Protein AF-A0A935ZIQ7-F1 (afdb_monomer_lite)

Secondary structure (DSSP, 8-state):
--HHHHHHHHHHHHHHHHHHHHHHHHHHHHS-HHHHHHHHTS-THHHHHHHHHHHHHHHHHHHHTT-HHHHHHHHHHHHHHHHHHHHTTS-HHHHHHHHHHHHHHHHHHHHHHHHHHHHHHHHH-TTS-TTHHHHHHHHHHHHHHHHHHHHHHHTT-HHHHHHHHHHHHHHHHHHHHHHHHHHHHH-TT-HHHHHHHHHHHHHHHHHHHH-TTTTTTPPPPGGGHHHHHHHHHHHHHHHHHHH-----HHHHHHHHHHHHHHHHHHHHHHHHHHHHHHHHHHHHHHHHHSSPPPPGGGS-HHHHHHHHHHHHHHHHHHHHHHT-TTTHHHHHHHHHHHHH-S---SHHHHHHHHHHHHHHHHGGGTTS---PPPSS-HHHHHHHHHHHHT-EEEEEE-SSTTSPEEEEEEEEETTEEEEEEEEEETTEEEEEEEEES---S--SEEEEES--S---SSGGGGTEEEEE-HHHHHTT-HHHHHHHTT-TT-EEEEETTEEEEE--S--TT--HHHHHHHHHHHHHTT--

Foldseek 3Di:
DPLLLLLLLLLLVLLVLLVLLLVLLLVLLLDDPVVLVVLVVQDPVLVVLLVCLLVVLVVLCVVCSVPSVVNVVVNVVSCCVSLVVVPVRGDPNNSSVSSSVSSLVSSLVSLLSSLLSLLVVLVPPPVDDPVSPVLSVLSVQLSVLLVQLVVCVVVVNVVSVLVSQLSNLVSLLVSLVVLLVVLCVVPVPQLLSVLLVLLSVLLVVLCVQQPRSCLLPDFRPPVCLLVSLVSLLVSLVSNCVSVVQDFDPVLLVVLLVVLVVVLVVVLCCLQPPCVVSCSRCQVVVCQARSHRDDRPVPDDPVSSVSSSNSSSSLSSSLSRLCRHPLRNQLSSLSSQLNSLHNSSSGSSSSSSNSSSSSSSSVCSCVQDDAQDDEPDDPVVLLVLLCVVQVWDWDWDDDPDPFAWTKIWTWDDRLNWTKIWIWTHGPPFIWIKMKTFDDPPDDFQKKWAFDDDDAAQPDPLSVQTDIDHDVVVVPLLPCQLSVLCVLQSGWIWGHHLGIIMIISPRHCHSVGNVSVSSNVNSRCVSNND

Radius of gyration: 28.04 Å; chains: 1; bounding box: 73×48×78 Å

Sequence (528 aa):
MDARSTAATLTAFALVGGLLQVLASAVLGMERLDQLTLASQEGPWVYLAAATGVTVGLAALWVLRRRVLVAAAVFLTWQVSILWPLSRRMTSVGLALHGEFLLHHFVAMLCVLACAVIAVGLARDRSRPWWRWPIAATIAVAVSAASWGHLAQLREAPREVMLAHGITVIAVLLATFALALLELVSEPRSRIRWAAVVLWLPLGVRALASGPFALGQAAVPPGLRAVFLGLLVAAAAALTVLLRPRPPRGIAIVMTGLSALSVATLYLVYRGSFGKLEDGLGPLAQSMLGFTPPYPEYVSTPVLLVVMVGAFLALQTAGGTLGSDDARDRGIGFALVLVAGVGWSSPQLVMMSAAGLLLFLVDLDGVRAPARPPTRPIAAVFDTIAATLALEHTTVAGDGRRAPLLHAVRGQLRGLPLELKAHVRGERIHVGARLGGATHGRADVVLCPGEGNVRPNHPLARTHRVQGSVRALEQHGEGLLDACLPFPTLQLSLAPTGATLEFGDDLHGFDDGSVVALLRALARSYGD

pLDDT: mean 82.3, std 10.66, range [36.78, 96.62]

Structure (mmCIF, N/CA/C/O backbone):
data_AF-A0A935ZIQ7-F1
#
_entry.id   AF-A0A935ZIQ7-F1
#
loop_
_atom_site.group_PDB
_atom_site.id
_atom_site.type_symbol
_atom_site.label_atom_id
_atom_site.label_alt_id
_atom_site.label_comp_id
_atom_site.label_asym_id
_atom_site.label_entity_id
_atom_site.label_seq_id
_atom_site.pdbx_PDB_ins_code
_atom_site.Cartn_x
_atom_site.Cartn_y
_atom_site.Cartn_z
_atom_site.occupancy
_atom_site.B_iso_or_equiv
_atom_site.auth_seq_id
_atom_site.auth_comp_id
_atom_site.auth_asym_id
_atom_site.auth_atom_id
_atom_site.pdbx_PDB_model_num
ATOM 1 N N . MET A 1 1 ? -0.104 -13.534 18.455 1.00 47.38 1 MET A N 1
ATOM 2 C CA . MET A 1 1 ? 0.888 -12.798 17.636 1.00 47.38 1 MET A CA 1
ATOM 3 C C . MET A 1 1 ? 0.107 -11.883 16.726 1.00 47.38 1 MET A C 1
ATOM 5 O O . MET A 1 1 ? -0.804 -12.387 16.083 1.00 47.38 1 MET A O 1
ATOM 9 N N . ASP A 1 2 ? 0.434 -10.596 16.684 1.00 69.88 2 ASP A N 1
ATOM 10 C CA . ASP A 1 2 ? -0.258 -9.673 15.791 1.00 69.88 2 ASP A CA 1
ATOM 11 C C . ASP A 1 2 ? 0.363 -9.746 14.386 1.00 69.88 2 ASP A C 1
ATOM 13 O O . ASP A 1 2 ? 1.487 -9.290 14.163 1.00 69.88 2 ASP A O 1
ATOM 17 N N . ALA A 1 3 ? -0.330 -10.416 13.461 1.00 74.75 3 ALA A N 1
ATOM 18 C CA . ALA A 1 3 ? 0.109 -10.580 12.074 1.00 74.75 3 ALA A CA 1
ATOM 19 C C . ALA A 1 3 ? 0.279 -9.222 11.373 1.00 74.75 3 ALA A C 1
ATOM 21 O O . ALA A 1 3 ? 1.158 -9.069 10.526 1.00 74.75 3 ALA A O 1
ATOM 22 N N . ARG A 1 4 ? -0.498 -8.220 11.796 1.00 76.88 4 ARG A N 1
ATOM 23 C CA . ARG A 1 4 ? -0.496 -6.873 11.235 1.00 76.88 4 ARG A CA 1
ATOM 24 C C . ARG A 1 4 ? 0.835 -6.161 11.437 1.00 76.88 4 ARG A C 1
ATOM 26 O O . ARG A 1 4 ? 1.468 -5.784 10.459 1.00 76.88 4 ARG A O 1
ATOM 33 N N . SER A 1 5 ? 1.294 -6.020 12.683 1.00 79.88 5 SER A N 1
ATOM 34 C CA . SER A 1 5 ? 2.564 -5.332 12.987 1.00 79.88 5 SER A CA 1
ATOM 35 C C . SER A 1 5 ? 3.760 -5.957 12.261 1.00 79.88 5 SER A C 1
ATOM 37 O O . SER A 1 5 ? 4.661 -5.256 11.796 1.00 79.88 5 SER A O 1
ATOM 39 N N . THR A 1 6 ? 3.741 -7.283 12.097 1.00 82.81 6 THR A N 1
ATOM 40 C CA . THR A 1 6 ? 4.751 -7.996 11.310 1.00 82.81 6 THR A CA 1
ATOM 41 C C . THR A 1 6 ? 4.654 -7.636 9.826 1.00 82.81 6 THR A C 1
ATOM 43 O O . THR A 1 6 ? 5.668 -7.280 9.231 1.00 82.81 6 THR A O 1
ATOM 46 N N . ALA A 1 7 ? 3.458 -7.687 9.231 1.00 87.19 7 ALA A N 1
ATOM 47 C CA . ALA A 1 7 ? 3.256 -7.340 7.827 1.00 87.19 7 ALA A CA 1
ATOM 48 C C . ALA A 1 7 ? 3.612 -5.873 7.530 1.00 87.19 7 ALA A C 1
ATOM 50 O O . ALA A 1 7 ? 4.312 -5.612 6.555 1.00 87.19 7 ALA A O 1
ATOM 51 N N . ALA A 1 8 ? 3.219 -4.932 8.394 1.00 86.44 8 ALA A N 1
ATOM 52 C CA . ALA A 1 8 ? 3.561 -3.514 8.272 1.00 86.44 8 ALA A CA 1
ATOM 53 C C . ALA A 1 8 ? 5.080 -3.292 8.294 1.00 86.44 8 ALA A C 1
ATOM 55 O O . ALA A 1 8 ? 5.617 -2.601 7.432 1.00 86.44 8 ALA A O 1
ATOM 56 N N . THR A 1 9 ? 5.786 -3.952 9.219 1.00 86.62 9 THR A N 1
ATOM 57 C CA . THR A 1 9 ? 7.252 -3.884 9.311 1.00 86.62 9 THR A CA 1
ATOM 58 C C . THR A 1 9 ? 7.913 -4.403 8.032 1.00 86.62 9 THR A C 1
ATOM 60 O O . THR A 1 9 ? 8.742 -3.712 7.447 1.00 86.62 9 THR A O 1
ATOM 63 N N . LEU A 1 10 ? 7.525 -5.593 7.556 1.00 90.00 10 LEU A N 1
ATOM 64 C CA . LEU A 1 10 ? 8.075 -6.178 6.326 1.00 90.00 10 LEU A CA 1
ATOM 65 C C . LEU A 1 10 ? 7.802 -5.293 5.101 1.00 90.00 10 LEU A C 1
ATOM 67 O O . LEU A 1 10 ? 8.699 -5.065 4.294 1.00 90.00 10 LEU A O 1
ATOM 71 N N . THR A 1 11 ? 6.590 -4.745 5.000 1.00 92.00 11 THR A N 1
ATOM 72 C CA . THR A 1 11 ? 6.175 -3.850 3.908 1.00 92.00 11 THR A CA 1
ATOM 73 C C . THR A 1 11 ? 6.938 -2.523 3.952 1.00 92.00 11 THR A C 1
ATOM 75 O O . THR A 1 11 ? 7.315 -2.005 2.907 1.00 92.00 11 THR A O 1
ATOM 78 N N . ALA A 1 12 ? 7.240 -1.991 5.141 1.00 89.75 12 ALA A N 1
ATOM 79 C CA . ALA A 1 12 ? 8.052 -0.784 5.295 1.00 89.75 12 ALA A CA 1
ATOM 80 C C . ALA A 1 12 ? 9.499 -0.997 4.824 1.00 89.75 12 ALA A C 1
ATOM 82 O O . ALA A 1 12 ? 10.037 -0.164 4.097 1.00 89.75 12 ALA A O 1
ATOM 83 N N . PHE A 1 13 ? 10.121 -2.127 5.178 1.00 88.56 13 PHE A N 1
ATOM 84 C CA . PHE A 1 13 ? 11.450 -2.469 4.658 1.00 88.56 13 PHE A CA 1
ATOM 85 C C . PHE A 1 13 ? 11.426 -2.724 3.147 1.00 88.56 13 PHE A C 1
ATOM 87 O O . PHE A 1 13 ? 12.351 -2.305 2.452 1.00 88.56 13 PHE A O 1
ATOM 94 N N . ALA A 1 14 ? 10.358 -3.335 2.624 1.00 92.50 14 ALA A N 1
ATOM 95 C CA . ALA A 1 14 ? 10.164 -3.503 1.186 1.00 92.50 14 ALA A CA 1
ATOM 96 C C . ALA A 1 14 ? 10.018 -2.154 0.464 1.00 92.50 14 ALA A C 1
ATOM 98 O O . ALA A 1 14 ? 10.583 -1.981 -0.609 1.00 92.50 14 ALA A O 1
ATOM 99 N N . LEU A 1 15 ? 9.326 -1.181 1.064 1.00 93.56 15 LEU A N 1
ATOM 100 C CA . LEU A 1 15 ? 9.210 0.180 0.538 1.00 93.56 15 LEU A CA 1
ATOM 101 C C . LEU A 1 15 ? 10.571 0.878 0.473 1.00 93.56 15 LEU A C 1
ATOM 103 O O . LEU A 1 15 ? 10.923 1.426 -0.568 1.00 93.56 15 LEU A O 1
ATOM 107 N N . VAL A 1 16 ? 11.357 0.830 1.553 1.00 89.06 16 VAL A N 1
ATOM 108 C CA . VAL A 1 16 ? 12.712 1.408 1.566 1.00 89.06 16 VAL A CA 1
ATOM 109 C C . VAL A 1 16 ? 13.600 0.729 0.522 1.00 89.06 16 VAL A C 1
ATOM 111 O O . VAL A 1 16 ? 14.276 1.414 -0.243 1.00 89.06 16 VAL A O 1
ATOM 114 N N . GLY A 1 17 ? 13.565 -0.605 0.447 1.00 87.75 17 GLY A N 1
ATOM 115 C CA . GLY A 1 17 ? 14.299 -1.364 -0.563 1.00 87.75 17 GLY A CA 1
ATOM 116 C C . GLY A 1 17 ? 13.872 -1.013 -1.990 1.00 87.75 17 GLY A C 1
ATOM 117 O O . GLY A 1 17 ? 14.727 -0.788 -2.838 1.00 87.75 17 GLY A O 1
ATOM 118 N N . GLY A 1 18 ? 12.567 -0.882 -2.239 1.00 89.88 18 GLY A N 1
ATOM 119 C CA . GLY A 1 18 ? 12.013 -0.504 -3.539 1.00 89.88 18 GLY A CA 1
ATOM 120 C C . GLY A 1 18 ? 12.402 0.914 -3.961 1.00 89.88 18 GLY A C 1
ATOM 121 O O . GLY A 1 18 ? 12.755 1.129 -5.115 1.00 89.88 18 GLY A O 1
ATOM 122 N N . LEU A 1 19 ? 12.422 1.879 -3.035 1.00 90.00 19 LEU A N 1
ATOM 123 C CA . LEU A 1 19 ? 12.902 3.239 -3.317 1.00 90.00 19 LEU A CA 1
ATOM 124 C C . LEU A 1 19 ? 14.388 3.252 -3.702 1.00 90.00 19 LEU A C 1
ATOM 126 O O . LEU A 1 19 ? 14.771 3.926 -4.658 1.00 90.00 19 LEU A O 1
ATOM 130 N N . LEU A 1 20 ? 15.220 2.480 -2.994 1.00 87.12 20 LEU A N 1
ATOM 131 C CA . LEU A 1 20 ? 16.633 2.316 -3.343 1.00 87.12 20 LEU A CA 1
ATOM 132 C C . LEU A 1 20 ? 16.808 1.599 -4.690 1.00 87.12 20 LEU A C 1
ATOM 134 O O . LEU A 1 20 ? 17.697 1.962 -5.454 1.00 87.12 20 LEU A O 1
ATOM 138 N N . GLN A 1 21 ? 15.945 0.631 -5.010 1.00 88.25 21 GLN A N 1
ATOM 139 C CA . GLN A 1 21 ? 15.964 -0.072 -6.294 1.00 88.25 21 GLN A CA 1
ATOM 140 C C . GLN A 1 21 ? 15.589 0.861 -7.451 1.00 88.25 21 GLN A C 1
ATOM 142 O O . GLN A 1 21 ? 16.236 0.821 -8.493 1.00 88.25 21 GLN A O 1
ATOM 147 N N . VAL A 1 22 ? 14.595 1.739 -7.269 1.00 86.38 22 VAL A N 1
ATOM 148 C CA . VAL A 1 22 ? 14.242 2.782 -8.249 1.00 86.38 22 VAL A CA 1
ATOM 149 C C . VAL A 1 22 ? 15.416 3.734 -8.468 1.00 86.38 22 VAL A C 1
ATOM 151 O O . VAL A 1 22 ? 15.720 4.063 -9.612 1.00 86.38 22 VAL A O 1
ATOM 154 N N . LEU A 1 23 ? 16.113 4.137 -7.400 1.00 85.00 23 LEU A N 1
ATOM 155 C CA . LEU A 1 23 ? 17.310 4.971 -7.513 1.00 85.00 23 LEU A CA 1
ATOM 156 C C . LEU A 1 23 ? 18.428 4.253 -8.284 1.00 85.00 23 LEU A C 1
ATOM 158 O O . LEU A 1 23 ? 19.004 4.839 -9.195 1.00 85.00 23 LEU A O 1
ATOM 162 N N . ALA A 1 24 ? 18.702 2.988 -7.957 1.00 84.00 24 ALA A N 1
ATOM 163 C CA . ALA A 1 24 ? 19.690 2.176 -8.664 1.00 84.00 24 ALA A CA 1
ATOM 164 C C . ALA A 1 24 ? 19.323 2.014 -10.148 1.00 84.00 24 ALA A C 1
ATOM 166 O O . ALA A 1 24 ? 20.166 2.220 -11.013 1.00 84.00 24 ALA A O 1
ATOM 167 N N . SER A 1 25 ? 18.049 1.754 -10.447 1.00 85.94 25 SER A N 1
ATOM 168 C CA . SER A 1 25 ? 17.533 1.647 -11.817 1.00 85.94 25 SER A CA 1
ATOM 169 C C . SER A 1 25 ? 17.668 2.960 -12.590 1.00 85.94 25 SER A C 1
ATOM 171 O O . SER A 1 25 ? 18.020 2.948 -13.764 1.00 85.94 25 SER A O 1
ATOM 173 N N . ALA A 1 26 ? 17.428 4.103 -11.938 1.00 82.62 26 ALA A N 1
ATOM 174 C CA . ALA A 1 26 ? 17.617 5.414 -12.550 1.00 82.62 26 ALA A CA 1
ATOM 175 C C . ALA A 1 26 ? 19.097 5.693 -12.850 1.00 82.62 26 ALA A C 1
ATOM 177 O O . ALA A 1 26 ? 19.404 6.189 -13.929 1.00 82.62 26 ALA A O 1
ATOM 178 N N . VAL A 1 27 ? 20.010 5.346 -11.933 1.00 84.12 27 VAL A N 1
ATOM 179 C CA . VAL A 1 27 ? 21.461 5.448 -12.168 1.00 84.12 27 VAL A CA 1
AT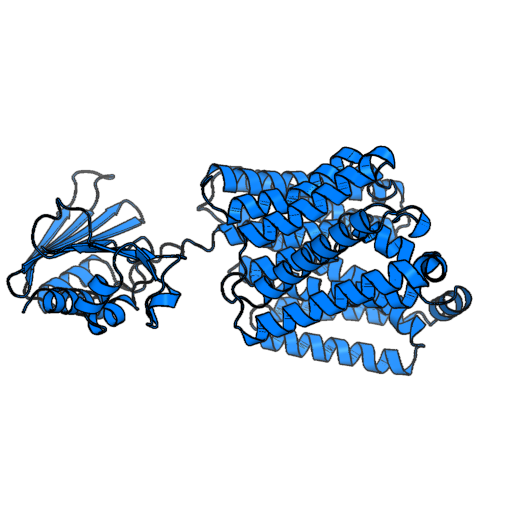OM 180 C C . VAL A 1 27 ? 21.865 4.579 -13.353 1.00 84.12 27 VAL A C 1
ATOM 182 O O . VAL A 1 27 ? 22.473 5.090 -14.282 1.00 84.12 27 VAL A O 1
ATOM 185 N N . LEU A 1 28 ? 21.463 3.306 -13.369 1.00 82.69 28 LEU A N 1
ATOM 186 C CA . LEU A 1 28 ? 21.779 2.381 -14.462 1.00 82.69 28 LEU A CA 1
ATOM 187 C C . LEU A 1 28 ? 21.222 2.846 -15.805 1.00 82.69 28 LEU A C 1
ATOM 189 O O . LEU A 1 28 ? 21.897 2.714 -16.819 1.00 82.69 28 LEU A O 1
ATOM 193 N N . GLY A 1 29 ? 20.020 3.422 -15.808 1.00 77.56 29 GLY A N 1
ATOM 194 C CA . GLY A 1 29 ? 19.426 3.978 -17.015 1.00 77.56 29 GLY A CA 1
ATOM 195 C C . GLY A 1 29 ? 20.219 5.162 -17.580 1.00 77.56 29 GLY A C 1
ATOM 196 O O . GLY A 1 29 ? 20.303 5.330 -18.789 1.00 77.56 29 GLY A O 1
ATOM 197 N N . MET A 1 30 ? 20.832 5.992 -16.738 1.00 80.50 30 MET A N 1
ATOM 198 C CA . MET A 1 30 ? 21.589 7.159 -17.211 1.00 80.50 30 MET A CA 1
ATOM 199 C C . MET A 1 30 ? 22.989 6.818 -17.746 1.00 80.50 30 MET A C 1
ATOM 201 O O . MET A 1 30 ? 23.647 7.698 -18.306 1.00 80.50 30 MET A O 1
ATOM 205 N N . GLU A 1 31 ? 23.452 5.578 -17.580 1.00 83.50 31 GLU A N 1
ATOM 206 C CA . GLU A 1 31 ? 24.810 5.164 -17.934 1.00 83.50 31 GLU A CA 1
ATOM 207 C C . GLU A 1 31 ? 24.926 4.579 -19.346 1.00 83.50 31 GLU A C 1
ATOM 209 O O . GLU A 1 31 ? 23.975 4.069 -19.937 1.00 83.50 31 GLU A O 1
ATOM 214 N N . ARG A 1 32 ? 26.139 4.642 -19.910 1.00 79.50 32 ARG A N 1
ATOM 215 C CA . ARG A 1 32 ? 26.431 4.094 -21.246 1.00 79.50 32 ARG A CA 1
ATOM 216 C C . ARG A 1 32 ? 26.537 2.568 -21.215 1.00 79.50 32 ARG A C 1
ATOM 218 O O . ARG A 1 32 ? 27.086 1.997 -20.273 1.00 79.50 32 ARG A O 1
ATOM 225 N N . LEU A 1 33 ? 26.135 1.919 -22.311 1.00 77.62 33 LEU A N 1
ATOM 226 C CA . LEU A 1 33 ? 26.173 0.457 -22.468 1.00 77.62 33 LEU A CA 1
ATOM 227 C C . LEU A 1 33 ? 27.566 -0.150 -22.207 1.00 77.62 33 LEU A C 1
ATOM 229 O O . LEU A 1 33 ? 27.674 -1.208 -21.587 1.00 77.62 33 LEU A O 1
ATOM 233 N N . ASP A 1 34 ? 28.635 0.540 -22.606 1.00 81.25 34 ASP A N 1
ATOM 234 C CA . ASP A 1 34 ? 30.013 0.086 -22.377 1.00 81.25 34 ASP A CA 1
ATOM 235 C C . ASP A 1 34 ? 30.353 0.016 -20.879 1.00 81.25 34 ASP A C 1
ATOM 237 O O . ASP A 1 34 ? 31.004 -0.926 -20.427 1.00 81.25 34 ASP A O 1
ATOM 241 N N . GLN A 1 35 ? 29.863 0.975 -20.083 1.00 81.75 35 GLN A N 1
ATOM 242 C CA . GLN A 1 35 ? 30.064 0.975 -18.631 1.00 81.75 35 GLN A CA 1
ATOM 243 C C . GLN A 1 35 ? 29.240 -0.110 -17.942 1.00 81.75 35 GLN A C 1
ATOM 245 O O . GLN A 1 35 ? 29.734 -0.749 -17.017 1.00 81.75 35 GLN A O 1
ATOM 250 N N . LEU A 1 36 ? 28.021 -0.370 -18.422 1.00 79.50 36 LEU A N 1
ATOM 251 C CA . LEU A 1 36 ? 27.199 -1.486 -17.944 1.00 79.50 36 LEU A CA 1
ATOM 252 C C . LEU A 1 36 ? 27.857 -2.837 -18.247 1.00 79.50 36 LEU A C 1
ATOM 254 O O . LEU A 1 36 ? 27.848 -3.737 -17.410 1.00 79.50 36 LEU A O 1
ATOM 258 N N . THR A 1 37 ? 28.479 -2.962 -19.419 1.00 81.69 37 THR A N 1
ATOM 259 C CA . THR A 1 37 ? 29.199 -4.176 -19.818 1.00 81.69 37 THR A CA 1
ATOM 260 C C . THR A 1 37 ? 30.406 -4.412 -18.911 1.00 81.69 37 THR A C 1
ATOM 262 O O . THR A 1 37 ? 30.574 -5.518 -18.402 1.00 81.69 37 THR A O 1
ATOM 265 N N . LEU 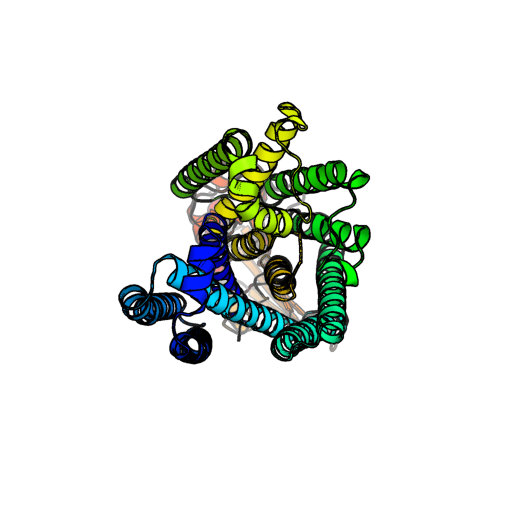A 1 38 ? 31.198 -3.372 -18.631 1.00 81.94 38 LEU A N 1
ATOM 266 C CA . LEU A 1 38 ? 32.318 -3.448 -17.686 1.00 81.94 38 LEU A CA 1
ATOM 267 C C . LEU A 1 38 ? 31.853 -3.783 -16.262 1.00 81.94 38 LEU A C 1
ATOM 269 O O . LEU A 1 38 ? 32.434 -4.654 -15.620 1.00 81.94 38 LEU A O 1
ATOM 273 N N . ALA A 1 39 ? 30.773 -3.153 -15.799 1.00 82.19 39 ALA A N 1
ATOM 274 C CA . ALA A 1 39 ? 30.169 -3.428 -14.500 1.00 82.19 39 ALA A CA 1
ATOM 275 C C . ALA A 1 39 ? 29.679 -4.883 -14.382 1.00 82.19 39 ALA A C 1
ATOM 277 O O . ALA A 1 39 ? 29.876 -5.516 -13.352 1.00 82.19 39 ALA A O 1
ATOM 278 N N . SER A 1 40 ? 29.097 -5.451 -15.444 1.00 79.56 40 SER A N 1
ATOM 279 C CA . SER A 1 40 ? 28.610 -6.841 -15.451 1.00 79.56 40 SER A CA 1
ATOM 280 C C . SER A 1 40 ? 29.719 -7.896 -15.341 1.00 79.56 40 SER A C 1
ATOM 282 O O . SER A 1 40 ? 29.448 -9.044 -14.992 1.00 79.56 40 SER A O 1
ATOM 284 N N . GLN A 1 41 ? 30.964 -7.511 -15.633 1.00 82.00 41 GLN A N 1
ATOM 285 C CA . GLN A 1 41 ? 32.144 -8.370 -15.531 1.00 82.00 41 GLN A CA 1
ATOM 286 C C . GLN A 1 41 ? 32.797 -8.311 -14.139 1.00 82.00 41 GLN A C 1
ATOM 288 O O . GLN A 1 41 ? 33.758 -9.042 -13.882 1.00 82.00 41 GLN A O 1
ATOM 293 N N . GLU A 1 42 ? 32.299 -7.467 -13.226 1.00 78.00 42 GLU A N 1
ATOM 294 C CA . GLU A 1 42 ? 32.778 -7.420 -11.845 1.00 78.00 42 GLU A CA 1
ATOM 295 C C . GLU A 1 42 ? 32.459 -8.757 -11.125 1.00 78.00 42 GLU A C 1
ATOM 297 O O . GLU A 1 42 ? 31.401 -9.360 -11.289 1.00 78.00 42 GLU A O 1
ATOM 302 N N . GLY A 1 43 ? 33.446 -9.295 -10.394 1.00 66.00 43 GLY A N 1
ATOM 303 C CA . GLY A 1 43 ? 33.562 -10.738 -10.127 1.00 66.00 43 GLY A CA 1
ATOM 304 C C . GLY A 1 43 ? 32.432 -11.436 -9.332 1.00 66.00 43 GLY A C 1
ATOM 305 O O . GLY A 1 43 ? 31.659 -10.816 -8.605 1.00 66.00 43 GLY A O 1
ATOM 306 N N . PRO A 1 44 ? 32.404 -12.786 -9.349 1.00 61.84 44 PRO A N 1
ATOM 307 C CA . PRO A 1 44 ? 31.278 -13.610 -8.877 1.00 61.84 44 PRO A CA 1
ATOM 308 C C . PRO A 1 44 ? 31.032 -13.580 -7.359 1.00 61.84 44 PRO A C 1
ATOM 310 O O . PRO A 1 44 ? 29.982 -14.015 -6.882 1.00 61.84 44 PRO A O 1
ATOM 313 N N . TRP A 1 45 ? 31.984 -13.058 -6.581 1.00 66.00 45 TRP A N 1
ATOM 314 C CA . TRP A 1 45 ? 31.882 -12.917 -5.125 1.00 66.00 45 TRP A CA 1
ATOM 315 C C . TRP A 1 45 ? 30.674 -12.070 -4.697 1.00 66.00 45 TRP A C 1
ATOM 317 O O . TRP A 1 45 ? 30.157 -12.239 -3.592 1.00 66.00 45 TRP A O 1
ATOM 327 N N . VAL A 1 46 ? 30.194 -11.204 -5.589 1.00 65.31 46 VAL A N 1
ATOM 328 C CA . VAL A 1 46 ? 29.041 -10.330 -5.380 1.00 65.31 46 VAL A CA 1
ATOM 329 C C . VAL A 1 46 ? 27.745 -11.133 -5.282 1.00 65.31 46 VAL A C 1
ATOM 331 O O . VAL A 1 46 ? 26.897 -10.805 -4.461 1.00 65.31 46 VAL A O 1
ATOM 334 N N . TYR A 1 47 ? 27.611 -12.242 -6.016 1.00 64.44 47 TYR A N 1
ATOM 335 C CA . TYR A 1 47 ? 26.438 -13.120 -5.928 1.00 64.44 47 TYR A CA 1
ATOM 336 C C . TYR A 1 47 ? 26.409 -13.930 -4.624 1.00 64.44 47 TYR A C 1
ATOM 338 O O . TYR A 1 47 ? 25.345 -14.137 -4.042 1.00 64.44 47 TYR A O 1
ATOM 346 N N . LEU A 1 48 ? 27.579 -14.329 -4.113 1.00 65.81 48 LEU A N 1
ATOM 347 C CA . LEU A 1 48 ? 27.720 -14.954 -2.791 1.00 65.81 48 LEU A CA 1
ATOM 348 C C . LEU A 1 48 ? 27.422 -13.959 -1.663 1.00 65.81 48 LEU A C 1
ATOM 350 O O . LEU A 1 48 ? 26.679 -14.283 -0.733 1.00 65.81 48 LEU A O 1
ATOM 354 N N . ALA A 1 49 ? 27.949 -12.736 -1.765 1.00 65.12 49 ALA A N 1
ATOM 355 C CA . ALA A 1 49 ? 27.615 -11.638 -0.863 1.00 65.12 49 ALA A CA 1
ATOM 356 C C . ALA A 1 49 ? 26.123 -11.283 -0.946 1.00 65.12 49 ALA A C 1
ATOM 358 O O . ALA A 1 49 ? 25.511 -10.993 0.079 1.00 65.12 49 ALA A O 1
ATOM 359 N N . ALA A 1 50 ? 25.519 -11.389 -2.132 1.00 64.88 50 ALA A N 1
ATOM 360 C CA . ALA A 1 50 ? 24.109 -11.123 -2.342 1.00 64.88 50 ALA A CA 1
ATOM 361 C C . ALA A 1 50 ? 23.208 -12.190 -1.716 1.00 64.88 50 ALA A C 1
ATOM 363 O O . ALA A 1 50 ? 22.303 -11.857 -0.957 1.00 64.88 50 ALA A O 1
ATOM 364 N N . ALA A 1 51 ? 23.484 -13.472 -1.955 1.00 66.19 51 ALA A N 1
ATOM 365 C CA . ALA A 1 51 ? 22.735 -14.571 -1.351 1.00 66.19 51 ALA A CA 1
ATOM 366 C C . ALA A 1 51 ? 22.870 -14.577 0.182 1.00 66.19 51 ALA A C 1
ATOM 368 O O . ALA A 1 51 ? 21.871 -14.680 0.900 1.00 66.19 51 ALA A O 1
ATOM 369 N N . THR A 1 52 ? 24.091 -14.400 0.698 1.00 69.75 52 THR A N 1
ATOM 370 C CA . THR A 1 52 ? 24.352 -14.305 2.146 1.00 69.75 52 THR A CA 1
ATOM 371 C C . THR A 1 52 ? 23.700 -13.057 2.731 1.00 69.75 52 THR A C 1
ATOM 373 O O . THR A 1 52 ? 23.088 -13.101 3.793 1.00 69.75 52 THR A O 1
ATOM 376 N N . GLY A 1 53 ? 23.773 -11.941 2.011 1.00 70.19 53 GLY A N 1
ATOM 377 C CA . GLY A 1 53 ? 23.140 -10.693 2.387 1.00 70.19 53 GLY A CA 1
ATOM 378 C C . GLY A 1 53 ? 21.630 -10.849 2.517 1.00 70.19 53 GLY A C 1
ATOM 379 O O . GLY A 1 53 ? 21.090 -10.639 3.600 1.00 70.19 53 GLY A O 1
ATOM 380 N N . VAL A 1 54 ? 20.949 -11.244 1.443 1.00 72.81 54 VAL A N 1
ATOM 381 C CA . VAL A 1 54 ? 19.491 -11.413 1.422 1.00 72.81 54 VAL A CA 1
ATOM 382 C C . VAL A 1 54 ? 19.043 -12.370 2.528 1.00 72.81 54 VAL A C 1
ATOM 384 O O . VAL A 1 54 ? 18.111 -12.053 3.264 1.00 72.81 54 VAL A O 1
ATOM 387 N N . THR A 1 55 ? 19.726 -13.504 2.713 1.00 74.94 55 THR A N 1
ATOM 388 C CA . THR A 1 55 ? 19.359 -14.492 3.743 1.00 74.94 55 THR A CA 1
ATOM 389 C C . THR A 1 55 ? 19.575 -13.981 5.169 1.00 74.94 55 THR A C 1
ATOM 391 O O . THR A 1 55 ? 18.659 -14.087 5.987 1.00 74.94 55 THR A O 1
ATOM 394 N N . VAL A 1 56 ? 20.730 -13.381 5.477 1.00 77.44 56 VAL A N 1
ATOM 395 C CA . VAL A 1 56 ? 21.022 -12.812 6.805 1.00 77.44 56 VAL A CA 1
ATOM 396 C C . VAL A 1 56 ? 20.115 -11.620 7.103 1.00 77.44 56 VAL A C 1
ATOM 398 O O . VAL A 1 56 ? 19.578 -11.529 8.204 1.00 77.44 56 VAL A O 1
ATOM 401 N N . GLY A 1 57 ? 19.886 -10.741 6.126 1.00 75.25 57 GLY A N 1
ATOM 402 C CA . GLY A 1 57 ? 18.992 -9.592 6.251 1.00 75.25 57 GLY A CA 1
ATOM 403 C C . GLY A 1 57 ? 17.550 -10.019 6.528 1.00 75.25 57 GLY A C 1
ATOM 404 O O . GLY A 1 57 ? 16.933 -9.529 7.475 1.00 75.25 57 GLY A O 1
ATOM 405 N N . LEU A 1 58 ? 17.025 -10.992 5.773 1.00 78.75 58 LEU A N 1
ATOM 406 C CA . LEU A 1 58 ? 15.691 -11.557 6.007 1.00 78.75 58 LEU A CA 1
ATOM 407 C C . LEU A 1 58 ? 15.596 -12.246 7.372 1.00 78.75 58 LEU A C 1
ATOM 409 O O . LEU A 1 58 ? 14.618 -12.037 8.088 1.00 78.75 58 LEU A O 1
ATOM 413 N N . ALA A 1 59 ? 16.603 -13.031 7.761 1.00 81.88 59 ALA A N 1
ATOM 414 C CA . ALA A 1 59 ? 16.630 -13.707 9.055 1.00 81.88 59 ALA A CA 1
ATOM 415 C C . ALA A 1 59 ? 16.677 -12.706 10.219 1.00 81.88 59 ALA A C 1
ATOM 417 O O . ALA A 1 59 ? 15.900 -12.827 11.168 1.00 81.88 59 ALA A O 1
ATOM 418 N N . ALA A 1 60 ? 17.531 -11.683 10.133 1.00 80.31 60 ALA A N 1
ATOM 419 C CA . ALA A 1 60 ? 17.647 -10.633 11.137 1.00 80.31 60 ALA A CA 1
ATOM 420 C C . ALA A 1 60 ? 16.342 -9.839 11.264 1.00 80.31 60 ALA A C 1
ATOM 422 O O . ALA A 1 60 ? 15.833 -9.675 12.373 1.00 80.31 60 ALA A O 1
ATOM 423 N N . LEU A 1 61 ? 15.753 -9.413 10.142 1.00 80.38 61 LEU A N 1
ATOM 424 C CA . LEU A 1 61 ? 14.461 -8.729 10.137 1.00 80.38 61 LEU A CA 1
ATOM 425 C C . LEU A 1 61 ? 13.354 -9.614 10.694 1.00 80.38 61 LEU A C 1
ATOM 427 O O . LEU A 1 61 ? 12.553 -9.152 11.505 1.00 80.38 61 LEU A O 1
ATOM 431 N N . TRP A 1 62 ? 13.327 -10.894 10.324 1.00 81.75 62 TRP A N 1
ATOM 432 C CA . TRP A 1 62 ? 12.360 -11.833 10.868 1.00 81.75 62 TRP A CA 1
ATOM 433 C C . TRP A 1 62 ? 12.514 -11.947 12.382 1.00 81.75 62 TRP A C 1
ATOM 435 O O . TRP A 1 62 ? 11.542 -11.740 13.100 1.00 81.75 62 TRP A O 1
ATOM 445 N N . VAL A 1 63 ? 13.711 -12.206 12.906 1.00 83.44 63 VAL A N 1
ATOM 446 C CA . VAL A 1 63 ? 13.955 -12.340 14.353 1.00 83.44 63 VAL A CA 1
ATOM 447 C C . VAL A 1 63 ? 13.624 -11.044 15.103 1.00 83.44 63 VAL A C 1
ATOM 449 O O . VAL A 1 63 ? 12.957 -11.080 16.139 1.00 83.44 63 VAL A O 1
ATOM 452 N N . LEU A 1 64 ? 14.023 -9.894 14.559 1.00 82.12 64 LEU A N 1
ATOM 453 C CA . LEU A 1 64 ? 13.928 -8.589 15.216 1.00 82.12 64 LEU A CA 1
ATOM 454 C C . LEU A 1 64 ? 12.624 -7.836 14.939 1.00 82.12 64 LEU A C 1
ATOM 456 O O . LEU A 1 64 ? 12.428 -6.769 15.515 1.00 82.12 64 LEU A O 1
ATOM 460 N N . ARG A 1 65 ? 11.694 -8.386 14.149 1.00 77.50 65 ARG A N 1
ATOM 461 C CA . ARG A 1 65 ? 10.424 -7.739 13.747 1.00 77.50 65 ARG A CA 1
ATOM 462 C C . ARG A 1 65 ? 9.591 -7.139 14.884 1.00 77.50 65 ARG A C 1
ATOM 464 O O . ARG A 1 65 ? 8.777 -6.259 14.651 1.00 77.50 65 ARG A O 1
ATOM 471 N N . ARG A 1 66 ? 9.771 -7.614 16.123 1.00 72.12 66 ARG A N 1
ATOM 472 C CA . ARG A 1 66 ? 9.074 -7.098 17.319 1.00 72.12 66 ARG A CA 1
ATOM 473 C C . ARG A 1 66 ? 9.716 -5.843 17.917 1.00 72.12 66 ARG A C 1
ATOM 475 O O . ARG A 1 66 ? 9.098 -5.181 18.740 1.00 72.12 66 ARG A O 1
ATOM 482 N N . ARG A 1 67 ? 10.961 -5.539 17.554 1.00 78.56 67 ARG A N 1
ATOM 483 C CA . ARG A 1 67 ? 11.748 -4.408 18.051 1.00 78.56 67 ARG A CA 1
ATOM 484 C C . ARG A 1 67 ? 12.126 -3.528 16.866 1.00 78.56 67 ARG A C 1
ATOM 486 O O . ARG A 1 67 ? 13.271 -3.546 16.439 1.00 78.56 67 ARG A O 1
ATOM 493 N N . VAL A 1 68 ? 11.163 -2.773 16.335 1.00 72.06 68 VAL A N 1
ATOM 494 C CA . VAL A 1 68 ? 11.301 -2.023 15.068 1.00 72.06 68 VAL A CA 1
ATOM 495 C C . VAL A 1 68 ? 12.559 -1.151 15.029 1.00 72.06 68 VAL A C 1
ATOM 497 O O . VAL A 1 68 ? 13.282 -1.189 14.042 1.00 72.06 68 VAL A O 1
ATOM 500 N N . LEU A 1 69 ? 12.882 -0.439 16.114 1.00 77.94 69 LEU A N 1
ATOM 501 C CA . LEU A 1 69 ? 14.102 0.378 16.186 1.00 77.94 69 LEU A CA 1
ATOM 502 C C . LEU A 1 69 ? 15.382 -0.464 16.112 1.00 77.94 69 LEU A C 1
ATOM 504 O O . LEU A 1 69 ? 16.330 -0.086 15.433 1.00 77.94 69 LEU A O 1
ATOM 508 N N . VAL A 1 70 ? 15.399 -1.625 16.769 1.00 79.94 70 VAL A N 1
ATOM 509 C CA . VAL A 1 70 ? 16.536 -2.555 16.722 1.00 79.94 70 VAL A CA 1
ATOM 510 C C . VAL A 1 70 ? 16.634 -3.197 15.342 1.00 79.94 70 VAL A C 1
ATOM 512 O O . VAL A 1 70 ? 17.725 -3.286 14.798 1.00 79.94 70 VAL A O 1
ATOM 515 N N . ALA A 1 71 ? 15.508 -3.592 14.745 1.00 76.81 71 ALA A N 1
ATOM 516 C CA . ALA A 1 71 ? 15.461 -4.112 13.383 1.00 76.81 71 ALA A CA 1
ATOM 517 C C . ALA A 1 71 ? 15.963 -3.073 12.371 1.00 76.81 71 ALA A C 1
ATOM 519 O O . ALA A 1 71 ? 16.743 -3.420 11.496 1.00 76.81 71 ALA A O 1
ATOM 520 N N . ALA A 1 72 ? 15.577 -1.803 12.522 1.00 77.38 72 ALA A N 1
ATOM 521 C CA . ALA A 1 72 ? 16.037 -0.709 11.675 1.00 77.38 72 ALA A CA 1
ATOM 522 C C . ALA A 1 72 ? 17.535 -0.435 11.858 1.00 77.38 72 ALA A C 1
ATOM 524 O O . ALA A 1 72 ? 18.252 -0.336 10.869 1.00 77.38 72 ALA A O 1
ATOM 525 N N . ALA A 1 73 ? 18.025 -0.374 13.100 1.00 80.94 73 ALA A N 1
ATOM 526 C CA . ALA A 1 73 ? 19.448 -0.201 13.380 1.00 80.94 73 ALA A CA 1
ATOM 527 C C . ALA A 1 73 ? 20.276 -1.366 12.824 1.00 80.94 73 ALA A C 1
ATOM 529 O O . ALA A 1 73 ? 21.288 -1.144 12.172 1.00 80.94 73 ALA A O 1
ATOM 530 N N . VAL A 1 74 ? 19.829 -2.608 13.025 1.00 80.88 74 VAL A N 1
ATOM 531 C CA . VAL A 1 74 ? 20.496 -3.798 12.482 1.00 80.88 74 VAL A CA 1
ATOM 532 C C . VAL A 1 74 ? 20.438 -3.811 10.961 1.00 80.88 74 VAL A C 1
ATOM 534 O O . VAL A 1 74 ? 21.452 -4.100 10.343 1.00 80.88 74 VAL A O 1
ATOM 537 N N . PHE A 1 75 ? 19.308 -3.448 10.351 1.00 76.50 75 PHE A N 1
ATOM 538 C CA . PHE A 1 75 ? 19.178 -3.345 8.899 1.00 76.50 75 PHE A CA 1
ATOM 539 C C . PHE A 1 75 ? 20.113 -2.283 8.317 1.00 76.50 75 PHE A C 1
ATOM 541 O O . PHE A 1 75 ? 20.813 -2.562 7.352 1.00 76.50 75 PHE A O 1
ATOM 548 N N . LEU A 1 76 ? 20.178 -1.091 8.916 1.00 76.38 76 LEU A N 1
ATOM 549 C CA . LEU A 1 76 ? 21.086 -0.026 8.486 1.00 76.38 76 LEU A CA 1
ATOM 550 C C . LEU A 1 76 ? 22.550 -0.436 8.655 1.00 76.38 76 LEU A C 1
ATOM 552 O O . LEU A 1 76 ? 23.331 -0.296 7.719 1.00 76.38 76 LEU A O 1
ATOM 556 N N . THR A 1 77 ? 22.916 -0.990 9.814 1.00 80.00 77 THR A N 1
ATOM 557 C CA . THR A 1 77 ? 24.270 -1.501 10.062 1.00 80.00 77 THR A CA 1
ATOM 558 C C . THR A 1 77 ? 24.629 -2.591 9.061 1.00 80.00 77 THR A C 1
ATOM 560 O O . THR A 1 77 ? 25.713 -2.555 8.492 1.00 80.00 77 THR A O 1
ATOM 563 N N . TRP A 1 78 ? 23.711 -3.520 8.791 1.00 75.81 78 TRP A N 1
ATOM 564 C CA . TRP A 1 78 ? 23.879 -4.584 7.806 1.00 75.81 78 TRP A CA 1
ATOM 565 C C . TRP A 1 78 ? 24.061 -4.026 6.386 1.00 75.81 78 TRP A C 1
ATOM 567 O O . TRP A 1 78 ? 25.018 -4.411 5.714 1.00 75.81 78 TRP A O 1
ATOM 577 N N . GLN A 1 79 ? 23.237 -3.058 5.966 1.00 71.12 79 GLN A N 1
ATOM 578 C CA . GLN A 1 79 ? 23.394 -2.377 4.676 1.00 71.12 79 GLN A CA 1
ATOM 579 C C . GLN A 1 79 ? 24.760 -1.697 4.575 1.00 71.12 79 GLN A C 1
ATOM 581 O O . GLN A 1 79 ? 25.455 -1.878 3.583 1.00 71.12 79 GLN A O 1
ATOM 586 N N . VAL A 1 80 ? 25.200 -0.975 5.610 1.00 77.06 80 VAL A N 1
ATOM 587 C CA . VAL A 1 80 ? 26.531 -0.350 5.636 1.00 77.06 80 VAL A CA 1
ATOM 588 C C . VAL A 1 80 ? 27.640 -1.405 5.606 1.00 77.06 80 VAL A C 1
ATOM 590 O O . VAL A 1 80 ? 28.596 -1.253 4.853 1.00 77.06 80 VAL A O 1
ATOM 593 N N . SER A 1 81 ? 27.520 -2.494 6.368 1.00 73.75 81 SER A N 1
ATOM 594 C CA . SER A 1 81 ? 28.516 -3.575 6.415 1.00 73.75 81 SER A CA 1
ATOM 595 C C . SER A 1 81 ? 28.671 -4.321 5.091 1.00 73.75 81 SER A C 1
ATOM 597 O O . SER A 1 81 ? 29.753 -4.837 4.827 1.00 73.75 81 SER A O 1
ATOM 599 N N . ILE A 1 82 ? 27.628 -4.370 4.258 1.00 73.12 82 ILE A N 1
ATOM 600 C CA . ILE A 1 82 ? 27.685 -4.946 2.908 1.00 73.12 82 ILE A CA 1
ATOM 601 C C . ILE A 1 82 ? 28.150 -3.903 1.888 1.00 73.12 82 ILE A C 1
ATOM 603 O O . ILE A 1 82 ? 29.100 -4.147 1.145 1.00 73.12 82 ILE A O 1
ATOM 607 N N . LEU A 1 83 ? 27.531 -2.721 1.877 1.00 71.31 83 LEU A N 1
ATOM 608 C CA . LEU A 1 83 ? 27.788 -1.677 0.882 1.00 71.31 83 LEU A CA 1
ATOM 609 C C . LEU A 1 83 ? 29.177 -1.049 1.019 1.00 71.31 83 LEU A C 1
ATOM 611 O O . LEU A 1 83 ? 29.755 -0.665 0.013 1.00 71.31 83 LEU A O 1
ATOM 615 N N . TRP A 1 84 ? 29.738 -0.951 2.225 1.00 77.44 84 TRP A N 1
ATOM 616 C CA . TRP A 1 84 ? 31.062 -0.361 2.452 1.00 77.44 84 TRP A CA 1
ATOM 617 C C . TRP A 1 84 ? 32.223 -1.154 1.827 1.00 77.44 84 TRP A C 1
ATOM 619 O O . TRP A 1 84 ? 33.047 -0.563 1.128 1.00 77.44 84 TRP A O 1
ATOM 629 N N . PRO A 1 85 ? 32.351 -2.477 2.040 1.00 75.50 85 PRO A N 1
ATOM 630 C CA . PRO A 1 85 ? 33.366 -3.256 1.342 1.00 75.50 85 PRO A CA 1
ATOM 631 C C . PRO A 1 85 ? 33.078 -3.384 -0.160 1.00 75.50 85 PRO A C 1
ATOM 633 O O . PRO A 1 85 ? 34.036 -3.417 -0.932 1.00 75.50 85 PRO A O 1
ATOM 636 N N . LEU A 1 86 ? 31.804 -3.407 -0.582 1.00 73.00 86 LEU A N 1
ATOM 637 C CA . LEU A 1 86 ? 31.423 -3.388 -2.003 1.00 73.00 86 LEU A CA 1
ATOM 638 C C . LEU A 1 86 ? 31.860 -2.090 -2.688 1.00 73.00 86 LEU A C 1
ATOM 640 O O . LEU A 1 86 ? 32.550 -2.141 -3.700 1.00 73.00 86 LEU A O 1
ATOM 644 N N . SER A 1 87 ? 31.568 -0.929 -2.102 1.00 75.75 87 SER A N 1
ATOM 645 C CA . SER A 1 87 ? 31.906 0.376 -2.686 1.00 75.75 87 SER A CA 1
ATOM 646 C C . SER A 1 87 ? 33.411 0.624 -2.809 1.00 75.75 87 SER A C 1
ATOM 648 O O . SER A 1 87 ? 33.835 1.436 -3.622 1.00 75.75 87 SER A O 1
ATOM 650 N N . ARG A 1 88 ? 34.238 -0.089 -2.033 1.00 79.62 88 ARG A N 1
ATOM 651 C CA . ARG A 1 88 ? 35.706 -0.042 -2.143 1.00 79.62 88 ARG A CA 1
ATOM 652 C C . ARG A 1 88 ? 36.280 -0.946 -3.232 1.00 79.62 88 ARG A C 1
ATOM 654 O O . ARG A 1 88 ? 37.463 -0.829 -3.537 1.00 79.62 88 ARG A O 1
ATOM 661 N N . ARG A 1 89 ? 35.491 -1.886 -3.754 1.00 76.31 89 ARG A N 1
ATOM 662 C CA . ARG A 1 89 ? 35.935 -2.914 -4.712 1.00 76.31 89 ARG A CA 1
ATOM 663 C C . ARG A 1 89 ? 35.237 -2.825 -6.066 1.00 76.31 89 ARG A C 1
ATOM 665 O O . ARG A 1 89 ? 35.600 -3.584 -6.957 1.00 76.31 89 ARG A O 1
ATOM 672 N N . MET A 1 90 ? 34.250 -1.945 -6.195 1.00 77.25 90 MET A N 1
ATOM 673 C CA . MET A 1 90 ? 33.351 -1.857 -7.341 1.00 77.25 90 MET A CA 1
ATOM 674 C C . MET A 1 90 ? 33.257 -0.421 -7.827 1.00 77.25 90 MET A C 1
ATOM 676 O O . MET A 1 90 ? 33.406 0.525 -7.048 1.00 77.25 90 MET A O 1
ATOM 680 N N . THR A 1 91 ? 32.980 -0.260 -9.115 1.00 84.44 91 THR A N 1
ATOM 681 C CA . THR A 1 91 ? 32.620 1.049 -9.661 1.00 84.44 91 THR A CA 1
ATOM 682 C C . THR A 1 91 ? 31.252 1.491 -9.127 1.00 84.44 91 THR A C 1
ATOM 684 O O . THR A 1 91 ? 30.469 0.681 -8.628 1.00 84.44 91 THR A O 1
ATOM 687 N N . SER A 1 92 ? 30.918 2.781 -9.229 1.00 82.12 92 SER A N 1
ATOM 688 C CA . SER A 1 92 ? 29.576 3.270 -8.869 1.00 82.12 92 SER A CA 1
ATOM 689 C C . SER A 1 92 ? 28.476 2.593 -9.695 1.00 82.12 92 SER A C 1
ATOM 691 O O . SER A 1 92 ? 27.402 2.308 -9.169 1.00 82.12 92 SER A O 1
ATOM 693 N N . VAL A 1 93 ? 28.768 2.295 -10.965 1.00 83.88 93 VAL A N 1
ATOM 694 C CA . VAL A 1 93 ? 27.871 1.588 -11.889 1.00 83.88 93 VAL A CA 1
ATOM 695 C C . VAL A 1 93 ? 27.744 0.113 -11.507 1.00 83.88 93 VAL A C 1
ATOM 697 O O . VAL A 1 93 ? 26.626 -0.389 -11.426 1.00 83.88 93 VAL A O 1
ATOM 700 N N . GLY A 1 94 ? 28.850 -0.560 -11.168 1.00 82.69 94 GLY A N 1
ATOM 701 C CA . GLY A 1 94 ? 28.837 -1.912 -10.598 1.00 82.69 94 GLY A CA 1
ATOM 702 C C . GLY A 1 94 ? 28.004 -1.994 -9.320 1.00 82.69 94 GLY A C 1
ATOM 703 O O . GLY A 1 94 ? 27.105 -2.829 -9.205 1.00 82.69 94 GLY A O 1
ATOM 704 N N . LEU A 1 95 ? 28.204 -1.061 -8.386 1.00 81.94 95 LEU A N 1
ATOM 705 C CA . LEU A 1 95 ? 27.420 -0.996 -7.153 1.00 81.94 95 LEU A CA 1
ATOM 706 C C . LEU A 1 95 ? 25.918 -0.815 -7.431 1.00 81.94 95 LEU A C 1
ATOM 708 O O . LEU A 1 95 ? 25.102 -1.454 -6.767 1.00 81.94 95 LEU A O 1
ATOM 712 N N . ALA A 1 96 ? 25.546 0.019 -8.406 1.00 83.75 96 ALA A N 1
ATOM 713 C CA . ALA A 1 96 ? 24.154 0.193 -8.813 1.00 83.75 96 ALA A CA 1
ATOM 714 C C . ALA A 1 96 ? 23.586 -1.078 -9.466 1.00 83.75 96 ALA A C 1
ATOM 716 O O . ALA A 1 96 ? 22.484 -1.488 -9.114 1.00 83.75 96 ALA A O 1
ATOM 717 N N . LEU A 1 97 ? 24.347 -1.735 -10.348 1.00 84.06 97 LEU A N 1
ATOM 718 C CA . LEU A 1 97 ? 23.927 -2.930 -11.089 1.00 84.06 97 LEU A CA 1
ATOM 719 C C . LEU A 1 97 ? 23.642 -4.094 -10.142 1.00 84.06 97 LEU A C 1
ATOM 721 O O . LEU A 1 97 ? 22.560 -4.678 -10.140 1.00 84.06 97 LEU A O 1
ATOM 725 N N . HIS A 1 98 ? 24.608 -4.408 -9.286 1.00 81.12 98 HIS A N 1
ATOM 726 C CA . HIS A 1 98 ? 24.475 -5.512 -8.347 1.00 81.12 98 HIS A CA 1
ATOM 727 C C . HIS A 1 98 ? 23.590 -5.158 -7.148 1.00 81.12 98 HIS A C 1
ATOM 729 O O . HIS A 1 98 ? 22.929 -6.033 -6.585 1.00 81.12 98 HIS A O 1
ATOM 735 N N . GLY A 1 99 ? 23.545 -3.877 -6.770 1.00 79.38 99 GLY A N 1
ATOM 736 C CA . GLY A 1 99 ? 22.621 -3.357 -5.770 1.00 79.38 99 GLY A CA 1
ATOM 737 C C . GLY A 1 99 ? 21.165 -3.482 -6.214 1.00 79.38 99 GLY A C 1
ATOM 738 O O . GLY A 1 99 ? 20.345 -3.949 -5.428 1.00 79.38 99 GLY A O 1
ATOM 739 N N . GLU A 1 100 ? 20.847 -3.139 -7.467 1.00 85.06 100 GLU A N 1
ATOM 740 C CA . GLU A 1 100 ? 19.518 -3.347 -8.059 1.00 85.06 100 GLU A CA 1
ATOM 741 C C . GLU A 1 100 ? 19.139 -4.826 -7.992 1.00 85.06 100 GLU A C 1
ATOM 743 O O . GLU A 1 100 ? 18.103 -5.154 -7.414 1.00 85.06 100 GLU A O 1
ATOM 748 N N . PHE A 1 101 ? 20.027 -5.718 -8.441 1.00 82.88 101 PHE A N 1
ATOM 749 C CA . PHE A 1 101 ? 19.791 -7.159 -8.411 1.00 82.88 101 PHE A CA 1
ATOM 750 C C . PHE A 1 101 ? 19.528 -7.682 -6.988 1.00 82.88 101 PHE A C 1
ATOM 752 O O . PHE A 1 101 ? 18.587 -8.448 -6.762 1.00 82.88 101 PHE A O 1
ATOM 759 N N . LEU A 1 102 ? 20.325 -7.264 -5.998 1.00 80.69 102 LEU A N 1
ATOM 760 C CA . LEU A 1 102 ? 20.125 -7.645 -4.597 1.00 80.69 102 LEU A CA 1
ATOM 761 C C . LEU A 1 102 ? 18.782 -7.132 -4.065 1.00 80.69 102 LEU A C 1
ATOM 763 O O . LEU A 1 102 ? 18.021 -7.891 -3.457 1.00 80.69 102 LEU A O 1
ATOM 767 N N . LEU A 1 103 ? 18.497 -5.847 -4.281 1.00 85.25 103 LEU A N 1
ATOM 768 C CA . LEU A 1 103 ? 17.278 -5.199 -3.808 1.00 85.25 103 LEU A CA 1
ATOM 769 C C . LEU A 1 103 ? 16.040 -5.817 -4.456 1.00 85.25 103 LEU A C 1
ATOM 771 O O . LEU A 1 103 ? 15.069 -6.063 -3.746 1.00 85.25 103 LEU A O 1
ATOM 775 N N . HIS A 1 104 ? 16.104 -6.166 -5.741 1.00 86.94 104 HIS A N 1
ATOM 776 C CA . HIS A 1 104 ? 15.053 -6.874 -6.465 1.00 86.94 104 HIS A CA 1
ATOM 777 C C . HIS A 1 104 ? 14.616 -8.142 -5.718 1.00 86.94 104 HIS A C 1
ATOM 779 O O . HIS A 1 104 ? 13.447 -8.309 -5.359 1.00 86.94 104 HIS A O 1
ATOM 785 N N . HIS A 1 105 ? 15.571 -9.031 -5.428 1.00 85.19 105 HIS A N 1
ATOM 786 C CA . HIS A 1 105 ? 15.302 -10.311 -4.770 1.00 85.19 105 HIS A CA 1
ATOM 787 C C . HIS A 1 105 ? 14.893 -10.112 -3.308 1.00 85.19 105 HIS A C 1
ATOM 789 O O . HIS A 1 105 ? 13.963 -10.753 -2.815 1.00 85.19 105 HIS A O 1
ATOM 795 N N . PHE A 1 106 ? 15.556 -9.192 -2.608 1.00 85.38 106 PHE A N 1
ATOM 796 C CA . PHE A 1 106 ? 15.252 -8.879 -1.218 1.00 85.38 106 PHE A CA 1
ATOM 797 C C . PHE A 1 106 ? 13.820 -8.356 -1.044 1.00 85.38 106 PHE A C 1
ATOM 799 O O . PHE A 1 106 ? 13.065 -8.861 -0.209 1.00 85.38 106 PHE A O 1
ATOM 806 N N . VAL A 1 107 ? 13.423 -7.381 -1.864 1.00 90.44 107 VAL A N 1
ATOM 807 C CA . VAL A 1 107 ? 12.080 -6.793 -1.861 1.00 90.44 107 VAL A CA 1
ATOM 808 C C . VAL A 1 107 ? 11.040 -7.836 -2.266 1.00 90.44 107 VAL A C 1
ATOM 810 O O . VAL A 1 107 ? 10.019 -7.945 -1.588 1.00 90.44 107 VAL A O 1
ATOM 813 N N . ALA A 1 108 ? 11.309 -8.658 -3.290 1.00 90.25 108 ALA A N 1
ATOM 814 C CA . ALA A 1 108 ? 10.421 -9.757 -3.679 1.00 90.25 108 ALA A CA 1
ATOM 815 C C . ALA A 1 108 ? 10.109 -10.681 -2.489 1.00 90.25 108 ALA A C 1
ATOM 817 O O . ALA A 1 108 ? 8.942 -10.964 -2.204 1.00 90.25 108 ALA A O 1
ATOM 818 N N . MET A 1 109 ? 11.142 -11.099 -1.750 1.00 89.69 109 MET A N 1
ATOM 819 C CA . MET A 1 109 ? 10.996 -11.991 -0.598 1.00 89.69 109 MET A CA 1
ATOM 820 C C . MET A 1 109 ? 10.270 -11.326 0.575 1.00 89.69 109 MET A C 1
ATOM 822 O O . MET A 1 109 ? 9.409 -11.955 1.194 1.00 89.69 109 MET A O 1
ATOM 826 N N . LEU A 1 110 ? 10.555 -10.053 0.870 1.00 91.50 110 LEU A N 1
ATOM 827 C CA . LEU A 1 110 ? 9.827 -9.307 1.900 1.00 91.50 110 LEU A CA 1
ATOM 828 C C . LEU A 1 110 ? 8.337 -9.175 1.569 1.00 91.50 110 LEU A C 1
ATOM 830 O O . LEU A 1 110 ? 7.499 -9.385 2.447 1.00 91.50 110 LEU A O 1
ATOM 834 N N . CYS A 1 111 ? 7.995 -8.875 0.315 1.00 94.19 111 CYS A N 1
ATOM 835 C CA . CYS A 1 111 ? 6.608 -8.770 -0.135 1.00 94.19 111 CYS A CA 1
ATOM 836 C C . CYS A 1 111 ? 5.884 -10.120 -0.095 1.00 94.19 111 CYS A C 1
ATOM 838 O O . CYS A 1 111 ? 4.741 -10.186 0.361 1.00 94.19 111 CYS A O 1
ATOM 840 N N . VAL A 1 112 ? 6.554 -11.207 -0.495 1.00 93.19 112 VAL A N 1
ATOM 841 C CA . VAL A 1 112 ? 6.050 -12.582 -0.350 1.00 93.19 112 VAL A CA 1
ATOM 842 C C . VAL A 1 112 ? 5.760 -12.909 1.116 1.00 93.19 112 VAL A C 1
ATOM 844 O O . VAL A 1 112 ? 4.655 -13.350 1.439 1.00 93.19 112 VAL A O 1
ATOM 847 N N . LEU A 1 113 ? 6.709 -12.643 2.017 1.00 91.38 113 LEU A N 1
ATOM 848 C CA . LEU A 1 113 ? 6.538 -12.875 3.452 1.00 91.38 113 LEU A CA 1
ATOM 849 C C . LEU A 1 113 ? 5.406 -12.022 4.035 1.00 91.38 113 LEU A C 1
ATOM 851 O O . LEU A 1 113 ? 4.603 -12.537 4.811 1.00 91.38 113 LEU A O 1
ATOM 855 N N . ALA A 1 114 ? 5.303 -10.747 3.651 1.00 91.75 114 ALA A N 1
ATOM 856 C CA . ALA A 1 114 ? 4.226 -9.864 4.092 1.00 91.75 114 ALA A CA 1
ATOM 857 C C . ALA A 1 114 ? 2.850 -10.403 3.663 1.00 91.75 114 ALA A C 1
ATOM 859 O O . ALA A 1 114 ? 1.957 -10.539 4.501 1.00 91.75 114 ALA A O 1
ATOM 860 N N . CYS A 1 115 ? 2.699 -10.797 2.394 1.00 93.38 115 CYS A N 1
ATOM 861 C CA . CYS A 1 115 ? 1.463 -11.390 1.877 1.00 93.38 115 CYS A CA 1
ATOM 862 C C . CYS A 1 115 ? 1.116 -12.707 2.588 1.00 93.38 115 CYS A C 1
ATOM 864 O O . CYS A 1 115 ? -0.033 -12.915 2.976 1.00 93.38 115 CYS A O 1
ATOM 866 N N . ALA A 1 116 ? 2.104 -13.577 2.818 1.00 91.31 116 ALA A N 1
ATOM 867 C CA . ALA A 1 116 ? 1.909 -14.840 3.528 1.00 91.31 116 ALA A CA 1
ATOM 868 C C . ALA A 1 116 ? 1.479 -14.623 4.988 1.00 91.31 116 ALA A C 1
ATOM 870 O O . ALA A 1 116 ? 0.559 -15.283 5.473 1.00 91.31 116 ALA A O 1
ATOM 871 N N . VAL A 1 117 ? 2.099 -13.668 5.691 1.00 90.12 117 VAL A N 1
ATOM 872 C CA . VAL A 1 117 ? 1.717 -13.296 7.062 1.00 90.12 117 VAL A CA 1
ATOM 873 C C . VAL A 1 117 ? 0.277 -12.787 7.105 1.00 90.12 117 VAL A C 1
ATOM 875 O O . VAL A 1 117 ? -0.473 -13.186 7.999 1.00 90.12 117 VAL A O 1
ATOM 878 N N . ILE A 1 118 ? -0.129 -11.965 6.134 1.00 88.44 118 ILE A N 1
ATOM 879 C CA . ILE A 1 118 ? -1.510 -11.484 6.013 1.00 88.44 118 ILE A CA 1
ATOM 880 C C . ILE A 1 118 ? -2.476 -12.647 5.758 1.00 88.44 118 ILE A C 1
ATOM 882 O O . ILE A 1 118 ? -3.479 -12.757 6.460 1.00 88.44 118 ILE A O 1
ATOM 886 N N . ALA A 1 119 ? -2.163 -13.552 4.827 1.00 89.25 119 ALA A N 1
ATOM 887 C CA . ALA A 1 119 ? -2.997 -14.719 4.533 1.00 89.25 119 ALA A CA 1
ATOM 888 C C . ALA A 1 119 ? -3.194 -15.615 5.767 1.00 89.25 119 ALA A C 1
ATOM 890 O O . ALA A 1 119 ? -4.316 -16.010 6.087 1.00 89.25 119 ALA A O 1
ATOM 891 N N . VAL A 1 120 ? -2.114 -15.891 6.507 1.00 87.31 120 VAL A N 1
ATOM 892 C CA . VAL A 1 120 ? -2.166 -16.665 7.757 1.00 87.31 120 VAL A CA 1
ATOM 893 C C . VAL A 1 120 ? -2.955 -15.923 8.836 1.00 87.31 120 VAL A C 1
ATOM 895 O O . VAL A 1 120 ? -3.721 -16.552 9.569 1.00 87.31 120 VAL A O 1
ATOM 898 N N . GLY A 1 121 ? -2.789 -14.602 8.942 1.00 84.12 121 GLY A N 1
ATOM 899 C CA . GLY A 1 121 ? -3.567 -13.755 9.846 1.00 84.12 121 GLY A CA 1
ATOM 900 C C . GLY A 1 121 ? -5.065 -13.850 9.561 1.00 84.12 121 GLY A C 1
ATOM 901 O O . GLY A 1 121 ? -5.840 -14.166 10.461 1.00 84.12 121 GLY A O 1
ATOM 902 N N . LEU A 1 122 ? -5.447 -13.693 8.292 1.00 82.25 122 LEU A N 1
ATOM 903 C CA . LEU A 1 122 ? -6.828 -13.774 7.822 1.00 82.25 122 LEU A CA 1
ATOM 904 C C . LEU A 1 122 ? -7.445 -15.159 8.076 1.00 82.25 122 LEU A C 1
ATOM 906 O O . LEU A 1 122 ? -8.571 -15.263 8.557 1.00 82.25 122 LEU A O 1
ATOM 910 N N . ALA A 1 123 ? -6.697 -16.233 7.812 1.00 83.69 123 ALA A N 1
ATOM 911 C CA . ALA A 1 123 ? -7.153 -17.598 8.066 1.00 83.69 123 ALA A CA 1
ATOM 912 C C . ALA A 1 123 ? -7.393 -17.869 9.566 1.00 83.69 123 ALA A C 1
ATOM 914 O O . ALA A 1 123 ? -8.354 -18.550 9.944 1.00 83.69 123 ALA A O 1
ATOM 915 N N . ARG A 1 124 ? -6.538 -17.315 10.437 1.00 81.00 124 ARG A N 1
ATOM 916 C CA . ARG A 1 124 ? -6.607 -17.505 11.896 1.00 81.00 124 ARG A CA 1
ATOM 917 C C . ARG A 1 124 ? -7.658 -16.641 12.585 1.00 81.00 124 ARG A C 1
ATOM 919 O O . ARG A 1 124 ? -8.099 -17.015 13.670 1.00 81.00 124 ARG A O 1
ATOM 926 N N . ASP A 1 125 ? -8.065 -15.530 11.983 1.00 75.44 125 ASP A N 1
ATOM 927 C CA . ASP A 1 125 ? -9.045 -14.623 12.574 1.00 75.44 125 ASP A CA 1
ATOM 928 C C . ASP A 1 125 ? -10.453 -15.233 12.566 1.00 75.44 125 ASP A C 1
ATOM 930 O O . ASP A 1 125 ? -11.147 -15.243 11.547 1.00 75.44 125 ASP A O 1
ATOM 934 N N . ARG A 1 126 ? -10.867 -15.788 13.711 1.00 70.94 126 ARG A N 1
ATOM 935 C CA . ARG A 1 126 ? -12.167 -16.457 13.890 1.00 70.94 126 ARG A CA 1
ATOM 936 C C . ARG A 1 126 ? -13.353 -15.498 13.911 1.00 70.94 126 ARG A C 1
ATOM 938 O O . ARG A 1 126 ? -14.479 -15.972 13.798 1.00 70.94 126 ARG A O 1
ATOM 945 N N . SER A 1 127 ? -13.112 -14.195 14.047 1.00 67.94 127 SER A N 1
ATOM 946 C CA . SER A 1 127 ? -14.176 -13.191 14.031 1.00 67.94 127 SER A CA 1
ATOM 947 C C . SER A 1 127 ? -14.737 -12.963 12.623 1.00 67.94 127 SER A C 1
ATOM 949 O O . SER A 1 127 ? -15.898 -12.577 12.474 1.00 67.94 127 SER A O 1
ATOM 951 N N . ARG A 1 128 ? -13.941 -13.262 11.585 1.00 68.44 128 ARG A N 1
ATOM 952 C CA . ARG A 1 128 ? -14.338 -13.116 10.184 1.00 68.44 128 ARG A CA 1
ATOM 953 C C . ARG A 1 128 ? -15.137 -14.334 9.677 1.00 68.44 128 ARG A C 1
ATOM 955 O O . ARG A 1 128 ? -14.865 -15.472 10.080 1.00 68.44 128 ARG A O 1
ATOM 962 N N . PRO A 1 129 ? -16.109 -14.132 8.764 1.00 77.25 129 PRO A N 1
ATOM 963 C CA . PRO A 1 129 ? -16.948 -15.207 8.227 1.00 77.25 129 PRO A CA 1
ATOM 964 C C . PRO A 1 129 ? -16.168 -16.225 7.383 1.00 77.25 129 PRO A C 1
ATOM 966 O O . PRO A 1 129 ? -14.967 -16.097 7.147 1.00 77.25 129 PRO A O 1
ATOM 969 N N . TRP A 1 130 ? -16.868 -17.246 6.882 1.00 81.81 130 TRP A N 1
ATOM 970 C CA . TRP A 1 130 ? -16.283 -18.355 6.117 1.00 81.81 130 TRP A CA 1
ATOM 971 C C . TRP A 1 130 ? -15.487 -17.925 4.868 1.00 81.81 130 TRP A C 1
ATOM 973 O O . TRP A 1 130 ? -14.545 -18.621 4.490 1.00 81.81 130 TRP A O 1
ATOM 983 N N . TRP A 1 131 ? -15.786 -16.759 4.277 1.00 80.62 131 TRP A N 1
ATOM 984 C CA . TRP A 1 131 ? -15.085 -16.216 3.103 1.00 80.62 131 TRP A CA 1
ATOM 985 C C . TRP A 1 131 ? -13.605 -15.878 3.345 1.00 80.62 131 TRP A C 1
ATOM 987 O O . TRP A 1 131 ? -12.851 -15.704 2.389 1.00 80.62 131 TRP A O 1
ATOM 997 N N . ARG A 1 132 ? -13.139 -15.835 4.599 1.00 81.69 132 ARG A N 1
ATOM 998 C CA . ARG A 1 132 ? -11.713 -15.631 4.910 1.00 81.69 132 ARG A CA 1
ATOM 999 C C . ARG A 1 132 ? -10.814 -16.719 4.321 1.00 81.69 132 ARG A C 1
ATOM 1001 O O . ARG A 1 132 ? -9.696 -16.432 3.909 1.00 81.69 132 ARG A O 1
ATOM 1008 N N . TRP A 1 133 ? -11.314 -17.953 4.242 1.00 87.00 133 TRP A N 1
ATOM 1009 C CA . TRP A 1 133 ? -10.577 -19.099 3.713 1.00 87.00 133 TRP A CA 1
ATOM 1010 C C . TRP A 1 133 ? -10.316 -19.017 2.208 1.00 87.00 133 TRP A C 1
ATOM 1012 O O . TRP A 1 133 ? -9.149 -19.116 1.836 1.00 87.00 133 TRP A O 1
ATOM 1022 N N . PRO A 1 134 ? -11.319 -18.796 1.333 1.00 89.50 134 PRO A N 1
ATOM 1023 C CA . PRO A 1 134 ? -11.057 -18.655 -0.097 1.00 89.50 134 PRO A CA 1
ATOM 1024 C C . PRO A 1 134 ? -10.160 -17.451 -0.410 1.00 89.50 134 PRO A C 1
ATOM 1026 O O . PRO A 1 134 ? -9.299 -17.557 -1.281 1.00 89.50 134 PRO A O 1
ATOM 1029 N N . ILE A 1 135 ? -10.268 -16.341 0.331 1.00 89.06 135 ILE A N 1
ATOM 1030 C CA . ILE A 1 135 ? -9.365 -15.194 0.147 1.00 89.06 135 ILE A CA 1
ATOM 1031 C C . ILE A 1 135 ? -7.939 -15.550 0.577 1.00 89.06 135 ILE A C 1
ATOM 1033 O O . ILE A 1 135 ? -7.005 -15.340 -0.193 1.00 89.06 135 ILE A O 1
ATOM 1037 N N . ALA A 1 136 ? -7.755 -16.135 1.764 1.00 88.88 136 ALA A N 1
ATOM 1038 C CA . ALA A 1 136 ? -6.437 -16.565 2.234 1.00 88.88 136 ALA A CA 1
ATOM 1039 C C . ALA A 1 136 ? -5.798 -17.597 1.288 1.00 88.88 136 ALA A C 1
ATOM 1041 O O . ALA A 1 136 ? -4.606 -17.505 1.000 1.00 88.88 136 ALA A O 1
ATOM 1042 N N . ALA A 1 137 ? -6.590 -18.533 0.756 1.00 92.06 137 ALA A N 1
ATOM 1043 C CA . ALA A 1 137 ? -6.144 -19.501 -0.240 1.00 92.06 137 ALA A CA 1
ATOM 1044 C C . ALA A 1 137 ? -5.724 -18.817 -1.548 1.00 92.06 137 ALA A C 1
ATOM 1046 O O . ALA A 1 137 ? -4.669 -19.133 -2.087 1.00 92.06 137 ALA A O 1
ATOM 1047 N N . THR A 1 138 ? -6.490 -17.831 -2.023 1.00 93.00 138 THR A N 1
ATOM 1048 C CA . THR A 1 138 ? -6.137 -17.061 -3.227 1.00 93.00 138 THR A CA 1
ATOM 1049 C C . THR A 1 138 ? -4.828 -16.288 -3.036 1.00 93.00 138 THR A C 1
ATOM 1051 O O . THR A 1 138 ? -3.975 -16.295 -3.920 1.00 93.00 138 THR A O 1
ATOM 1054 N N . ILE A 1 139 ? -4.608 -15.685 -1.861 1.00 92.31 139 ILE A N 1
ATOM 1055 C CA . ILE A 1 139 ? -3.330 -15.027 -1.541 1.00 92.31 139 ILE A CA 1
ATOM 1056 C C . ILE A 1 139 ? -2.186 -16.051 -1.507 1.00 92.31 139 ILE A C 1
ATOM 1058 O O . ILE A 1 139 ? -1.104 -15.775 -2.019 1.00 92.31 139 ILE A O 1
ATOM 1062 N N . ALA A 1 140 ? -2.411 -17.242 -0.947 1.00 93.12 140 ALA A N 1
ATOM 1063 C CA . ALA A 1 140 ? -1.408 -18.304 -0.942 1.00 93.12 140 ALA A CA 1
ATOM 1064 C C . ALA A 1 140 ? -1.047 -18.758 -2.367 1.00 93.12 140 ALA A C 1
ATOM 1066 O O . ALA A 1 140 ? 0.133 -18.905 -2.668 1.00 93.12 140 ALA A O 1
ATOM 1067 N N . VAL A 1 141 ? -2.034 -18.890 -3.262 1.00 94.56 141 VAL A N 1
ATOM 1068 C CA . VAL A 1 141 ? -1.802 -19.178 -4.688 1.00 94.56 141 VAL A CA 1
ATOM 1069 C C . VAL A 1 141 ? -0.965 -18.080 -5.340 1.00 94.56 141 VAL A C 1
ATOM 1071 O O . VAL A 1 141 ? -0.002 -18.401 -6.032 1.00 94.56 141 VAL A O 1
ATOM 1074 N N . ALA A 1 142 ? -1.276 -16.802 -5.091 1.00 92.94 142 ALA A N 1
ATOM 1075 C CA . ALA A 1 142 ? -0.479 -15.684 -5.598 1.00 92.94 142 ALA A CA 1
ATOM 1076 C C . ALA A 1 142 ? 0.981 -15.766 -5.130 1.00 92.94 142 ALA A C 1
ATOM 1078 O O . ALA A 1 142 ? 1.897 -15.662 -5.939 1.00 92.94 142 ALA A O 1
ATOM 1079 N N . VAL A 1 143 ? 1.195 -16.005 -3.833 1.00 93.19 143 VAL A N 1
ATOM 1080 C CA . VAL A 1 143 ? 2.529 -16.158 -3.243 1.00 93.19 143 VAL A CA 1
ATOM 1081 C C . VAL A 1 143 ? 3.284 -17.324 -3.882 1.00 93.19 143 VAL A C 1
ATOM 1083 O O . VAL A 1 143 ? 4.418 -17.147 -4.323 1.00 93.19 143 VAL A O 1
ATOM 1086 N N . SER A 1 144 ? 2.663 -18.502 -3.976 1.00 93.62 144 SER A N 1
ATOM 1087 C CA . SER A 1 144 ? 3.289 -19.686 -4.568 1.00 93.62 144 SER A CA 1
ATOM 1088 C C . SER A 1 144 ? 3.618 -19.487 -6.045 1.00 93.62 144 SER A C 1
ATOM 1090 O O . SER A 1 144 ? 4.713 -19.848 -6.471 1.00 93.62 144 SER A O 1
ATOM 1092 N N . ALA A 1 145 ? 2.711 -18.882 -6.816 1.00 92.44 145 ALA A N 1
ATOM 1093 C CA . ALA A 1 145 ? 2.937 -18.579 -8.223 1.00 92.44 145 ALA A CA 1
ATOM 1094 C C . ALA A 1 145 ? 4.057 -17.546 -8.407 1.00 92.44 145 ALA A C 1
ATOM 1096 O O . ALA A 1 145 ? 4.921 -17.744 -9.254 1.00 92.44 145 ALA A O 1
ATOM 1097 N N . ALA A 1 146 ? 4.119 -16.500 -7.578 1.00 89.31 146 ALA A N 1
ATOM 1098 C CA . ALA A 1 146 ? 5.187 -15.507 -7.644 1.00 89.31 146 ALA A CA 1
ATOM 1099 C C . ALA A 1 146 ? 6.554 -16.122 -7.326 1.00 89.31 146 ALA A C 1
ATOM 1101 O O . ALA A 1 146 ? 7.520 -15.898 -8.055 1.00 89.31 146 ALA A O 1
ATOM 1102 N N . SER A 1 147 ? 6.632 -16.939 -6.268 1.00 89.25 147 SER A N 1
ATOM 1103 C CA . SER A 1 147 ? 7.853 -17.665 -5.911 1.00 89.25 147 SER A CA 1
ATOM 1104 C C . SER A 1 147 ? 8.267 -18.652 -7.002 1.00 89.25 147 SER A C 1
ATOM 1106 O O . SER A 1 147 ? 9.446 -18.721 -7.341 1.00 89.25 147 SER A O 1
ATOM 1108 N N . TRP A 1 148 ? 7.310 -19.373 -7.593 1.00 90.56 148 TRP A N 1
ATOM 1109 C CA . TRP A 1 148 ? 7.568 -20.264 -8.723 1.00 90.56 148 TRP A CA 1
ATOM 1110 C C . TRP A 1 148 ? 8.087 -19.499 -9.942 1.00 90.56 148 TRP A C 1
ATOM 1112 O O . TRP A 1 148 ? 9.097 -19.889 -10.513 1.00 90.56 148 TRP A O 1
ATOM 1122 N N . GLY A 1 149 ? 7.459 -18.378 -10.303 1.00 85.94 149 GLY A N 1
ATOM 1123 C CA . GLY A 1 149 ? 7.886 -17.542 -11.426 1.00 85.94 149 GLY A CA 1
ATOM 1124 C C . GLY A 1 149 ? 9.292 -16.986 -11.237 1.00 85.94 149 GLY A C 1
ATOM 1125 O O . GLY A 1 149 ? 10.085 -16.978 -12.173 1.00 85.94 149 GLY A O 1
ATOM 1126 N N . HIS A 1 150 ? 9.632 -16.598 -10.010 1.00 82.56 150 HIS A N 1
ATOM 1127 C CA . HIS A 1 150 ? 10.971 -16.135 -9.672 1.00 82.56 150 HIS A CA 1
ATOM 1128 C C . HIS A 1 150 ? 12.021 -17.259 -9.781 1.00 82.56 150 HIS A C 1
ATOM 1130 O O . HIS A 1 150 ? 13.097 -17.050 -10.333 1.00 82.56 150 HIS A O 1
ATOM 1136 N N . LEU A 1 151 ? 11.693 -18.484 -9.349 1.00 83.56 151 LEU A N 1
ATOM 1137 C CA . LEU A 1 151 ? 12.553 -19.661 -9.541 1.00 83.56 151 LEU A CA 1
ATOM 1138 C C . LEU A 1 151 ? 12.676 -20.068 -11.016 1.00 83.56 151 LEU A C 1
ATOM 1140 O O . LEU A 1 151 ? 13.757 -20.447 -11.460 1.00 83.56 151 LEU A O 1
ATOM 1144 N N . ALA A 1 152 ? 11.588 -19.986 -11.780 1.00 84.69 152 ALA A N 1
ATOM 1145 C CA . ALA A 1 152 ? 11.573 -20.276 -13.210 1.00 84.69 152 ALA A CA 1
ATOM 1146 C C . ALA A 1 152 ? 12.436 -19.281 -14.001 1.00 84.69 152 ALA A C 1
ATOM 1148 O O . ALA A 1 152 ? 13.075 -19.666 -14.978 1.00 84.69 152 ALA A O 1
ATOM 1149 N N . GLN A 1 153 ? 12.510 -18.025 -13.550 1.00 81.50 153 GLN A N 1
ATOM 1150 C CA . GLN A 1 153 ? 13.385 -17.011 -14.133 1.00 81.50 153 GLN A CA 1
ATOM 1151 C C . GLN A 1 153 ? 14.866 -17.369 -13.947 1.00 81.50 153 GLN A C 1
ATOM 1153 O O . GLN A 1 153 ? 15.639 -17.238 -14.889 1.00 81.50 153 GLN A O 1
ATOM 1158 N N . LEU A 1 154 ? 15.243 -17.916 -12.785 1.00 77.19 154 LEU A N 1
ATOM 1159 C CA . LEU A 1 154 ? 16.600 -18.427 -12.532 1.00 77.19 154 LEU A CA 1
ATOM 1160 C C . LEU A 1 154 ? 16.948 -19.672 -13.363 1.00 77.19 154 LEU A C 1
ATOM 1162 O O . LEU A 1 154 ? 18.121 -19.976 -13.548 1.00 77.19 154 LEU A O 1
ATOM 1166 N N . ARG A 1 155 ? 15.938 -20.410 -13.835 1.00 82.44 155 ARG A N 1
ATOM 1167 C CA . ARG A 1 155 ? 16.096 -21.598 -14.690 1.00 82.44 155 ARG A CA 1
ATOM 1168 C C . ARG A 1 155 ? 15.975 -21.288 -16.181 1.00 82.44 155 ARG A C 1
ATOM 1170 O O . ARG A 1 155 ? 15.936 -22.223 -16.973 1.00 82.44 155 ARG A O 1
ATOM 1177 N N . GLU A 1 156 ? 15.846 -20.012 -16.546 1.00 82.62 156 GLU A N 1
ATOM 1178 C CA . GLU A 1 156 ? 15.645 -19.572 -17.931 1.00 82.62 156 GLU A CA 1
ATOM 1179 C C . GLU A 1 156 ? 14.454 -20.277 -18.615 1.00 82.62 156 GLU A C 1
ATOM 1181 O O . GLU A 1 156 ? 14.508 -20.649 -19.785 1.00 82.62 156 GLU A O 1
ATOM 1186 N N . ALA A 1 157 ? 13.349 -20.469 -17.880 1.00 85.44 157 ALA A N 1
ATOM 1187 C CA . ALA A 1 157 ? 12.146 -21.155 -18.359 1.00 85.44 157 ALA A CA 1
ATOM 1188 C C . ALA A 1 157 ? 11.025 -20.151 -18.726 1.00 85.44 157 ALA A C 1
ATOM 1190 O O . ALA A 1 157 ? 10.079 -19.959 -17.954 1.00 85.44 157 ALA A O 1
ATOM 1191 N N . PRO A 1 158 ? 11.059 -19.498 -19.908 1.00 82.81 158 PRO A N 1
ATOM 1192 C CA . PRO A 1 158 ? 10.215 -18.336 -20.218 1.00 82.81 158 PRO A CA 1
ATOM 1193 C C . PRO A 1 158 ? 8.710 -18.639 -20.216 1.00 82.81 158 PRO A C 1
ATOM 1195 O O . PRO A 1 158 ? 7.90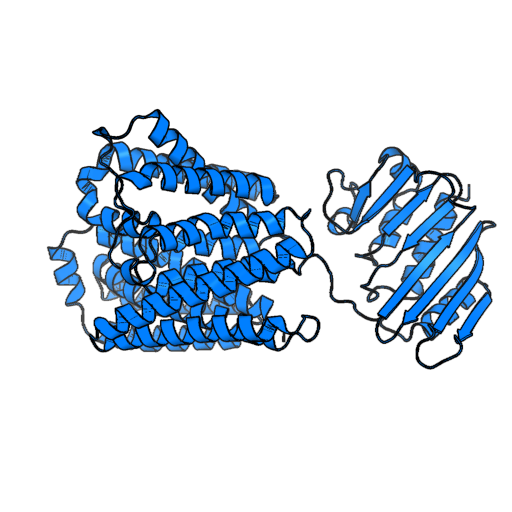6 -17.799 -19.810 1.00 82.81 158 PRO A O 1
ATOM 1198 N N . ARG A 1 159 ? 8.309 -19.850 -20.628 1.00 85.50 159 ARG A N 1
ATOM 1199 C CA . ARG A 1 159 ? 6.898 -20.277 -20.598 1.00 85.50 159 ARG A CA 1
ATOM 1200 C C . ARG A 1 159 ? 6.366 -20.378 -19.171 1.00 85.50 159 ARG A C 1
ATOM 1202 O O . ARG A 1 159 ? 5.246 -19.950 -18.902 1.00 85.50 159 ARG A O 1
ATOM 1209 N N . GLU A 1 160 ? 7.172 -20.925 -18.266 1.00 86.31 160 GLU A N 1
ATOM 1210 C CA . GLU A 1 160 ? 6.817 -21.053 -16.855 1.00 86.31 160 GLU A CA 1
ATOM 1211 C C . GLU A 1 160 ? 6.761 -19.685 -16.179 1.00 86.31 160 GLU A C 1
ATOM 1213 O O . GLU A 1 160 ? 5.816 -19.425 -15.442 1.00 86.31 160 GLU A O 1
ATOM 1218 N N . VAL A 1 161 ? 7.702 -18.785 -16.493 1.00 84.19 161 VAL A N 1
ATOM 1219 C CA . VAL A 1 161 ? 7.692 -17.395 -16.008 1.00 84.19 161 VAL A CA 1
ATOM 1220 C C . VAL A 1 161 ? 6.402 -16.683 -16.416 1.00 84.19 161 VAL A C 1
ATOM 1222 O O . VAL A 1 161 ? 5.731 -16.102 -15.564 1.00 84.19 161 VAL A O 1
ATOM 1225 N N . MET A 1 162 ? 6.016 -16.764 -17.693 1.00 85.88 162 MET A N 1
ATOM 1226 C CA . MET A 1 162 ? 4.792 -16.133 -18.201 1.00 85.88 162 MET A CA 1
ATOM 1227 C C . MET A 1 162 ? 3.535 -16.674 -17.504 1.00 85.88 162 MET A C 1
ATOM 1229 O O . MET A 1 162 ? 2.668 -15.904 -17.085 1.00 85.88 162 MET A O 1
ATOM 1233 N N . LEU A 1 163 ? 3.443 -17.998 -17.346 1.00 88.12 163 LEU A N 1
ATOM 1234 C CA . LEU A 1 163 ? 2.305 -18.650 -16.699 1.00 88.12 163 LEU A CA 1
ATOM 1235 C C . LEU A 1 163 ? 2.222 -18.291 -15.209 1.00 88.12 163 LEU A C 1
ATOM 1237 O O . LEU A 1 163 ? 1.163 -17.895 -14.721 1.00 88.12 163 LEU A O 1
ATOM 1241 N N . ALA A 1 164 ? 3.347 -18.363 -14.502 1.00 88.38 164 ALA A N 1
ATOM 1242 C CA . ALA A 1 164 ? 3.457 -18.005 -13.095 1.00 88.38 164 ALA A CA 1
ATOM 1243 C C . ALA A 1 164 ? 3.088 -16.540 -12.844 1.00 88.38 164 ALA A C 1
ATOM 1245 O O . ALA A 1 164 ? 2.337 -16.227 -11.917 1.00 88.38 164 ALA A O 1
ATOM 1246 N N . HIS A 1 165 ? 3.570 -15.642 -13.703 1.00 88.62 165 HIS A N 1
ATOM 1247 C CA . HIS A 1 165 ? 3.262 -14.223 -13.643 1.00 88.62 165 HIS A CA 1
ATOM 1248 C C . HIS A 1 165 ? 1.761 -13.964 -13.829 1.00 88.62 165 HIS A C 1
ATOM 1250 O O . HIS A 1 165 ? 1.147 -13.315 -12.983 1.00 88.62 165 HIS A O 1
ATOM 1256 N N . GLY A 1 166 ? 1.138 -14.545 -14.861 1.00 88.06 166 GLY A N 1
ATOM 1257 C CA . GLY A 1 166 ? -0.299 -14.389 -15.097 1.00 88.06 166 GLY A CA 1
ATOM 1258 C C . GLY A 1 166 ? -1.169 -14.942 -13.962 1.00 88.06 166 GLY A C 1
ATOM 1259 O O . GLY A 1 166 ? -2.118 -14.278 -13.542 1.00 88.06 166 GLY A O 1
ATOM 1260 N N . ILE A 1 167 ? -0.815 -16.105 -13.397 1.00 91.12 167 ILE A N 1
ATOM 1261 C CA . ILE A 1 167 ? -1.501 -16.664 -12.216 1.00 91.12 167 ILE A CA 1
ATOM 1262 C C . ILE A 1 167 ? -1.365 -15.721 -11.017 1.00 91.12 167 ILE A C 1
ATOM 1264 O O . ILE A 1 167 ? -2.355 -15.458 -10.334 1.00 91.12 167 ILE A O 1
ATOM 1268 N N . THR A 1 168 ? -0.163 -15.184 -10.781 1.00 91.06 168 THR A N 1
ATOM 1269 C CA . THR A 1 168 ? 0.093 -14.233 -9.690 1.00 91.06 168 THR A CA 1
ATOM 1270 C C . THR A 1 168 ? -0.808 -13.008 -9.823 1.00 91.06 168 THR A C 1
ATOM 1272 O O . THR A 1 168 ? -1.498 -12.651 -8.871 1.00 91.06 168 THR A O 1
ATOM 1275 N N . VAL A 1 169 ? -0.861 -12.401 -11.012 1.00 90.62 169 VAL A N 1
ATOM 1276 C CA . VAL A 1 169 ? -1.708 -11.234 -11.299 1.00 90.62 169 VAL A CA 1
ATOM 1277 C C . VAL A 1 169 ? -3.177 -11.536 -11.012 1.00 90.62 169 VAL A C 1
ATOM 1279 O O . VAL A 1 169 ? -3.825 -10.790 -10.278 1.00 90.62 169 VAL A O 1
ATOM 1282 N N . ILE A 1 170 ? -3.709 -12.629 -11.570 1.00 92.25 170 ILE A N 1
ATOM 1283 C CA . ILE A 1 170 ? -5.121 -13.001 -11.411 1.00 92.25 170 ILE A CA 1
ATOM 1284 C C . ILE A 1 170 ? -5.452 -13.204 -9.932 1.00 92.25 170 ILE A C 1
ATOM 1286 O O . ILE A 1 170 ? -6.431 -12.648 -9.433 1.00 92.25 170 ILE A O 1
ATOM 1290 N N . ALA A 1 171 ? -4.624 -13.966 -9.219 1.00 92.50 171 ALA A N 1
ATOM 1291 C CA . ALA A 1 171 ? -4.841 -14.265 -7.813 1.00 92.50 171 ALA A CA 1
ATOM 1292 C C . ALA A 1 171 ? -4.781 -12.997 -6.940 1.00 92.50 171 ALA A C 1
ATOM 1294 O O . ALA A 1 171 ? -5.666 -12.782 -6.109 1.00 92.50 171 ALA A O 1
ATOM 1295 N N . VAL A 1 172 ? -3.806 -12.108 -7.162 1.00 90.81 172 VAL A N 1
ATOM 1296 C CA . VAL A 1 172 ? -3.713 -10.825 -6.442 1.00 90.81 172 VAL A CA 1
ATOM 1297 C C . VAL A 1 172 ? -4.942 -9.961 -6.697 1.00 90.81 172 VAL A C 1
ATOM 1299 O O . VAL A 1 172 ? -5.533 -9.454 -5.741 1.00 90.81 172 VAL A O 1
ATOM 1302 N N . LEU A 1 173 ? -5.356 -9.805 -7.957 1.00 91.50 173 LEU A N 1
ATOM 1303 C CA . LEU A 1 173 ? -6.521 -8.995 -8.313 1.00 91.50 173 LEU A CA 1
ATOM 1304 C C . LEU A 1 173 ? -7.796 -9.536 -7.675 1.00 91.50 173 LEU A C 1
ATOM 1306 O O . LEU A 1 173 ? -8.523 -8.764 -7.060 1.00 91.50 173 LEU A O 1
ATOM 1310 N N . LEU A 1 174 ? -8.038 -10.846 -7.765 1.00 91.88 174 LEU A N 1
ATOM 1311 C CA . LEU A 1 174 ? -9.214 -11.483 -7.173 1.00 91.88 174 LEU A CA 1
ATOM 1312 C C . LEU A 1 174 ? -9.236 -11.324 -5.651 1.00 91.88 174 LEU A C 1
ATOM 1314 O O . LEU A 1 174 ? -10.253 -10.910 -5.099 1.00 91.88 174 LEU A O 1
ATOM 1318 N N . ALA A 1 175 ? -8.121 -11.606 -4.969 1.00 90.62 175 ALA A N 1
ATOM 1319 C CA . ALA A 1 175 ? -8.052 -11.516 -3.513 1.00 90.62 175 ALA A CA 1
ATOM 1320 C C . ALA A 1 175 ? -8.245 -10.077 -3.013 1.00 90.62 175 ALA A C 1
ATOM 1322 O O . ALA A 1 175 ? -9.039 -9.834 -2.103 1.00 90.62 175 ALA A O 1
ATOM 1323 N N . THR A 1 176 ? -7.537 -9.117 -3.615 1.00 89.44 176 THR A N 1
ATOM 1324 C CA . THR A 1 176 ? -7.595 -7.705 -3.205 1.00 89.44 176 THR A CA 1
ATOM 1325 C C . THR A 1 176 ? -8.930 -7.055 -3.564 1.00 89.44 176 THR A C 1
ATOM 1327 O O . THR A 1 176 ? -9.467 -6.309 -2.749 1.00 89.44 176 THR A O 1
ATOM 1330 N N . PHE A 1 177 ? -9.518 -7.391 -4.718 1.00 90.50 177 PHE A N 1
ATOM 1331 C CA . PHE A 1 177 ? -10.851 -6.923 -5.102 1.00 90.50 177 PHE A CA 1
ATOM 1332 C C . PHE A 1 177 ? -11.938 -7.487 -4.189 1.00 90.50 177 PHE A C 1
ATOM 1334 O O . PHE A 1 177 ? -12.776 -6.733 -3.699 1.00 90.50 177 PHE A O 1
ATOM 1341 N N . ALA A 1 178 ? -11.909 -8.798 -3.919 1.00 88.75 178 ALA A N 1
ATOM 1342 C CA . ALA A 1 178 ? -12.871 -9.436 -3.027 1.00 88.75 178 ALA A CA 1
ATOM 1343 C C . ALA A 1 178 ? -12.823 -8.813 -1.626 1.00 88.75 178 ALA A C 1
ATOM 1345 O O . ALA A 1 178 ? -13.870 -8.491 -1.070 1.00 88.75 178 ALA A O 1
ATOM 1346 N N . LEU A 1 179 ? -11.621 -8.578 -1.084 1.00 85.69 179 LEU A N 1
ATOM 1347 C CA . LEU A 1 179 ? -11.452 -7.868 0.185 1.00 85.69 179 LEU A CA 1
ATOM 1348 C C . LEU A 1 179 ? -12.015 -6.445 0.117 1.00 85.69 179 LEU A C 1
ATOM 1350 O O . LEU A 1 179 ? -12.850 -6.093 0.944 1.00 85.69 179 LEU A O 1
ATOM 1354 N N . ALA A 1 180 ? -11.624 -5.648 -0.880 1.00 85.69 180 ALA A N 1
ATOM 1355 C CA . ALA A 1 180 ? -12.104 -4.273 -1.024 1.00 85.69 180 ALA A CA 1
ATOM 1356 C C . ALA A 1 180 ? -13.638 -4.196 -1.111 1.00 85.69 180 ALA A C 1
ATOM 1358 O O . ALA A 1 180 ? -14.255 -3.344 -0.471 1.00 85.69 180 ALA A O 1
ATOM 1359 N N . LEU A 1 181 ? -14.261 -5.106 -1.867 1.00 86.06 181 LEU A N 1
ATOM 1360 C CA . LEU A 1 181 ? -15.707 -5.152 -2.058 1.00 86.06 181 LEU A CA 1
ATOM 1361 C C . LEU A 1 181 ? -16.445 -5.603 -0.793 1.00 86.06 181 LEU A C 1
ATOM 1363 O O . LEU A 1 181 ? -17.436 -4.982 -0.420 1.00 86.06 181 LEU A O 1
ATOM 1367 N N . LEU A 1 182 ? -15.976 -6.656 -0.119 1.00 82.56 182 LEU A N 1
ATOM 1368 C CA . LEU A 1 182 ? -16.589 -7.147 1.122 1.00 82.56 182 LEU A CA 1
ATOM 1369 C C . LEU A 1 182 ? -16.522 -6.101 2.237 1.00 82.56 182 LEU A C 1
ATOM 1371 O O . LEU A 1 182 ? -17.496 -5.892 2.969 1.00 82.56 182 LEU A O 1
ATOM 1375 N N . GLU A 1 183 ? -15.392 -5.406 2.336 1.00 77.94 183 GLU A N 1
ATOM 1376 C CA . GLU A 1 183 ? -15.257 -4.280 3.245 1.00 77.94 183 GLU A CA 1
ATOM 1377 C C . GLU A 1 183 ? -16.220 -3.162 2.818 1.00 77.94 183 GLU A C 1
ATOM 1379 O O . GLU A 1 183 ? -17.021 -2.702 3.626 1.00 77.94 183 GLU A O 1
ATOM 1384 N N . LEU A 1 184 ? -16.269 -2.759 1.547 1.00 82.38 184 LEU A N 1
ATOM 1385 C CA . LEU A 1 184 ? -17.203 -1.714 1.114 1.00 82.38 184 LEU A CA 1
ATOM 1386 C C . LEU A 1 184 ? -18.676 -2.056 1.412 1.00 82.38 184 LEU A C 1
ATOM 1388 O O . LEU A 1 184 ? -19.408 -1.208 1.920 1.00 82.38 184 LEU A O 1
ATOM 1392 N N . VAL A 1 185 ? -19.104 -3.292 1.146 1.00 81.50 185 VAL A N 1
ATOM 1393 C CA . VAL A 1 185 ? -20.483 -3.756 1.379 1.00 81.50 185 VAL A CA 1
ATOM 1394 C C . VAL A 1 185 ? -20.842 -3.742 2.863 1.00 81.50 185 VAL A C 1
ATOM 1396 O O . VAL A 1 185 ? -21.978 -3.424 3.213 1.00 81.50 185 VAL A O 1
ATOM 1399 N N . SER A 1 186 ? -19.891 -4.049 3.749 1.00 74.00 186 SER A N 1
ATOM 1400 C CA . SER A 1 186 ? -20.161 -4.053 5.189 1.00 74.00 186 SER A CA 1
ATOM 1401 C C . SER A 1 186 ? -20.284 -2.650 5.798 1.00 74.00 186 SER A C 1
ATOM 1403 O O . SER A 1 186 ? -20.929 -2.508 6.835 1.00 74.00 186 SER A O 1
ATOM 1405 N N . GLU A 1 187 ? -19.749 -1.600 5.160 1.00 70.25 187 GLU A N 1
ATOM 1406 C CA . GLU A 1 187 ? -19.929 -0.212 5.613 1.00 70.25 187 GLU A CA 1
ATOM 1407 C C . GLU A 1 187 ? -19.798 0.798 4.450 1.00 70.25 187 GLU A C 1
ATOM 1409 O O . GLU A 1 187 ? -18.780 1.488 4.306 1.00 70.25 187 GLU A O 1
ATOM 1414 N N . PRO A 1 188 ? -20.847 0.958 3.622 1.00 71.00 188 PRO A N 1
ATOM 1415 C CA . PRO A 1 188 ? -20.771 1.694 2.351 1.00 71.00 188 PRO A CA 1
ATOM 1416 C C . PRO A 1 188 ? -20.558 3.204 2.512 1.00 71.00 188 PRO A C 1
ATOM 1418 O O . PRO A 1 188 ? -20.207 3.901 1.560 1.00 71.00 188 PRO A O 1
ATOM 1421 N N . ARG A 1 189 ? -20.770 3.733 3.724 1.00 73.31 189 ARG A N 1
ATOM 1422 C CA . ARG A 1 189 ? -20.564 5.151 4.054 1.00 73.31 189 ARG A CA 1
ATOM 1423 C C . ARG A 1 189 ? -19.115 5.472 4.439 1.00 73.31 189 ARG A C 1
ATOM 1425 O O . ARG A 1 189 ? -18.783 6.646 4.598 1.00 73.31 189 ARG A O 1
ATOM 1432 N N . SER A 1 190 ? -18.253 4.465 4.597 1.00 76.00 190 SER A N 1
ATOM 1433 C CA . SER A 1 190 ? -16.866 4.669 5.016 1.00 76.00 190 SER A CA 1
ATOM 1434 C C . SER A 1 190 ? -15.988 5.164 3.864 1.00 76.00 190 SER A C 1
ATOM 1436 O O . SER A 1 190 ? -15.813 4.491 2.849 1.00 76.00 190 SER A O 1
ATOM 1438 N N . ARG A 1 191 ? -15.375 6.341 4.041 1.00 80.56 191 ARG A N 1
ATOM 1439 C CA . ARG A 1 191 ? -14.471 6.946 3.045 1.00 80.56 191 ARG A CA 1
ATOM 1440 C C . ARG A 1 191 ? -13.223 6.102 2.786 1.00 80.56 191 ARG A C 1
ATOM 1442 O O . ARG A 1 191 ? -12.775 6.019 1.649 1.00 80.56 191 ARG A O 1
ATOM 1449 N N . ILE A 1 192 ? -12.683 5.457 3.819 1.00 78.50 192 ILE A N 1
ATOM 1450 C CA . ILE A 1 192 ? -11.453 4.656 3.713 1.00 78.50 192 ILE A CA 1
ATOM 1451 C C . ILE A 1 192 ? -11.710 3.390 2.879 1.00 78.50 192 ILE A C 1
ATOM 1453 O O . ILE A 1 192 ? -10.870 2.986 2.081 1.00 78.50 192 ILE A O 1
ATOM 1457 N N . ARG A 1 193 ? -12.912 2.809 2.980 1.00 83.06 193 ARG A N 1
ATOM 1458 C CA . ARG A 1 193 ? -13.306 1.640 2.176 1.00 83.06 193 ARG A CA 1
ATOM 1459 C C . ARG A 1 193 ? -13.480 1.997 0.699 1.00 83.06 193 ARG A C 1
ATOM 1461 O O . ARG A 1 193 ? -13.053 1.245 -0.170 1.00 83.06 193 ARG A O 1
ATOM 1468 N N . TRP A 1 194 ? -13.995 3.191 0.405 1.00 86.88 194 TRP A N 1
ATOM 1469 C CA . TRP A 1 194 ? -13.960 3.737 -0.955 1.00 86.88 194 TRP A CA 1
ATOM 1470 C C . TRP A 1 194 ? -12.534 3.995 -1.448 1.00 86.88 194 TRP A C 1
ATOM 1472 O O . TRP A 1 194 ? -12.239 3.707 -2.605 1.00 86.88 194 TRP A O 1
ATOM 1482 N N . ALA A 1 195 ? -11.632 4.476 -0.584 1.00 89.25 195 ALA A N 1
ATOM 1483 C CA . ALA A 1 195 ? -10.233 4.699 -0.953 1.00 89.25 195 ALA A CA 1
ATOM 1484 C C . ALA A 1 195 ? -9.557 3.400 -1.416 1.00 89.25 195 ALA A C 1
ATOM 1486 O O . ALA A 1 195 ? -8.813 3.413 -2.389 1.00 89.25 195 ALA A O 1
ATOM 1487 N N . ALA A 1 196 ? -9.872 2.269 -0.784 1.00 87.00 196 ALA A N 1
ATOM 1488 C CA . ALA A 1 196 ? -9.376 0.961 -1.200 1.00 87.00 196 ALA A CA 1
ATOM 1489 C C . ALA A 1 196 ? -9.816 0.571 -2.623 1.00 87.00 196 ALA A C 1
ATOM 1491 O O . ALA A 1 196 ? -8.994 0.122 -3.421 1.00 87.00 196 ALA A O 1
ATOM 1492 N N . VAL A 1 197 ? -11.090 0.785 -2.966 1.00 90.56 197 VAL A N 1
ATOM 1493 C CA . VAL A 1 197 ? -11.602 0.519 -4.322 1.00 90.56 197 VAL A CA 1
ATOM 1494 C C . VAL A 1 197 ? -10.948 1.446 -5.346 1.00 90.56 197 VAL A C 1
ATOM 1496 O O . VAL A 1 197 ? -10.525 0.991 -6.406 1.00 90.56 197 VAL A O 1
ATOM 1499 N N . VAL A 1 198 ? -10.810 2.732 -5.014 1.00 93.38 198 VAL A N 1
ATOM 1500 C CA . VAL A 1 198 ? -10.138 3.721 -5.870 1.00 93.38 198 VAL A CA 1
ATOM 1501 C C . VAL A 1 198 ? -8.669 3.358 -6.098 1.00 93.38 198 VAL A C 1
ATOM 1503 O O . VAL A 1 198 ? -8.190 3.483 -7.220 1.00 93.38 198 VAL A O 1
ATOM 1506 N N . LEU A 1 199 ? -7.963 2.879 -5.070 1.00 91.56 199 LEU A N 1
ATOM 1507 C CA . LEU A 1 199 ? -6.569 2.445 -5.179 1.00 91.56 199 LEU A CA 1
ATOM 1508 C C . LEU A 1 199 ? -6.414 1.205 -6.073 1.00 91.56 199 LEU A C 1
ATOM 1510 O O . LEU A 1 199 ? -5.445 1.097 -6.820 1.00 91.56 199 LEU A O 1
ATOM 1514 N N . TRP A 1 200 ? -7.370 0.276 -6.014 1.00 91.94 200 TRP A N 1
ATOM 1515 C CA . TRP A 1 200 ? -7.365 -0.937 -6.832 1.00 91.94 200 TRP A CA 1
ATOM 1516 C C . TRP A 1 200 ? -7.694 -0.666 -8.311 1.00 91.94 200 TRP A C 1
ATOM 1518 O O . TRP A 1 200 ? -7.182 -1.347 -9.200 1.00 91.94 200 TRP A O 1
ATOM 1528 N N . LEU A 1 201 ? -8.529 0.341 -8.588 1.00 92.38 201 LEU A N 1
ATOM 1529 C CA . LEU A 1 201 ? -9.126 0.594 -9.903 1.00 92.38 201 LEU A CA 1
ATOM 1530 C C . LEU A 1 201 ? -8.109 0.693 -11.063 1.00 92.38 201 LEU A C 1
ATOM 1532 O O . LEU A 1 201 ? -8.319 0.004 -12.065 1.00 92.38 201 LEU A O 1
ATOM 1536 N N . PRO A 1 202 ? -6.998 1.459 -10.979 1.00 92.06 202 PRO A N 1
ATOM 1537 C CA . PRO A 1 202 ? -6.037 1.534 -12.081 1.00 92.06 202 PRO A CA 1
ATOM 1538 C C . PRO A 1 202 ? -5.370 0.188 -12.380 1.00 92.06 202 PRO A C 1
ATOM 1540 O O . PRO A 1 202 ? -5.138 -0.140 -13.540 1.00 92.06 202 PRO A O 1
ATOM 1543 N N . LEU A 1 203 ? -5.115 -0.623 -11.352 1.00 90.31 203 LEU A N 1
ATOM 1544 C CA . LEU A 1 203 ? -4.488 -1.940 -11.482 1.00 90.31 203 LEU A CA 1
ATOM 1545 C C . LEU A 1 203 ? -5.442 -2.943 -12.145 1.00 90.31 203 LEU A C 1
ATOM 1547 O O . LEU A 1 203 ? -5.053 -3.670 -13.060 1.00 90.31 203 LEU A O 1
ATOM 1551 N N . GLY A 1 204 ? -6.717 -2.928 -11.744 1.00 89.31 204 GLY A N 1
ATOM 1552 C CA . GLY A 1 204 ? -7.760 -3.739 -12.370 1.00 89.31 204 GLY A CA 1
ATOM 1553 C C . GLY A 1 204 ? -7.970 -3.383 -13.843 1.00 89.31 204 GLY A C 1
ATOM 1554 O O . GLY A 1 204 ? -7.956 -4.263 -14.703 1.00 89.31 204 GLY A O 1
ATOM 1555 N N . VAL A 1 205 ? -8.091 -2.088 -14.161 1.00 89.50 205 VAL A N 1
ATOM 1556 C CA . VAL A 1 205 ? -8.256 -1.616 -15.548 1.00 89.50 205 VAL A CA 1
ATOM 1557 C C . VAL A 1 205 ? -7.039 -1.966 -16.402 1.00 89.50 205 VAL A C 1
ATOM 1559 O O . VAL A 1 205 ? -7.199 -2.427 -17.531 1.00 89.50 205 VAL A O 1
ATOM 1562 N N . ARG A 1 206 ? -5.825 -1.816 -15.864 1.00 87.44 206 ARG A N 1
ATOM 1563 C CA . ARG A 1 206 ? -4.583 -2.216 -16.536 1.00 87.44 206 ARG A CA 1
ATOM 1564 C C . ARG A 1 206 ? -4.600 -3.694 -16.927 1.00 87.44 206 ARG A C 1
ATOM 1566 O O . ARG A 1 206 ? -4.280 -4.025 -18.071 1.00 87.44 206 ARG A O 1
ATOM 1573 N N . ALA A 1 207 ? -4.956 -4.566 -15.987 1.00 86.19 207 ALA A N 1
ATOM 1574 C CA . ALA A 1 207 ? -4.996 -6.005 -16.210 1.00 86.19 207 ALA A CA 1
ATOM 1575 C C . ALA A 1 207 ? -6.075 -6.418 -17.215 1.00 86.19 207 ALA A C 1
ATOM 1577 O O . ALA A 1 207 ? -5.834 -7.304 -18.031 1.00 86.19 207 ALA A O 1
ATOM 1578 N N . LEU A 1 208 ? -7.228 -5.744 -17.207 1.00 86.44 208 LEU A N 1
ATOM 1579 C CA . LEU A 1 208 ? -8.285 -5.952 -18.199 1.00 86.44 208 LEU A CA 1
ATOM 1580 C C . LEU A 1 208 ? -7.876 -5.467 -19.597 1.00 86.44 208 LEU A C 1
ATOM 1582 O O . LEU A 1 208 ? -8.185 -6.130 -20.580 1.00 86.44 208 LEU A O 1
ATOM 1586 N N . ALA A 1 209 ? -7.166 -4.338 -19.694 1.00 83.81 209 ALA A N 1
ATOM 1587 C CA . ALA A 1 209 ? -6.805 -3.724 -20.972 1.00 83.81 209 ALA A CA 1
ATOM 1588 C C . ALA A 1 209 ? -5.735 -4.501 -21.756 1.00 83.81 209 ALA A C 1
ATOM 1590 O O . ALA A 1 209 ? -5.773 -4.504 -22.984 1.00 83.81 209 ALA A O 1
ATOM 1591 N N . SER A 1 210 ? -4.779 -5.138 -21.074 1.00 80.94 210 SER A N 1
ATOM 1592 C CA . SER A 1 210 ? -3.718 -5.914 -21.742 1.00 80.94 210 SER A CA 1
ATOM 1593 C C . SER A 1 210 ? -3.826 -7.420 -21.552 1.00 80.94 210 SER A C 1
ATOM 1595 O O . SER A 1 210 ? -3.191 -8.156 -22.295 1.00 80.94 210 SER A O 1
ATOM 1597 N N . GLY A 1 211 ? -4.626 -7.893 -20.599 1.00 81.50 211 GLY A N 1
ATOM 1598 C CA . GLY A 1 211 ? -4.703 -9.302 -20.231 1.00 81.50 211 GLY A CA 1
ATOM 1599 C C . GLY A 1 211 ? -3.586 -9.708 -19.255 1.00 81.50 211 GLY A C 1
ATOM 1600 O O . GLY A 1 211 ? -2.431 -9.316 -19.429 1.00 81.50 211 GLY A O 1
ATOM 1601 N N . PRO A 1 212 ? -3.886 -10.533 -18.236 1.00 76.00 212 PRO A N 1
ATOM 1602 C CA . PRO A 1 212 ? -2.970 -10.818 -17.127 1.00 76.00 212 PRO A CA 1
ATOM 1603 C C . PRO A 1 212 ? -1.679 -11.534 -17.547 1.00 76.00 212 PRO A C 1
ATOM 1605 O O . PRO A 1 212 ? -0.645 -11.357 -16.914 1.00 76.00 212 PRO A O 1
ATOM 1608 N N . PHE A 1 213 ? -1.718 -12.310 -18.633 1.00 73.44 213 PHE A N 1
ATOM 1609 C CA . PHE A 1 213 ? -0.554 -13.031 -19.162 1.00 73.44 213 PHE A CA 1
ATOM 1610 C C . PHE A 1 213 ? 0.348 -12.169 -20.049 1.00 73.44 213 PHE A C 1
ATOM 1612 O O . PHE A 1 213 ? 1.482 -12.555 -20.313 1.00 73.44 213 PHE A O 1
ATOM 1619 N N . ALA A 1 214 ? -0.134 -11.006 -20.493 1.00 67.56 214 ALA A N 1
ATOM 1620 C CA . ALA A 1 214 ? 0.625 -10.111 -21.353 1.00 67.56 214 ALA A CA 1
ATOM 1621 C C . ALA A 1 214 ? 1.139 -8.872 -20.611 1.00 67.56 214 ALA A C 1
ATOM 1623 O O . ALA A 1 214 ? 1.871 -8.094 -21.202 1.00 67.56 214 ALA A O 1
ATOM 1624 N N . LEU A 1 215 ? 0.827 -8.676 -19.325 1.00 70.56 215 LEU A N 1
ATOM 1625 C CA . LEU A 1 215 ? 1.290 -7.507 -18.557 1.00 70.56 215 LEU A CA 1
ATOM 1626 C C . LEU A 1 215 ? 2.816 -7.362 -18.510 1.00 70.56 215 LEU A C 1
ATOM 1628 O O . LEU A 1 215 ? 3.316 -6.240 -18.545 1.00 70.56 215 LEU A O 1
ATOM 1632 N N . GLY A 1 216 ? 3.532 -8.489 -18.543 1.00 62.28 216 GLY A N 1
ATOM 1633 C CA . GLY A 1 216 ? 4.990 -8.545 -18.637 1.00 62.28 216 GLY A CA 1
ATOM 1634 C C . GLY A 1 216 ? 5.585 -7.940 -19.914 1.00 62.28 216 GLY A C 1
ATOM 1635 O O . GLY A 1 216 ? 6.755 -7.573 -19.915 1.00 62.28 216 GLY A O 1
ATOM 1636 N N . GLN A 1 217 ? 4.813 -7.848 -21.006 1.00 65.62 217 GLN A N 1
ATOM 1637 C CA . GLN A 1 217 ? 5.343 -7.523 -22.342 1.00 65.62 217 GLN A CA 1
ATOM 1638 C C . GLN A 1 217 ? 4.500 -6.515 -23.141 1.00 65.62 217 GLN A C 1
ATOM 1640 O O . GLN A 1 217 ? 5.020 -5.809 -24.000 1.00 65.62 217 GLN A O 1
ATOM 1645 N N . ALA A 1 218 ? 3.203 -6.415 -22.864 1.00 69.38 218 ALA A N 1
ATOM 1646 C CA . ALA A 1 218 ? 2.260 -5.579 -23.586 1.00 69.38 218 ALA A CA 1
ATOM 1647 C C . ALA A 1 218 ? 2.042 -4.254 -22.854 1.00 69.38 218 ALA A C 1
ATOM 1649 O O . ALA A 1 218 ? 1.500 -4.205 -21.744 1.00 69.38 218 ALA A O 1
ATOM 1650 N N . ALA A 1 219 ? 2.427 -3.166 -23.517 1.00 79.12 219 ALA A N 1
ATOM 1651 C CA . ALA A 1 219 ? 2.079 -1.821 -23.092 1.00 79.12 219 ALA A CA 1
ATOM 1652 C C . ALA A 1 219 ? 0.564 -1.574 -23.201 1.00 79.12 219 ALA A C 1
ATOM 1654 O O . ALA A 1 219 ? -0.143 -2.236 -23.966 1.00 79.12 219 ALA A O 1
ATOM 1655 N N . VAL A 1 220 ? 0.068 -0.568 -22.478 1.00 82.75 220 VAL A N 1
ATOM 1656 C CA . VAL A 1 220 ? -1.306 -0.079 -22.659 1.00 82.75 220 VAL A CA 1
ATOM 1657 C C . VAL A 1 220 ? -1.513 0.325 -24.133 1.00 82.75 220 VAL A C 1
ATOM 1659 O O . VAL A 1 220 ? -0.704 1.104 -24.670 1.00 82.75 220 VAL A O 1
ATOM 1662 N N . PRO A 1 221 ? -2.581 -0.173 -24.794 1.00 83.75 221 PRO A N 1
ATOM 1663 C CA . PRO A 1 221 ? -2.861 0.135 -26.192 1.00 83.75 221 PRO A CA 1
ATOM 1664 C C . PRO A 1 221 ? -2.903 1.649 -26.441 1.00 83.75 221 PRO A C 1
ATOM 1666 O O . PRO A 1 221 ? -3.499 2.361 -25.629 1.00 83.75 221 PRO A O 1
ATOM 1669 N N . PRO A 1 222 ? -2.332 2.165 -27.550 1.00 83.44 222 PRO A N 1
ATOM 1670 C CA . PRO A 1 222 ? -2.236 3.604 -27.809 1.00 83.44 222 PRO A CA 1
ATOM 1671 C C . PRO A 1 222 ? -3.557 4.365 -27.636 1.00 83.44 222 PRO A C 1
ATOM 1673 O O . PRO A 1 222 ? -3.577 5.402 -26.976 1.00 83.44 222 PRO A O 1
ATOM 1676 N N . GLY A 1 223 ? -4.668 3.805 -28.132 1.00 83.56 223 GLY A N 1
ATOM 1677 C CA . GLY A 1 223 ? -6.001 4.410 -28.028 1.00 83.56 223 GLY A CA 1
ATOM 1678 C C . GLY A 1 223 ? -6.564 4.512 -26.603 1.00 83.56 223 GLY A C 1
ATOM 1679 O O . GLY A 1 223 ? -7.474 5.298 -26.369 1.00 83.56 223 GLY A O 1
ATOM 1680 N N . LEU A 1 224 ? -6.018 3.764 -25.637 1.00 86.38 224 LEU A N 1
ATOM 1681 C CA . LEU A 1 224 ? -6.468 3.761 -24.238 1.00 86.38 224 LEU A CA 1
ATOM 1682 C C . LEU A 1 224 ? -5.548 4.554 -23.299 1.00 86.38 224 LEU A C 1
ATOM 1684 O O . LEU A 1 224 ? -5.928 4.809 -22.157 1.00 86.38 224 LEU A O 1
ATOM 1688 N N . ARG A 1 225 ? -4.358 4.977 -23.752 1.00 87.50 225 ARG A N 1
ATOM 1689 C CA . ARG A 1 225 ? -3.346 5.627 -22.894 1.00 87.50 225 ARG A CA 1
ATOM 1690 C C . ARG A 1 225 ? -3.861 6.900 -22.226 1.00 87.50 225 ARG A C 1
ATOM 1692 O O . ARG A 1 225 ? -3.645 7.082 -21.033 1.00 87.50 225 ARG A O 1
ATOM 1699 N N . ALA A 1 226 ? -4.571 7.756 -22.963 1.00 86.81 226 ALA A N 1
ATOM 1700 C CA . ALA A 1 226 ? -5.114 9.004 -22.420 1.00 86.81 226 ALA A CA 1
ATOM 1701 C C . ALA A 1 226 ? -6.177 8.752 -21.337 1.00 86.81 226 ALA A C 1
ATOM 1703 O O . ALA A 1 226 ? -6.140 9.373 -20.277 1.00 86.81 226 ALA A O 1
ATOM 1704 N N . VAL A 1 227 ? -7.082 7.795 -21.576 1.00 88.69 227 VAL A N 1
ATOM 1705 C CA . VAL A 1 227 ? -8.114 7.391 -20.607 1.00 88.69 227 VAL A CA 1
ATOM 1706 C C . VAL A 1 227 ? -7.468 6.797 -19.359 1.00 88.69 227 VAL A C 1
ATOM 1708 O O . VAL A 1 227 ? -7.829 7.155 -18.241 1.00 88.69 227 VAL A O 1
ATOM 1711 N N . PHE A 1 228 ? -6.471 5.932 -19.542 1.00 89.81 228 PHE A N 1
ATOM 1712 C CA . PHE A 1 228 ? -5.746 5.304 -18.445 1.00 89.81 228 PHE A CA 1
ATOM 1713 C C . PHE A 1 228 ? -4.956 6.319 -17.606 1.00 89.81 228 PHE A C 1
ATOM 1715 O O . PHE A 1 228 ? -4.970 6.267 -16.379 1.00 89.81 228 PHE A O 1
ATOM 1722 N N . LEU A 1 229 ? -4.322 7.300 -18.246 1.00 90.12 229 LEU A N 1
ATOM 1723 C CA . LEU A 1 229 ? -3.630 8.378 -17.546 1.00 90.12 229 LEU A CA 1
ATOM 1724 C C . LEU A 1 229 ? -4.611 9.279 -16.782 1.00 90.12 229 LEU A C 1
ATOM 1726 O O . LEU A 1 229 ? -4.359 9.627 -15.630 1.00 90.12 229 LEU A O 1
ATOM 1730 N N . GLY A 1 230 ? -5.766 9.589 -17.380 1.00 91.94 230 GLY A N 1
ATOM 1731 C CA . GLY A 1 230 ? -6.861 10.279 -16.698 1.00 91.94 230 GLY A CA 1
ATOM 1732 C C . GLY A 1 230 ? -7.368 9.508 -15.476 1.00 91.94 230 GLY A C 1
ATOM 1733 O O . GLY A 1 230 ? -7.605 10.110 -14.431 1.00 91.94 230 GLY A O 1
ATOM 1734 N N . LEU A 1 231 ? -7.453 8.177 -15.567 1.00 94.50 231 LEU A N 1
ATOM 1735 C CA . LEU A 1 231 ? -7.812 7.298 -14.454 1.00 94.50 231 LEU A CA 1
ATOM 1736 C C . LEU A 1 231 ? -6.806 7.384 -13.302 1.00 94.50 231 LEU A C 1
ATOM 1738 O O . LEU A 1 231 ? -7.216 7.488 -12.149 1.00 94.50 231 LEU A O 1
ATOM 1742 N N . LEU A 1 232 ? -5.503 7.372 -13.601 1.00 93.25 232 LEU A N 1
ATOM 1743 C CA . LEU A 1 232 ? -4.445 7.515 -12.595 1.00 93.25 232 LEU A CA 1
ATOM 1744 C C . LEU A 1 232 ? -4.534 8.864 -11.870 1.00 93.25 232 LEU A C 1
ATOM 1746 O O . LEU A 1 232 ? -4.479 8.909 -10.641 1.00 93.25 232 LEU A O 1
ATOM 1750 N N . VAL A 1 233 ? -4.731 9.956 -12.616 1.00 95.31 233 VAL A N 1
ATOM 1751 C CA . VAL A 1 233 ? -4.894 11.305 -12.046 1.00 95.31 233 VAL A CA 1
ATOM 1752 C C . VAL A 1 233 ? -6.162 11.390 -11.191 1.00 95.31 233 VAL A C 1
ATOM 1754 O O . VAL A 1 233 ? -6.119 11.897 -10.069 1.00 95.31 233 VAL A O 1
ATOM 1757 N N . ALA A 1 234 ? -7.283 10.858 -11.684 1.00 96.25 234 ALA A N 1
ATOM 1758 C CA . ALA A 1 234 ? -8.547 10.837 -10.954 1.00 96.25 234 ALA A CA 1
ATOM 1759 C C . ALA A 1 234 ? -8.452 10.001 -9.670 1.00 96.25 234 ALA A C 1
ATOM 1761 O O . ALA A 1 234 ? -8.938 10.431 -8.624 1.00 96.25 234 ALA A O 1
ATOM 1762 N N . ALA A 1 235 ? -7.786 8.844 -9.725 1.00 95.38 235 ALA A N 1
ATOM 1763 C CA . ALA A 1 235 ? -7.545 8.004 -8.560 1.00 95.38 235 ALA A CA 1
ATOM 1764 C C . ALA A 1 235 ? -6.678 8.728 -7.522 1.00 95.38 235 ALA A C 1
ATOM 1766 O O . ALA A 1 235 ? -7.039 8.746 -6.348 1.00 95.38 235 ALA A O 1
ATOM 1767 N N . ALA A 1 236 ? -5.597 9.394 -7.941 1.00 94.50 236 ALA A N 1
ATOM 1768 C CA . ALA A 1 236 ? -4.762 10.192 -7.044 1.00 94.50 236 ALA A CA 1
ATOM 1769 C C . ALA A 1 236 ? -5.570 11.299 -6.344 1.00 94.50 236 ALA A C 1
ATOM 1771 O O . ALA A 1 236 ? -5.531 11.405 -5.119 1.00 94.50 236 ALA A O 1
ATOM 1772 N N . ALA A 1 237 ? -6.366 12.065 -7.097 1.00 95.62 237 ALA A N 1
ATOM 1773 C CA . ALA A 1 237 ? -7.212 13.120 -6.541 1.00 95.62 237 ALA A CA 1
ATOM 1774 C C . ALA A 1 237 ? -8.273 12.577 -5.570 1.00 95.62 237 ALA A C 1
ATOM 1776 O O . ALA A 1 237 ? -8.453 13.109 -4.470 1.00 95.62 237 ALA A O 1
ATOM 1777 N N . ALA A 1 238 ? -8.952 11.490 -5.942 1.00 95.38 238 ALA A N 1
ATOM 1778 C CA . ALA A 1 238 ? -9.934 10.839 -5.087 1.00 95.38 238 ALA A CA 1
ATOM 1779 C C . ALA A 1 238 ? -9.291 10.297 -3.800 1.00 95.38 238 ALA A C 1
ATOM 1781 O O . ALA A 1 238 ? -9.841 10.501 -2.718 1.00 95.38 238 ALA A O 1
ATOM 1782 N N . LEU A 1 239 ? -8.105 9.685 -3.878 1.00 93.00 239 LEU A N 1
ATOM 1783 C CA . LEU A 1 239 ? -7.365 9.217 -2.704 1.00 93.00 239 LEU A CA 1
ATOM 1784 C C . LEU A 1 239 ? -6.989 10.365 -1.768 1.00 93.00 239 LEU A C 1
ATOM 1786 O O . LEU A 1 239 ? -7.189 10.230 -0.562 1.00 93.00 239 LEU A O 1
ATOM 1790 N N . THR A 1 240 ? -6.541 11.513 -2.285 1.00 92.12 240 THR A N 1
ATOM 1791 C CA . THR A 1 240 ? -6.279 12.701 -1.455 1.00 92.12 240 THR A CA 1
ATOM 1792 C C . THR A 1 240 ? -7.527 13.129 -0.677 1.00 92.12 240 THR A C 1
ATOM 1794 O O . THR A 1 240 ? -7.465 13.385 0.528 1.00 92.12 240 THR A O 1
ATOM 1797 N N . VAL A 1 241 ? -8.684 13.167 -1.346 1.00 91.44 241 VAL A N 1
ATOM 1798 C CA . VAL A 1 241 ? -9.962 13.596 -0.751 1.00 91.44 241 VAL A CA 1
ATOM 1799 C C . VAL A 1 241 ? -10.518 12.579 0.247 1.00 91.44 241 VAL A C 1
ATOM 1801 O O . VAL A 1 241 ? -11.131 12.978 1.246 1.00 91.44 241 VAL A O 1
ATOM 1804 N N . LEU A 1 242 ? -10.339 11.284 -0.021 1.00 89.19 242 LEU A N 1
ATOM 1805 C CA . LEU A 1 242 ? -10.864 10.191 0.796 1.00 89.19 242 LEU A CA 1
ATOM 1806 C C . LEU A 1 242 ? -9.992 9.917 2.024 1.00 89.19 242 LEU A C 1
ATOM 1808 O O . LEU A 1 242 ? -10.543 9.728 3.108 1.00 89.19 242 LEU A O 1
ATOM 1812 N N . LEU A 1 243 ? -8.663 9.935 1.870 1.00 85.31 243 LEU A N 1
ATOM 1813 C CA . LEU A 1 243 ? -7.714 9.659 2.952 1.00 85.31 243 LEU A CA 1
ATOM 1814 C C . LEU A 1 243 ? -7.449 10.865 3.850 1.00 85.31 243 LEU A C 1
ATOM 1816 O O . LEU A 1 243 ? -7.171 10.666 5.026 1.00 85.31 243 LEU A O 1
ATOM 1820 N N . ARG A 1 244 ? -7.548 12.095 3.321 1.00 83.38 244 ARG A N 1
ATOM 1821 C CA . ARG A 1 244 ? -7.345 13.357 4.063 1.00 83.38 244 ARG A CA 1
ATOM 1822 C C . ARG A 1 244 ? -6.180 13.283 5.063 1.00 83.38 244 ARG A C 1
ATOM 1824 O O . ARG A 1 244 ? -6.424 13.411 6.264 1.00 83.38 244 ARG A O 1
ATOM 1831 N N . PRO A 1 245 ? -4.937 13.072 4.601 1.00 77.69 245 PRO A N 1
ATOM 1832 C CA . PRO A 1 245 ? -3.792 12.972 5.498 1.00 77.69 245 PRO A CA 1
ATOM 1833 C C . PRO A 1 245 ? -3.697 14.201 6.412 1.00 77.69 245 PRO A C 1
ATOM 1835 O O . PRO A 1 245 ? -3.844 15.336 5.955 1.00 77.69 245 PRO A O 1
ATOM 1838 N N . ARG A 1 246 ? -3.452 13.975 7.707 1.00 78.12 246 ARG A N 1
ATOM 1839 C CA . ARG A 1 246 ? -3.320 15.029 8.729 1.00 78.12 246 ARG A CA 1
ATOM 1840 C C . ARG A 1 246 ? -1.972 14.921 9.455 1.00 78.12 246 ARG A C 1
ATOM 1842 O O . ARG A 1 246 ? -1.956 14.750 10.675 1.00 78.12 246 ARG A O 1
ATOM 1849 N N . PRO A 1 247 ? -0.838 15.011 8.736 1.00 76.94 247 PRO A N 1
ATOM 1850 C CA . PRO A 1 247 ? 0.468 14.993 9.376 1.00 76.94 247 PRO A CA 1
ATOM 1851 C C . PRO A 1 247 ? 0.663 16.248 10.250 1.00 76.94 247 PRO A C 1
ATOM 1853 O O . PRO A 1 247 ? 0.056 17.294 9.987 1.00 76.94 247 PRO A O 1
ATOM 1856 N N . PRO A 1 248 ? 1.550 16.196 11.260 1.00 81.38 248 PRO A N 1
ATOM 1857 C CA . PRO A 1 248 ? 2.016 17.381 11.973 1.00 81.38 248 PRO A CA 1
ATOM 1858 C C . PRO A 1 248 ? 2.481 18.474 11.001 1.00 81.38 248 PRO A C 1
ATOM 1860 O O . PRO A 1 248 ? 3.105 18.176 9.981 1.00 81.38 248 PRO A O 1
ATOM 1863 N N . ARG A 1 249 ? 2.228 19.750 11.330 1.00 81.88 249 ARG A N 1
ATOM 1864 C CA . ARG A 1 249 ? 2.473 20.894 10.423 1.00 81.88 249 ARG A CA 1
ATOM 1865 C C . ARG A 1 249 ? 3.880 20.910 9.813 1.00 81.88 249 ARG A C 1
ATOM 1867 O O . ARG A 1 249 ? 4.010 21.162 8.621 1.00 81.88 249 ARG A O 1
ATOM 1874 N N . GLY A 1 250 ? 4.915 20.604 10.599 1.00 80.62 250 GLY A N 1
ATOM 1875 C CA . GLY A 1 250 ? 6.295 20.548 10.101 1.00 80.62 250 GLY A CA 1
ATOM 1876 C C . GLY A 1 250 ? 6.494 19.484 9.016 1.00 80.62 250 GLY A C 1
ATOM 1877 O O . GLY A 1 250 ? 7.047 19.776 7.960 1.00 80.62 250 GLY A O 1
ATOM 1878 N N . ILE A 1 251 ? 5.963 18.277 9.230 1.00 80.62 251 ILE A N 1
ATOM 1879 C CA . ILE A 1 251 ? 6.020 17.186 8.246 1.00 80.62 251 ILE A CA 1
ATOM 1880 C C . ILE A 1 251 ? 5.188 17.543 7.009 1.00 80.62 251 ILE A C 1
ATOM 1882 O O . ILE A 1 251 ? 5.638 17.313 5.891 1.00 80.62 251 ILE A O 1
ATOM 1886 N N . ALA A 1 252 ? 4.018 18.164 7.191 1.00 83.94 252 ALA A N 1
ATOM 1887 C CA . ALA A 1 252 ? 3.173 18.623 6.089 1.00 83.94 252 ALA A CA 1
ATOM 1888 C C . ALA A 1 252 ? 3.924 19.584 5.150 1.00 83.94 252 ALA A C 1
ATOM 1890 O O . ALA A 1 252 ? 3.916 19.390 3.935 1.00 83.94 252 ALA A O 1
ATOM 1891 N N . ILE A 1 253 ? 4.613 20.585 5.711 1.00 88.44 253 ILE A N 1
ATOM 1892 C CA . ILE A 1 253 ? 5.394 21.574 4.952 1.00 88.44 253 ILE A CA 1
ATOM 1893 C C . ILE A 1 253 ? 6.538 20.893 4.197 1.00 88.44 253 ILE A C 1
ATOM 1895 O O . ILE A 1 253 ? 6.690 21.106 2.995 1.00 88.44 253 ILE A O 1
ATOM 1899 N N . VAL A 1 254 ? 7.307 20.037 4.878 1.00 89.38 254 VAL A N 1
ATOM 1900 C CA . VAL A 1 254 ? 8.433 19.315 4.264 1.00 89.38 254 VAL A CA 1
ATOM 1901 C C . VAL A 1 254 ? 7.949 18.424 3.122 1.00 89.38 254 VAL A C 1
ATOM 1903 O O . VAL A 1 254 ? 8.501 18.484 2.027 1.00 89.38 254 VAL A O 1
ATOM 1906 N N . MET A 1 255 ? 6.885 17.647 3.332 1.00 89.56 255 MET A N 1
ATOM 1907 C CA . MET A 1 255 ? 6.340 16.771 2.293 1.00 89.56 255 MET A CA 1
ATOM 1908 C C . MET A 1 255 ? 5.780 17.570 1.116 1.00 89.56 255 MET A C 1
ATOM 1910 O O . MET A 1 255 ? 5.992 17.172 -0.030 1.00 89.56 255 MET A O 1
ATOM 1914 N N . THR A 1 256 ? 5.112 18.703 1.373 1.00 91.81 256 THR A N 1
ATOM 1915 C CA . THR A 1 256 ? 4.656 19.662 0.343 1.00 91.81 256 THR A CA 1
ATOM 1916 C C . THR A 1 256 ? 5.817 20.137 -0.518 1.00 91.81 256 THR A C 1
ATOM 1918 O O . THR A 1 256 ? 5.775 19.978 -1.739 1.00 91.81 256 THR A O 1
ATOM 1921 N N . GLY A 1 257 ? 6.878 20.642 0.114 1.00 92.56 257 GLY A N 1
ATOM 1922 C CA . GLY A 1 257 ? 8.076 21.109 -0.578 1.00 92.56 257 GLY A CA 1
ATOM 1923 C C . GLY A 1 257 ? 8.757 20.005 -1.387 1.00 92.56 257 GLY A C 1
ATOM 1924 O O . GLY A 1 257 ? 9.027 20.196 -2.570 1.00 92.56 257 GLY A O 1
ATOM 1925 N N . LEU A 1 258 ? 8.968 18.826 -0.792 1.00 91.50 258 LEU A N 1
ATOM 1926 C CA . LEU A 1 258 ? 9.606 17.692 -1.468 1.00 91.50 258 LEU A CA 1
ATOM 1927 C C . LEU A 1 258 ? 8.792 17.186 -2.660 1.00 91.50 258 LEU A C 1
ATOM 1929 O O . LEU A 1 258 ? 9.368 16.872 -3.700 1.00 91.50 258 LEU A O 1
ATOM 1933 N N . SER A 1 259 ? 7.463 17.131 -2.550 1.00 93.88 259 SER A N 1
ATOM 1934 C CA . SER A 1 259 ? 6.621 16.693 -3.670 1.00 93.88 259 SER A CA 1
ATOM 1935 C C . SER A 1 259 ? 6.584 17.731 -4.785 1.00 93.88 259 SER A C 1
ATOM 1937 O O . SER A 1 259 ? 6.676 17.361 -5.951 1.00 93.88 259 SER A O 1
ATOM 1939 N N . ALA A 1 260 ? 6.494 19.023 -4.446 1.00 94.19 260 ALA A N 1
ATOM 1940 C CA . ALA A 1 260 ? 6.556 20.101 -5.430 1.00 94.19 260 ALA A CA 1
ATOM 1941 C C . ALA A 1 260 ? 7.897 20.088 -6.176 1.00 94.19 260 ALA A C 1
ATOM 1943 O O . ALA A 1 260 ? 7.914 20.140 -7.403 1.00 94.19 260 ALA A O 1
ATOM 1944 N N . LEU A 1 261 ? 9.006 19.930 -5.446 1.00 95.12 261 LEU A N 1
ATOM 1945 C CA . LEU A 1 261 ? 10.340 19.800 -6.027 1.00 95.12 261 LEU A CA 1
ATOM 1946 C C . LEU A 1 261 ? 10.447 18.560 -6.922 1.00 95.12 261 LEU A C 1
ATOM 1948 O O . LEU A 1 261 ? 10.939 18.658 -8.040 1.00 95.12 261 LEU A O 1
ATOM 1952 N N . SER A 1 262 ? 9.952 17.406 -6.466 1.00 91.50 262 SER A N 1
ATOM 1953 C CA . SER A 1 262 ? 9.996 16.155 -7.238 1.00 91.50 262 SER A CA 1
ATOM 1954 C C . SER A 1 262 ? 9.228 16.273 -8.555 1.00 91.50 262 SER A C 1
ATOM 1956 O O . SER A 1 262 ? 9.728 15.875 -9.604 1.00 91.50 262 SER A O 1
ATOM 1958 N N . VAL A 1 263 ? 8.034 16.870 -8.519 1.00 95.12 263 VAL A N 1
ATOM 1959 C CA . VAL A 1 263 ? 7.195 17.074 -9.707 1.00 95.12 263 VAL A CA 1
ATOM 1960 C C . VAL A 1 263 ? 7.776 18.138 -10.636 1.00 95.12 263 VAL A C 1
ATOM 1962 O O . VAL A 1 263 ? 7.756 17.954 -11.850 1.00 95.12 263 VAL A O 1
ATOM 1965 N N . ALA A 1 264 ? 8.346 19.219 -10.098 1.00 92.94 264 ALA A N 1
ATOM 1966 C CA . ALA A 1 264 ? 9.043 20.222 -10.899 1.00 92.94 264 ALA A CA 1
ATOM 1967 C C . ALA A 1 264 ? 10.255 19.615 -11.623 1.00 92.94 264 ALA A C 1
ATOM 1969 O O . ALA A 1 264 ? 10.418 19.819 -12.825 1.00 92.94 264 ALA A O 1
ATOM 1970 N N . THR A 1 265 ? 11.058 18.808 -10.926 1.00 90.88 265 THR A N 1
ATOM 1971 C CA . THR A 1 265 ? 12.178 18.074 -11.527 1.00 90.88 265 THR A CA 1
ATOM 1972 C C . THR A 1 265 ? 11.689 17.119 -12.611 1.00 90.88 265 THR A C 1
ATOM 1974 O O . THR A 1 265 ? 12.230 17.135 -13.713 1.00 90.88 265 THR A O 1
ATOM 1977 N N . LEU A 1 266 ? 10.629 16.344 -12.351 1.00 89.44 266 LEU A N 1
ATOM 1978 C CA . LEU A 1 266 ? 10.041 15.441 -13.343 1.00 89.44 266 LEU A CA 1
ATOM 1979 C C . LEU A 1 266 ? 9.574 16.198 -14.595 1.00 89.44 266 LEU A C 1
ATOM 1981 O O . LEU A 1 266 ? 9.851 15.767 -15.713 1.00 89.44 266 LEU A O 1
ATOM 1985 N N . TYR A 1 267 ? 8.915 17.345 -14.418 1.00 91.69 267 TYR A N 1
ATOM 1986 C CA . TYR A 1 267 ? 8.478 18.203 -15.517 1.00 91.69 267 TYR A CA 1
ATOM 1987 C C . TYR A 1 267 ? 9.658 18.713 -16.355 1.00 91.69 267 TYR A C 1
ATOM 1989 O O . TYR A 1 267 ? 9.623 18.625 -17.583 1.00 91.69 267 TYR A O 1
ATOM 1997 N N . LEU A 1 268 ? 10.710 19.220 -15.702 1.00 90.69 268 LEU A N 1
ATOM 1998 C CA . LEU A 1 268 ? 11.900 19.747 -16.374 1.00 90.69 268 LEU A CA 1
ATOM 1999 C C . LEU A 1 268 ? 12.661 18.651 -17.125 1.00 90.69 268 LEU A C 1
ATOM 2001 O O . LEU A 1 268 ? 13.028 18.849 -18.283 1.00 90.69 268 LEU A O 1
ATOM 2005 N N . VAL A 1 269 ? 12.850 17.487 -16.499 1.00 87.56 269 VAL A N 1
ATOM 2006 C CA . VAL A 1 269 ? 13.504 16.328 -17.121 1.00 87.56 269 VAL A CA 1
ATOM 2007 C C . VAL A 1 269 ? 12.700 15.848 -18.324 1.00 87.56 269 VAL A C 1
ATOM 2009 O O . VAL A 1 269 ? 13.273 15.652 -19.395 1.00 87.56 269 VAL A O 1
ATOM 2012 N N . TYR A 1 270 ? 11.377 15.726 -18.186 1.00 88.00 270 TYR A N 1
ATOM 2013 C CA . TYR A 1 270 ? 10.521 15.303 -19.286 1.00 88.00 270 TYR A CA 1
ATOM 2014 C C . TYR A 1 270 ? 10.574 16.296 -20.456 1.00 88.00 270 TYR A C 1
ATOM 2016 O O . TYR A 1 270 ? 10.788 15.890 -21.590 1.00 88.00 270 TYR A O 1
ATOM 2024 N N . ARG A 1 271 ? 10.463 17.607 -20.210 1.00 88.69 271 ARG A N 1
ATOM 2025 C CA . ARG A 1 271 ? 10.487 18.623 -21.280 1.00 88.69 271 ARG A CA 1
ATOM 2026 C C . ARG A 1 271 ? 11.853 18.812 -21.939 1.00 88.69 271 ARG A C 1
ATOM 2028 O O . ARG A 1 271 ? 11.896 19.026 -23.144 1.00 88.69 271 ARG A O 1
ATOM 2035 N N . GLY A 1 272 ? 12.934 18.812 -21.161 1.00 83.31 272 GLY A N 1
ATOM 2036 C CA . GLY A 1 272 ? 14.259 19.228 -21.636 1.00 83.31 272 GLY A CA 1
ATOM 2037 C C . GLY A 1 272 ? 15.205 18.085 -22.000 1.00 83.31 272 GLY A C 1
ATOM 2038 O O . GLY A 1 272 ? 16.116 18.281 -22.804 1.00 83.31 272 GLY A O 1
ATOM 2039 N N . SER A 1 273 ? 15.000 16.901 -21.419 1.00 79.44 273 SER A N 1
ATOM 2040 C CA . SER A 1 273 ? 16.004 15.830 -21.440 1.00 79.44 273 SER A CA 1
ATOM 2041 C C . SER A 1 273 ? 15.445 14.452 -21.786 1.00 79.44 273 SER A C 1
ATOM 2043 O O . SER A 1 273 ? 16.235 13.521 -21.902 1.00 79.44 273 SER A O 1
ATOM 2045 N N . PHE A 1 274 ? 14.131 14.297 -21.994 1.00 78.81 274 PHE A N 1
ATOM 2046 C CA . PHE A 1 274 ? 13.525 12.980 -22.219 1.00 78.81 274 PHE A CA 1
ATOM 2047 C C . PHE A 1 274 ? 14.134 12.242 -23.413 1.00 78.81 274 PHE A C 1
ATOM 2049 O O . PHE A 1 274 ? 14.584 11.122 -23.238 1.00 78.81 274 PHE A O 1
ATOM 2056 N N . GLY A 1 275 ? 14.273 12.886 -24.577 1.00 74.62 275 GLY A N 1
ATOM 2057 C CA . GLY A 1 275 ? 14.885 12.247 -25.754 1.00 74.62 275 GLY A CA 1
ATOM 2058 C C . GLY A 1 275 ? 16.372 11.893 -25.594 1.00 74.62 275 GLY A C 1
ATOM 2059 O O . GLY A 1 275 ? 16.885 11.077 -26.343 1.00 74.62 275 GLY A O 1
ATOM 2060 N N . LYS A 1 276 ? 17.077 12.478 -24.614 1.00 75.25 276 LYS A N 1
ATOM 2061 C CA . LYS A 1 276 ? 18.475 12.126 -24.288 1.00 75.25 276 LYS A CA 1
ATOM 2062 C C . LYS A 1 276 ? 18.576 11.015 -23.245 1.00 75.25 276 LYS A C 1
ATOM 2064 O O . LYS A 1 276 ? 19.626 10.403 -23.109 1.00 75.25 276 LYS A O 1
ATOM 2069 N N . LEU A 1 277 ? 17.513 10.823 -22.469 1.00 74.06 277 LEU A N 1
ATOM 2070 C CA . LEU A 1 277 ? 17.433 9.887 -21.352 1.00 74.06 277 LEU A CA 1
ATOM 2071 C C . LEU A 1 277 ? 16.461 8.742 -21.654 1.00 74.06 277 LEU A C 1
ATOM 2073 O O . LEU A 1 277 ? 16.138 7.977 -20.753 1.00 74.06 277 LEU A O 1
ATOM 2077 N N . GLU A 1 278 ? 15.959 8.639 -22.884 1.00 75.44 278 GLU A N 1
ATOM 2078 C CA . GLU A 1 278 ? 14.912 7.695 -23.269 1.00 75.44 278 GLU A CA 1
ATOM 2079 C C . GLU A 1 278 ? 15.378 6.250 -23.113 1.00 75.44 278 GLU A C 1
ATOM 2081 O O . GLU A 1 278 ? 14.687 5.462 -22.467 1.00 75.44 278 GLU A O 1
ATOM 2086 N N . ASP A 1 279 ? 16.580 5.945 -23.604 1.00 69.50 279 ASP A N 1
ATOM 2087 C CA . ASP A 1 279 ? 17.199 4.619 -23.489 1.00 69.50 279 ASP A CA 1
ATOM 2088 C C . ASP A 1 279 ? 17.325 4.169 -22.023 1.00 69.50 279 ASP A C 1
ATOM 2090 O O . ASP A 1 279 ? 17.262 2.981 -21.714 1.00 69.50 279 ASP A O 1
ATOM 2094 N N . GLY A 1 280 ? 17.433 5.135 -21.107 1.00 70.56 280 GLY A N 1
ATOM 2095 C CA . GLY A 1 280 ? 17.616 4.914 -19.681 1.00 70.56 280 GLY A CA 1
ATOM 2096 C C . GLY A 1 280 ? 16.357 4.901 -18.829 1.00 70.56 280 GLY A C 1
ATOM 2097 O O . GLY A 1 280 ? 16.105 3.990 -18.044 1.00 70.56 280 GLY A O 1
ATOM 2098 N N . LEU A 1 281 ? 15.572 5.969 -18.938 1.00 75.19 281 LEU A N 1
ATOM 2099 C CA . LEU A 1 281 ? 14.390 6.227 -18.119 1.00 75.19 281 LEU A CA 1
ATOM 2100 C C . LEU A 1 281 ? 13.108 5.702 -18.770 1.00 75.19 281 LEU A C 1
ATOM 2102 O O . LEU A 1 281 ? 12.099 5.562 -18.080 1.00 75.19 281 LEU A O 1
ATOM 2106 N N . GLY A 1 282 ? 13.128 5.387 -20.067 1.00 78.12 282 GLY A N 1
ATOM 2107 C CA . GLY A 1 282 ? 11.998 4.822 -20.803 1.00 78.12 282 GLY A CA 1
ATOM 2108 C C . GLY A 1 282 ? 11.471 3.520 -20.189 1.00 78.12 282 GLY A C 1
ATOM 2109 O O . GLY A 1 282 ? 10.277 3.461 -19.882 1.00 78.12 282 GLY A O 1
ATOM 2110 N N . PRO A 1 283 ? 12.323 2.511 -19.913 1.00 79.44 283 PRO A N 1
ATOM 2111 C CA . PRO A 1 283 ? 11.902 1.271 -19.255 1.00 79.44 283 PRO A CA 1
ATOM 2112 C C . PRO A 1 283 ? 11.330 1.498 -17.849 1.00 79.44 283 PRO A C 1
ATOM 2114 O O . PRO A 1 283 ? 10.338 0.873 -17.468 1.00 79.44 283 PRO A O 1
ATOM 2117 N N . LEU A 1 284 ? 11.904 2.435 -17.087 1.00 81.06 284 LEU A N 1
ATOM 2118 C CA . LEU A 1 284 ? 11.418 2.796 -15.754 1.00 81.06 284 LEU A CA 1
ATOM 2119 C C . LEU A 1 284 ? 10.047 3.480 -15.829 1.00 81.06 284 LEU A C 1
ATOM 2121 O O . LEU A 1 284 ? 9.134 3.125 -15.083 1.00 81.06 284 LEU A O 1
ATOM 2125 N N . ALA A 1 285 ? 9.862 4.400 -16.776 1.00 82.75 285 ALA A N 1
ATOM 2126 C CA . ALA A 1 285 ? 8.579 5.043 -17.034 1.00 82.75 285 ALA A CA 1
ATOM 2127 C C . ALA A 1 285 ? 7.525 4.037 -17.522 1.00 82.75 285 ALA A C 1
ATOM 2129 O O . ALA A 1 285 ? 6.385 4.079 -17.062 1.00 82.75 285 ALA A O 1
ATOM 2130 N N . GLN A 1 286 ? 7.901 3.089 -18.385 1.00 85.31 286 GLN A N 1
ATOM 2131 C CA . GLN A 1 286 ? 7.027 2.001 -18.823 1.00 85.31 286 GLN A CA 1
ATOM 2132 C C . GLN A 1 286 ? 6.635 1.084 -17.660 1.00 85.31 286 GLN A C 1
ATOM 2134 O O . GLN A 1 286 ? 5.476 0.688 -17.565 1.00 85.31 286 GLN A O 1
ATOM 2139 N N . SER A 1 287 ? 7.562 0.778 -16.753 1.00 84.44 287 SER A N 1
ATOM 2140 C CA . SER A 1 287 ? 7.276 0.019 -15.533 1.00 84.44 287 SER A CA 1
ATOM 2141 C C . SER A 1 287 ? 6.321 0.775 -14.596 1.00 84.44 287 SER A C 1
ATOM 2143 O O . SER A 1 287 ? 5.368 0.204 -14.068 1.00 84.44 287 SER A O 1
ATOM 2145 N N . MET A 1 288 ? 6.502 2.089 -14.447 1.00 85.56 288 MET A N 1
ATOM 2146 C CA . MET A 1 288 ? 5.647 2.923 -13.599 1.00 85.56 288 MET A CA 1
ATOM 2147 C C . MET A 1 288 ? 4.242 3.123 -14.180 1.00 85.56 288 MET A C 1
ATOM 2149 O O . MET A 1 288 ? 3.266 3.009 -13.444 1.00 85.56 288 MET A O 1
ATOM 2153 N N . LEU A 1 289 ? 4.130 3.411 -15.483 1.00 86.69 289 LEU A N 1
ATOM 2154 C CA . LEU A 1 289 ? 2.890 3.830 -16.155 1.00 86.69 289 LEU A CA 1
ATOM 2155 C C . LEU A 1 289 ? 2.196 2.709 -16.943 1.00 86.69 289 LEU A C 1
ATOM 2157 O O . LEU A 1 289 ? 1.044 2.859 -17.341 1.00 86.69 289 LEU A O 1
ATOM 2161 N N . GLY A 1 290 ? 2.881 1.600 -17.213 1.00 85.25 290 GLY A N 1
ATOM 2162 C CA . GLY A 1 290 ? 2.408 0.531 -18.099 1.00 85.25 290 GLY A CA 1
ATOM 2163 C C . GLY A 1 290 ? 2.503 0.846 -19.593 1.00 85.25 290 GLY A C 1
ATOM 2164 O O . GLY A 1 290 ? 2.033 0.059 -20.414 1.00 85.25 290 GLY A O 1
ATOM 2165 N N . PHE A 1 291 ? 3.090 1.980 -19.974 1.00 86.12 291 PHE A N 1
ATOM 2166 C CA . PHE A 1 291 ? 3.380 2.347 -21.358 1.00 86.12 291 PHE A CA 1
ATOM 2167 C C . PHE A 1 291 ? 4.521 3.366 -21.411 1.00 86.12 291 PHE A C 1
ATOM 2169 O O . PHE A 1 291 ? 4.726 4.122 -20.463 1.00 86.12 291 PHE A O 1
ATOM 2176 N N . THR A 1 292 ? 5.235 3.412 -22.533 1.00 85.88 292 THR A N 1
ATOM 2177 C CA . THR A 1 292 ? 6.256 4.437 -22.773 1.00 85.88 292 THR A CA 1
ATOM 2178 C C . THR A 1 292 ? 5.581 5.793 -22.976 1.00 85.88 292 THR A C 1
ATOM 2180 O O . THR A 1 292 ? 4.704 5.901 -23.847 1.00 85.88 292 THR A O 1
ATOM 2183 N N . PRO A 1 293 ? 5.931 6.824 -22.187 1.00 85.19 293 PRO A N 1
ATOM 2184 C CA . PRO A 1 293 ? 5.342 8.140 -22.357 1.00 85.19 293 PRO A CA 1
ATOM 2185 C C . PRO A 1 293 ? 5.700 8.698 -23.748 1.00 85.19 293 PRO A C 1
ATOM 2187 O O . PRO A 1 293 ? 6.813 8.488 -24.223 1.00 85.19 293 PRO A O 1
ATOM 2190 N N . PRO A 1 294 ? 4.760 9.377 -24.429 1.00 86.12 294 PRO A N 1
ATOM 2191 C CA . PRO A 1 294 ? 5.023 9.989 -25.734 1.00 86.12 294 PRO A CA 1
ATOM 2192 C C . PRO A 1 294 ? 6.091 11.084 -25.629 1.00 86.12 294 PRO A C 1
ATOM 2194 O O . PRO A 1 294 ? 6.302 11.631 -24.544 1.00 86.12 294 PRO A O 1
ATOM 2197 N N . TYR A 1 295 ? 6.725 11.458 -26.746 1.00 86.06 295 TYR A N 1
ATOM 2198 C CA . TYR A 1 295 ? 7.657 12.589 -26.729 1.00 86.06 295 TYR A CA 1
ATOM 2199 C C . TYR A 1 295 ? 6.948 13.896 -26.336 1.00 86.06 295 TYR A C 1
ATOM 2201 O O . TYR A 1 295 ? 5.790 14.102 -26.717 1.00 86.06 295 TYR A O 1
ATOM 2209 N N . PRO A 1 296 ? 7.643 14.809 -25.631 1.00 85.44 296 PRO A N 1
ATOM 2210 C CA . PRO A 1 296 ? 7.058 16.057 -25.135 1.00 85.44 296 PRO A CA 1
ATOM 2211 C C . PRO A 1 296 ? 6.453 16.954 -26.222 1.00 85.44 296 PRO A C 1
ATOM 2213 O O . PRO A 1 296 ? 5.557 17.743 -25.933 1.00 85.44 296 PRO A O 1
ATOM 2216 N N . GLU A 1 297 ? 6.939 16.847 -27.460 1.00 86.38 297 GLU A N 1
ATOM 2217 C CA . GLU A 1 297 ? 6.453 17.601 -28.625 1.00 86.38 297 GLU A CA 1
ATOM 2218 C C . GLU A 1 297 ? 5.032 17.194 -29.037 1.00 86.38 297 GLU A C 1
ATOM 2220 O O . GLU A 1 297 ? 4.260 18.027 -29.508 1.00 86.38 297 GLU A O 1
ATOM 2225 N N . TYR A 1 298 ? 4.651 15.938 -28.787 1.00 86.81 298 TYR A N 1
ATOM 2226 C CA . TYR A 1 298 ? 3.323 15.403 -29.104 1.00 86.81 298 TYR A CA 1
ATOM 2227 C C . TYR A 1 298 ? 2.319 15.563 -27.954 1.00 86.81 298 TYR A C 1
ATOM 2229 O O . TYR A 1 298 ? 1.167 15.142 -28.072 1.00 86.81 298 TYR A O 1
ATOM 2237 N N . VAL A 1 299 ? 2.733 16.155 -26.828 1.00 87.50 299 VAL A N 1
ATOM 2238 C CA . VAL A 1 299 ? 1.883 16.350 -25.649 1.00 87.50 299 VAL A CA 1
ATOM 2239 C C . VAL A 1 299 ? 1.638 17.831 -25.416 1.00 87.50 299 VAL A C 1
ATOM 2241 O O . VAL A 1 299 ? 2.552 18.621 -25.172 1.00 87.50 299 VAL A O 1
ATOM 2244 N N . SER A 1 300 ? 0.363 18.213 -25.424 1.00 89.75 300 SER A N 1
ATOM 2245 C CA . SER A 1 300 ? -0.024 19.581 -25.091 1.00 89.75 300 SER A CA 1
ATOM 2246 C C . SER A 1 300 ? 0.346 19.926 -23.641 1.00 89.75 300 SER A C 1
ATOM 2248 O O . SER A 1 300 ? 0.217 19.110 -22.723 1.00 89.75 300 SER A O 1
ATOM 2250 N N . THR A 1 301 ? 0.779 21.167 -23.412 1.00 90.19 301 THR A N 1
ATOM 2251 C CA . THR A 1 301 ? 1.131 21.662 -22.072 1.00 90.19 301 THR A CA 1
ATOM 2252 C C . THR A 1 301 ? 0.020 21.452 -21.032 1.00 90.19 301 THR A C 1
ATOM 2254 O O . THR A 1 301 ? 0.350 21.011 -19.933 1.00 90.19 301 THR A O 1
ATOM 2257 N N . PRO A 1 302 ? -1.278 21.677 -21.332 1.00 91.75 302 PRO A N 1
ATOM 2258 C CA . PRO A 1 302 ? -2.348 21.425 -20.367 1.00 91.75 302 PRO A CA 1
ATOM 2259 C C . PRO A 1 302 ? -2.423 19.965 -19.908 1.00 91.75 302 PRO A C 1
ATOM 2261 O O . PRO A 1 302 ? -2.551 19.712 -18.713 1.00 91.75 302 PRO A O 1
ATOM 2264 N N . VAL A 1 303 ? -2.287 19.003 -20.829 1.00 89.88 303 VAL A N 1
ATOM 2265 C CA . VAL A 1 303 ? -2.290 17.569 -20.488 1.00 89.88 303 VAL A CA 1
ATOM 2266 C C . VAL A 1 303 ? -1.123 17.246 -19.563 1.00 89.88 303 VAL A C 1
ATOM 2268 O O . VAL A 1 303 ? -1.312 16.611 -18.529 1.00 89.88 303 VAL A O 1
ATOM 2271 N N . LEU A 1 304 ? 0.071 17.742 -19.891 1.00 90.44 304 LEU A N 1
ATOM 2272 C CA . LEU A 1 304 ? 1.256 17.537 -19.066 1.00 90.44 304 LEU A CA 1
ATOM 2273 C C . LEU A 1 304 ? 1.084 18.125 -17.655 1.00 90.44 304 LEU A C 1
ATOM 2275 O O . LEU A 1 304 ? 1.412 17.460 -16.676 1.00 90.44 304 LEU A O 1
ATOM 2279 N N . LEU A 1 305 ? 0.522 19.332 -17.528 1.00 92.62 305 LEU A N 1
ATOM 2280 C CA . LEU A 1 305 ? 0.258 19.957 -16.227 1.00 92.62 305 LEU A CA 1
ATOM 2281 C C . LEU A 1 305 ? -0.733 19.147 -15.385 1.00 92.62 305 LEU A C 1
ATOM 2283 O O . LEU A 1 305 ? -0.499 18.954 -14.195 1.00 92.62 305 LEU A O 1
ATOM 2287 N N . VAL A 1 306 ? -1.803 18.622 -15.987 1.00 94.44 306 VAL A N 1
ATOM 2288 C CA . VAL A 1 306 ? -2.777 17.768 -15.285 1.00 94.44 306 VAL A CA 1
ATOM 2289 C C . VAL A 1 306 ? -2.114 16.498 -14.743 1.00 94.44 306 VAL A C 1
ATOM 2291 O O . VAL A 1 306 ? -2.362 16.109 -13.602 1.00 94.44 306 VAL A O 1
ATOM 2294 N N . VAL A 1 307 ? -1.221 15.880 -15.520 1.00 92.81 307 VAL A N 1
ATOM 2295 C CA . VAL A 1 307 ? -0.447 14.706 -15.079 1.00 92.81 307 VAL A CA 1
ATOM 2296 C C . VAL A 1 307 ? 0.477 15.060 -13.917 1.00 92.81 307 VAL A C 1
ATOM 2298 O O . VAL A 1 307 ? 0.524 14.327 -12.930 1.00 92.81 307 VAL A O 1
ATOM 2301 N N . MET A 1 308 ? 1.161 16.205 -13.993 1.00 95.19 308 MET A N 1
ATOM 2302 C CA . MET A 1 308 ? 2.019 16.700 -12.912 1.00 95.19 308 MET A CA 1
ATOM 2303 C C . MET A 1 308 ? 1.224 16.978 -11.631 1.00 95.19 308 MET A C 1
ATOM 2305 O O . MET A 1 308 ? 1.672 16.619 -10.543 1.00 95.19 308 MET A O 1
ATOM 2309 N N . VAL A 1 309 ? 0.015 17.535 -11.740 1.00 95.81 309 VAL A N 1
ATOM 2310 C CA . VAL A 1 309 ? -0.898 17.701 -10.597 1.00 95.81 309 VAL A CA 1
ATOM 2311 C C . VAL A 1 309 ? -1.286 16.343 -10.008 1.00 95.81 309 VAL A C 1
ATOM 2313 O O . VAL A 1 309 ? -1.240 16.177 -8.791 1.00 95.81 309 VAL A O 1
ATOM 2316 N N . GLY A 1 310 ? -1.608 15.348 -10.838 1.00 95.44 310 GLY A N 1
ATOM 2317 C CA . GLY A 1 310 ? -1.887 13.988 -10.370 1.00 95.44 310 GLY A CA 1
ATOM 2318 C C . GLY A 1 310 ? -0.710 13.364 -9.615 1.00 95.44 310 GLY A C 1
ATOM 2319 O O . GLY A 1 310 ? -0.893 12.835 -8.518 1.00 95.44 310 GLY A O 1
ATOM 2320 N N . ALA A 1 311 ? 0.507 13.487 -10.153 1.00 94.12 311 ALA A N 1
ATOM 2321 C CA . ALA A 1 311 ? 1.729 13.024 -9.496 1.00 94.12 311 ALA A CA 1
ATOM 2322 C C . ALA A 1 311 ? 1.970 13.746 -8.159 1.00 94.12 311 ALA A C 1
ATOM 2324 O O . ALA A 1 311 ? 2.265 13.101 -7.152 1.00 94.12 311 ALA A O 1
ATOM 2325 N N . PHE A 1 312 ? 1.771 15.067 -8.121 1.00 96.62 312 PHE A N 1
ATOM 2326 C CA . PHE A 1 312 ? 1.866 15.858 -6.894 1.00 96.62 312 PHE A CA 1
ATOM 2327 C C . PHE A 1 312 ? 0.883 15.364 -5.832 1.00 96.62 312 PHE A C 1
ATOM 2329 O O . PHE A 1 312 ? 1.283 15.123 -4.696 1.00 96.62 312 PHE A O 1
ATOM 2336 N N . LEU A 1 313 ? -0.386 15.164 -6.199 1.00 96.12 313 LEU A N 1
ATOM 2337 C CA . LEU A 1 313 ? -1.424 14.673 -5.291 1.00 96.12 313 LEU A CA 1
ATOM 2338 C C . LEU A 1 313 ? -1.100 13.275 -4.759 1.00 96.12 313 LEU A C 1
ATOM 2340 O O . LEU A 1 313 ? -1.268 13.023 -3.564 1.00 96.12 313 LEU A O 1
ATOM 2344 N N . ALA A 1 314 ? -0.586 12.382 -5.605 1.00 94.38 314 ALA A N 1
ATOM 2345 C CA . ALA A 1 314 ? -0.186 11.043 -5.192 1.00 94.38 314 ALA A CA 1
ATOM 2346 C C . ALA A 1 314 ? 0.977 11.082 -4.180 1.00 94.38 314 ALA A C 1
ATOM 2348 O O . ALA A 1 314 ? 0.872 10.486 -3.106 1.00 94.38 314 ALA A O 1
ATOM 2349 N N . LEU A 1 315 ? 2.035 11.852 -4.465 1.00 93.50 315 LEU A N 1
ATOM 2350 C CA . LEU A 1 315 ? 3.181 12.027 -3.563 1.00 93.50 315 LEU A CA 1
ATOM 2351 C C . LEU A 1 315 ? 2.785 12.713 -2.250 1.00 93.50 315 LEU A C 1
ATOM 2353 O O . LEU A 1 315 ? 3.172 12.252 -1.177 1.00 93.50 315 LEU A O 1
ATOM 2357 N N . GLN A 1 316 ? 1.951 13.756 -2.312 1.00 93.50 316 GLN A N 1
ATOM 2358 C CA . GLN A 1 316 ? 1.391 14.413 -1.129 1.00 93.50 316 GLN A CA 1
ATOM 2359 C C . GLN A 1 316 ? 0.589 13.454 -0.264 1.00 93.50 316 GLN A C 1
ATOM 2361 O O . GLN A 1 316 ? 0.729 13.443 0.957 1.00 93.50 316 GLN A O 1
ATOM 2366 N N . THR A 1 317 ? -0.255 12.642 -0.893 1.00 93.31 317 THR A N 1
ATOM 2367 C CA . THR A 1 317 ? -1.111 11.704 -0.171 1.00 93.31 317 THR A CA 1
ATOM 2368 C C . THR A 1 317 ? -0.268 10.621 0.494 1.00 93.31 317 THR A C 1
ATOM 2370 O O . THR A 1 317 ? -0.479 10.331 1.671 1.00 93.31 317 THR A O 1
ATOM 2373 N N . ALA A 1 318 ? 0.737 10.083 -0.201 1.00 91.75 318 ALA A N 1
ATOM 2374 C CA . ALA A 1 318 ? 1.669 9.101 0.350 1.00 91.75 318 ALA A CA 1
ATOM 2375 C C . ALA A 1 318 ? 2.512 9.687 1.493 1.00 91.75 318 ALA A C 1
ATOM 2377 O O . ALA A 1 318 ? 2.494 9.161 2.603 1.00 91.75 318 ALA A O 1
ATOM 2378 N N . GLY A 1 319 ? 3.185 10.820 1.273 1.00 87.56 319 GLY A N 1
ATOM 2379 C CA . GLY A 1 319 ? 4.008 11.473 2.296 1.00 87.56 319 GLY A CA 1
ATOM 2380 C C . GLY A 1 319 ? 3.195 11.931 3.509 1.00 87.56 319 GLY A C 1
ATOM 2381 O O . 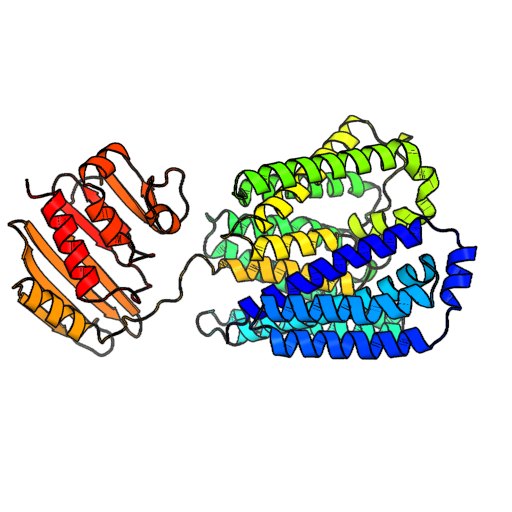GLY A 1 319 ? 3.608 11.747 4.654 1.00 87.56 319 GLY A O 1
ATOM 2382 N N . GLY A 1 320 ? 1.998 12.471 3.280 1.00 86.19 320 GLY A N 1
ATOM 2383 C CA . GLY A 1 320 ? 1.111 12.920 4.345 1.00 86.19 320 GLY A CA 1
ATOM 2384 C C . GLY A 1 320 ? 0.540 11.776 5.184 1.00 86.19 320 GLY A C 1
ATOM 2385 O O . GLY A 1 320 ? 0.438 11.913 6.402 1.00 86.19 320 GLY A O 1
ATOM 2386 N N . THR A 1 321 ? 0.190 10.642 4.569 1.00 87.25 321 THR A N 1
ATOM 2387 C CA . THR A 1 321 ? -0.289 9.455 5.303 1.00 87.25 321 THR A CA 1
ATOM 2388 C C . THR A 1 321 ? 0.841 8.765 6.062 1.00 87.25 321 THR A C 1
ATOM 2390 O O . THR A 1 321 ? 0.640 8.403 7.217 1.00 87.25 321 THR A O 1
ATOM 2393 N N . LEU A 1 322 ? 2.046 8.678 5.486 1.00 87.12 322 LEU A N 1
ATOM 2394 C CA . LEU A 1 322 ? 3.254 8.207 6.181 1.00 87.12 322 LEU A CA 1
ATOM 2395 C C . LEU A 1 322 ? 3.589 9.058 7.414 1.00 87.12 322 LEU A C 1
ATOM 2397 O O . LEU A 1 322 ? 3.983 8.528 8.452 1.00 87.12 322 LEU A O 1
ATOM 2401 N N . GLY A 1 323 ? 3.418 10.376 7.301 1.00 78.06 323 GLY A N 1
ATOM 2402 C CA . GLY A 1 323 ? 3.645 11.333 8.382 1.00 78.06 323 GLY A CA 1
ATOM 2403 C C . GLY A 1 323 ? 2.510 11.445 9.403 1.00 78.06 323 GLY A C 1
ATOM 2404 O O . GLY A 1 323 ? 2.651 12.195 10.366 1.00 78.06 323 GLY A O 1
ATOM 2405 N N . SER A 1 324 ? 1.385 10.757 9.193 1.00 76.31 324 SER A N 1
ATOM 2406 C CA . SER A 1 324 ? 0.236 10.764 10.104 1.00 76.31 324 SER A CA 1
ATOM 2407 C C . SER A 1 324 ? 0.315 9.572 11.056 1.00 76.31 324 SER A C 1
ATOM 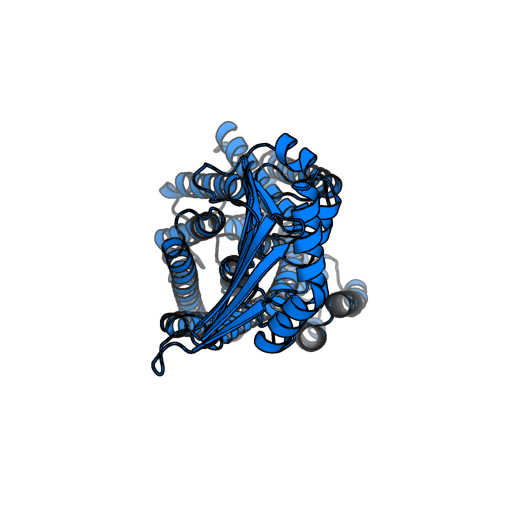2409 O O . SER A 1 324 ? 0.541 8.448 10.614 1.00 76.31 324 SER A O 1
ATOM 2411 N N . ASP A 1 325 ? 0.077 9.783 12.349 1.00 67.69 325 ASP A N 1
ATOM 2412 C CA . ASP A 1 325 ? 0.143 8.693 13.334 1.00 67.69 325 ASP A CA 1
ATOM 2413 C C . ASP A 1 325 ? -0.984 7.662 13.144 1.00 67.69 325 ASP A C 1
ATOM 2415 O O . ASP A 1 325 ? -0.738 6.461 13.229 1.00 67.69 325 ASP A O 1
ATOM 2419 N N . ASP A 1 326 ? -2.180 8.114 12.755 1.00 64.12 326 ASP A N 1
ATOM 2420 C CA . ASP A 1 326 ? -3.382 7.271 12.628 1.00 64.12 326 ASP A CA 1
ATOM 2421 C C . ASP A 1 326 ? -3.508 6.551 11.265 1.00 64.12 326 ASP A C 1
ATOM 2423 O O . ASP A 1 326 ? -4.406 5.730 11.050 1.00 64.12 326 ASP A O 1
ATOM 2427 N N . ALA A 1 327 ? -2.633 6.872 10.305 1.00 74.19 327 ALA A N 1
ATOM 2428 C CA . ALA A 1 327 ? -2.713 6.373 8.926 1.00 74.19 327 ALA A CA 1
ATOM 2429 C C . ALA A 1 327 ? -1.379 5.844 8.379 1.00 74.19 327 ALA A C 1
ATOM 2431 O O . ALA A 1 327 ? -1.280 5.568 7.181 1.00 74.19 327 ALA A O 1
ATOM 2432 N N . ARG A 1 328 ? -0.368 5.679 9.241 1.00 81.44 328 ARG A N 1
ATOM 2433 C CA . ARG A 1 328 ? 0.995 5.317 8.838 1.00 81.44 328 ARG A CA 1
ATOM 2434 C C . ARG A 1 328 ? 1.061 3.999 8.072 1.00 81.44 328 ARG A C 1
ATOM 2436 O O . ARG A 1 328 ? 1.685 3.952 7.017 1.00 81.44 328 ARG A O 1
ATOM 2443 N N . ASP A 1 329 ? 0.387 2.957 8.559 1.00 84.00 329 ASP A N 1
ATOM 2444 C CA . ASP A 1 329 ? 0.360 1.637 7.908 1.00 84.00 329 ASP A CA 1
ATOM 2445 C C . ASP A 1 329 ? -0.260 1.719 6.503 1.00 84.00 329 ASP A C 1
ATOM 2447 O O . ASP A 1 329 ? 0.289 1.177 5.540 1.00 84.00 329 ASP A O 1
ATOM 2451 N N . ARG A 1 330 ? -1.357 2.478 6.353 1.00 85.12 330 ARG A N 1
ATOM 2452 C CA . ARG A 1 330 ? -1.972 2.754 5.041 1.00 85.12 330 ARG A CA 1
ATOM 2453 C C . ARG A 1 330 ? -1.040 3.557 4.144 1.00 85.12 330 ARG A C 1
ATOM 2455 O O . ARG A 1 330 ? -0.970 3.281 2.951 1.00 85.12 330 ARG A O 1
ATOM 2462 N N . GLY A 1 331 ? -0.310 4.517 4.707 1.00 88.94 331 GLY A N 1
ATOM 2463 C CA . GLY A 1 331 ? 0.696 5.290 3.984 1.00 88.94 331 GLY A CA 1
ATOM 2464 C C . GLY A 1 331 ? 1.838 4.424 3.466 1.00 88.94 331 GLY A C 1
ATOM 2465 O O . GLY A 1 331 ? 2.223 4.571 2.310 1.00 88.94 331 GLY A O 1
ATOM 2466 N N . ILE A 1 332 ? 2.317 3.466 4.267 1.00 91.75 332 ILE A N 1
ATOM 2467 C CA . ILE A 1 332 ? 3.314 2.471 3.844 1.00 91.75 332 ILE A CA 1
ATOM 2468 C C . ILE A 1 332 ? 2.762 1.638 2.684 1.00 91.75 332 ILE A C 1
ATOM 2470 O O . ILE A 1 332 ? 3.431 1.494 1.661 1.00 91.75 332 ILE A O 1
ATOM 2474 N N . GLY A 1 333 ? 1.535 1.126 2.820 1.00 92.50 333 GLY A N 1
ATOM 2475 C CA . GLY A 1 333 ? 0.898 0.324 1.778 1.00 92.50 333 GLY A CA 1
ATOM 2476 C C . GLY A 1 333 ? 0.703 1.097 0.472 1.00 92.50 333 GLY A C 1
ATOM 2477 O O . GLY A 1 333 ? 1.087 0.620 -0.595 1.00 92.50 333 GLY A O 1
ATOM 2478 N N . PHE A 1 334 ? 0.179 2.321 0.553 1.00 93.12 334 PHE A N 1
ATOM 2479 C CA . PHE A 1 334 ? -0.036 3.185 -0.606 1.00 93.12 334 PHE A CA 1
ATOM 2480 C C . PHE A 1 334 ? 1.279 3.596 -1.279 1.00 93.12 334 PHE A C 1
ATOM 2482 O O . PHE A 1 334 ? 1.392 3.511 -2.501 1.00 93.12 334 PHE A O 1
ATOM 2489 N N . ALA A 1 335 ? 2.292 3.978 -0.498 1.00 94.19 335 ALA A N 1
ATOM 2490 C CA . ALA A 1 335 ? 3.609 4.310 -1.027 1.00 94.19 335 ALA A CA 1
ATOM 2491 C C . ALA A 1 335 ? 4.256 3.109 -1.733 1.00 94.19 335 ALA A C 1
ATOM 2493 O O . ALA A 1 335 ? 4.851 3.284 -2.792 1.00 94.19 335 ALA A O 1
ATOM 2494 N N . LEU A 1 336 ? 4.098 1.887 -1.207 1.00 94.94 336 LEU A N 1
ATOM 2495 C CA . LEU A 1 336 ? 4.626 0.691 -1.866 1.00 94.94 336 LEU A CA 1
ATOM 2496 C C . LEU A 1 336 ? 3.920 0.410 -3.199 1.00 94.94 336 LEU A C 1
ATOM 2498 O O . LEU A 1 336 ? 4.591 0.081 -4.173 1.00 94.94 336 LEU A O 1
ATOM 2502 N N . VAL A 1 337 ? 2.595 0.587 -3.272 1.00 94.50 337 VAL A N 1
ATOM 2503 C CA . VAL A 1 337 ? 1.848 0.485 -4.542 1.00 94.50 337 VAL A CA 1
ATOM 2504 C C . VAL A 1 337 ? 2.330 1.536 -5.543 1.00 94.50 337 VAL A C 1
ATOM 2506 O O . VAL A 1 337 ? 2.511 1.218 -6.715 1.00 94.50 337 VAL A O 1
ATOM 2509 N N . LEU A 1 338 ? 2.585 2.766 -5.087 1.00 93.06 338 LEU A N 1
ATOM 2510 C CA . LEU A 1 338 ? 3.094 3.845 -5.932 1.00 93.06 338 LEU A CA 1
ATOM 2511 C C . LEU A 1 338 ? 4.495 3.535 -6.483 1.00 93.06 338 LEU A C 1
ATOM 2513 O O . LEU A 1 338 ? 4.731 3.739 -7.668 1.00 93.06 338 LEU A O 1
ATOM 2517 N N . VAL A 1 339 ? 5.396 2.994 -5.654 1.00 92.69 339 VAL A N 1
ATOM 2518 C CA . VAL A 1 339 ? 6.751 2.576 -6.065 1.00 92.69 339 VAL A CA 1
ATOM 2519 C C . VAL A 1 339 ? 6.722 1.364 -6.999 1.00 92.69 339 VAL A C 1
ATOM 2521 O O . VAL A 1 339 ? 7.513 1.298 -7.933 1.00 92.69 339 VAL A O 1
ATOM 2524 N N . ALA A 1 340 ? 5.809 0.417 -6.783 1.00 91.88 340 ALA A N 1
ATOM 2525 C CA . ALA A 1 340 ? 5.629 -0.727 -7.676 1.00 91.88 340 ALA A CA 1
ATOM 2526 C C . ALA A 1 340 ? 5.120 -0.315 -9.070 1.00 91.88 340 ALA A C 1
ATOM 2528 O O . ALA A 1 340 ? 5.382 -1.001 -10.058 1.00 91.88 340 ALA A O 1
ATOM 2529 N N . GLY A 1 341 ? 4.387 0.800 -9.144 1.00 90.19 341 GLY A N 1
ATOM 2530 C CA . GLY A 1 341 ? 3.764 1.275 -10.371 1.00 90.19 341 GLY A CA 1
ATOM 2531 C C . GLY A 1 341 ? 2.620 0.379 -10.848 1.00 90.19 341 GLY A C 1
ATOM 2532 O O . GLY A 1 341 ? 2.186 -0.555 -10.172 1.00 90.19 341 GLY A O 1
ATOM 2533 N N . VAL A 1 342 ? 2.115 0.682 -12.044 1.00 87.50 342 VAL A N 1
ATOM 2534 C CA . VAL A 1 342 ? 1.018 -0.065 -12.682 1.00 87.50 342 VAL A CA 1
ATOM 2535 C C . VAL A 1 342 ? 1.474 -0.886 -13.889 1.00 87.50 342 VAL A C 1
ATOM 2537 O O . VAL A 1 342 ? 0.656 -1.521 -14.547 1.00 87.50 342 VAL A O 1
ATOM 2540 N N . GLY A 1 343 ? 2.766 -0.889 -14.226 1.00 83.69 343 GLY A N 1
ATOM 2541 C CA . GLY A 1 343 ? 3.276 -1.653 -15.363 1.00 83.69 343 GLY A CA 1
ATOM 2542 C C . GLY A 1 343 ? 3.241 -3.157 -15.138 1.00 83.69 343 GLY A C 1
ATOM 2543 O O . GLY A 1 343 ? 2.932 -3.876 -16.086 1.00 83.69 343 GLY A O 1
ATOM 2544 N N . TRP A 1 344 ? 3.480 -3.605 -13.897 1.00 87.62 344 TRP A N 1
ATOM 2545 C CA . TRP A 1 344 ? 3.459 -5.020 -13.494 1.00 87.62 344 TRP A CA 1
ATOM 2546 C C . TRP A 1 344 ? 4.265 -5.912 -14.442 1.00 87.62 344 TRP A C 1
ATOM 2548 O O . TRP A 1 344 ? 3.844 -7.003 -14.798 1.00 87.62 344 TRP A O 1
ATOM 2558 N N . SER A 1 345 ? 5.443 -5.443 -14.852 1.00 83.62 345 SER A N 1
ATOM 2559 C CA . SER A 1 345 ? 6.286 -6.144 -15.823 1.00 83.62 345 SER A CA 1
ATOM 2560 C C . SER A 1 345 ? 6.968 -7.396 -15.255 1.00 83.62 345 SER A C 1
ATOM 2562 O O . SER A 1 345 ? 7.457 -8.230 -16.012 1.00 83.62 345 SER A O 1
ATOM 2564 N N . SER A 1 346 ? 7.003 -7.550 -13.927 1.00 83.00 346 SER A N 1
ATOM 2565 C CA . SER A 1 346 ? 7.646 -8.673 -13.242 1.00 83.00 346 SER A CA 1
ATOM 2566 C C . SER A 1 346 ? 6.805 -9.190 -12.066 1.00 83.00 346 SER A C 1
ATOM 2568 O O . SER A 1 346 ? 6.007 -8.439 -11.492 1.00 83.00 346 SER A O 1
ATOM 2570 N N . PRO A 1 347 ? 6.981 -10.463 -11.650 1.00 84.19 347 PRO A N 1
ATOM 2571 C CA . PRO A 1 347 ? 6.339 -10.998 -10.447 1.00 84.19 347 PRO A CA 1
ATOM 2572 C C . PRO A 1 347 ? 6.648 -10.187 -9.180 1.00 84.19 347 PRO A C 1
ATOM 2574 O O . PRO A 1 347 ? 5.779 -10.048 -8.322 1.00 84.19 347 PRO A O 1
ATOM 2577 N N . GLN A 1 348 ? 7.851 -9.606 -9.074 1.00 88.88 348 GLN A N 1
ATOM 2578 C CA . GLN A 1 348 ? 8.231 -8.751 -7.947 1.00 88.88 348 GLN A CA 1
ATOM 2579 C C . GLN A 1 348 ? 7.288 -7.548 -7.820 1.00 88.88 348 GLN A C 1
ATOM 2581 O O . GLN A 1 348 ? 6.748 -7.316 -6.740 1.00 88.88 348 GLN A O 1
ATOM 2586 N N . LEU A 1 349 ? 7.066 -6.801 -8.905 1.00 90.50 349 LEU A N 1
ATOM 2587 C CA . LEU A 1 349 ? 6.233 -5.593 -8.878 1.00 90.50 349 LEU A CA 1
ATOM 2588 C C . LEU A 1 349 ? 4.779 -5.924 -8.528 1.00 90.50 349 LEU A C 1
ATOM 2590 O O . LEU A 1 349 ? 4.160 -5.225 -7.727 1.00 90.50 349 LEU A O 1
ATOM 2594 N N . VAL A 1 350 ? 4.262 -7.042 -9.047 1.00 91.69 350 VAL A N 1
ATOM 2595 C CA . VAL A 1 350 ? 2.930 -7.545 -8.681 1.00 91.69 350 VAL A CA 1
ATOM 2596 C C . VAL A 1 350 ? 2.861 -7.841 -7.180 1.00 91.69 350 VAL A C 1
ATOM 2598 O O . VAL A 1 350 ? 1.900 -7.444 -6.523 1.00 91.69 350 VAL A O 1
ATOM 2601 N N . MET A 1 351 ? 3.890 -8.475 -6.609 1.00 92.31 351 MET A N 1
ATOM 2602 C CA . MET A 1 351 ? 3.948 -8.760 -5.171 1.00 92.31 351 MET A CA 1
ATOM 2603 C C . MET A 1 351 ? 4.126 -7.505 -4.312 1.00 92.31 351 MET A C 1
ATOM 2605 O O . MET A 1 351 ? 3.567 -7.449 -3.217 1.00 92.31 351 MET A O 1
ATOM 2609 N N . MET A 1 352 ? 4.844 -6.485 -4.788 1.00 94.88 352 MET A N 1
ATOM 2610 C CA . MET A 1 352 ? 4.923 -5.186 -4.113 1.00 94.88 352 MET A CA 1
ATOM 2611 C C . MET A 1 352 ? 3.549 -4.516 -4.054 1.00 94.88 352 MET A C 1
ATOM 2613 O O . MET A 1 352 ? 3.105 -4.126 -2.971 1.00 94.88 352 MET A O 1
ATOM 2617 N N . SER A 1 353 ? 2.828 -4.459 -5.179 1.00 93.94 353 SER A N 1
ATOM 2618 C CA . SER A 1 353 ? 1.455 -3.948 -5.195 1.00 93.94 353 SER A CA 1
ATOM 2619 C C . SER A 1 353 ? 0.522 -4.794 -4.330 1.00 93.94 353 SER A C 1
ATOM 2621 O O . SER A 1 353 ? -0.295 -4.232 -3.607 1.00 93.94 353 SER A O 1
ATOM 2623 N N . ALA A 1 354 ? 0.657 -6.124 -4.341 1.00 93.44 354 ALA A N 1
ATOM 2624 C CA . ALA A 1 354 ? -0.136 -7.020 -3.504 1.00 93.44 354 ALA A CA 1
ATOM 2625 C C . ALA A 1 354 ? 0.090 -6.758 -2.011 1.00 93.44 354 ALA A C 1
ATOM 2627 O O . ALA A 1 354 ? -0.874 -6.566 -1.276 1.00 93.44 354 ALA A O 1
ATOM 2628 N N . ALA A 1 355 ? 1.348 -6.697 -1.565 1.00 94.00 355 ALA A N 1
ATOM 2629 C CA . ALA A 1 355 ? 1.690 -6.422 -0.173 1.00 94.00 355 ALA A CA 1
ATOM 2630 C C . ALA A 1 355 ? 1.169 -5.046 0.265 1.00 94.00 355 ALA A C 1
ATOM 2632 O O . ALA A 1 355 ? 0.573 -4.927 1.335 1.00 94.00 355 ALA A O 1
ATOM 2633 N N . GLY A 1 356 ? 1.329 -4.028 -0.586 1.00 93.69 356 GLY A N 1
ATOM 2634 C CA . GLY A 1 356 ? 0.848 -2.680 -0.308 1.00 93.69 356 GLY A CA 1
ATOM 2635 C C . GLY A 1 356 ? -0.680 -2.584 -0.242 1.00 93.69 356 GLY A C 1
ATOM 2636 O O . GLY A 1 356 ? -1.216 -2.046 0.728 1.00 93.69 356 GLY A O 1
ATOM 2637 N N . LEU A 1 357 ? -1.390 -3.168 -1.215 1.00 92.50 357 LEU A N 1
ATOM 2638 C CA . LEU A 1 357 ? -2.855 -3.242 -1.235 1.00 92.50 357 LEU A CA 1
ATOM 2639 C C . LEU A 1 357 ? -3.396 -4.024 -0.039 1.00 92.50 357 LEU A C 1
ATOM 2641 O O . LEU A 1 357 ? -4.315 -3.562 0.627 1.00 92.50 357 LEU A O 1
ATOM 2645 N N . LEU A 1 358 ? -2.838 -5.201 0.249 1.00 91.44 358 LEU A N 1
ATOM 2646 C CA . LEU A 1 358 ? -3.283 -6.035 1.361 1.00 91.44 358 LEU A CA 1
ATOM 2647 C C . LEU A 1 358 ? -3.042 -5.343 2.706 1.00 91.44 358 LEU A C 1
ATOM 2649 O O . LEU A 1 358 ? -3.931 -5.377 3.550 1.00 91.44 358 LEU A O 1
ATOM 2653 N N . LEU A 1 359 ? -1.902 -4.671 2.905 1.00 89.88 359 LEU A N 1
ATOM 2654 C CA . LEU A 1 359 ? -1.666 -3.886 4.120 1.00 89.88 359 LEU A CA 1
ATOM 2655 C C . LEU A 1 359 ? -2.682 -2.743 4.254 1.00 89.88 359 LEU A C 1
ATOM 2657 O O . LEU A 1 359 ? -3.246 -2.544 5.328 1.00 89.88 359 LEU A O 1
ATOM 2661 N N . PHE A 1 360 ? -2.955 -2.035 3.157 1.00 88.38 360 PHE A N 1
ATOM 2662 C CA . PHE A 1 360 ? -3.946 -0.961 3.118 1.00 88.38 360 PHE A CA 1
ATOM 2663 C C . PHE A 1 360 ? -5.364 -1.464 3.444 1.00 88.38 360 PHE A C 1
ATOM 2665 O O . PHE A 1 360 ? -6.109 -0.801 4.164 1.00 88.38 360 PHE A O 1
ATOM 2672 N N . LEU A 1 361 ? -5.728 -2.645 2.933 1.00 81.06 361 LEU A N 1
ATOM 2673 C CA . LEU A 1 361 ? -7.041 -3.276 3.096 1.00 81.06 361 LEU A CA 1
ATOM 2674 C C . LEU A 1 361 ? -7.243 -3.901 4.481 1.00 81.06 361 LEU A C 1
ATOM 2676 O O . LEU A 1 361 ? -8.325 -3.797 5.047 1.00 81.06 361 LEU A O 1
ATOM 2680 N N . VAL A 1 362 ? -6.219 -4.540 5.047 1.00 68.25 362 VAL A N 1
ATOM 2681 C CA . VAL A 1 362 ? -6.303 -5.190 6.368 1.00 68.25 362 VAL A CA 1
ATOM 2682 C C . VAL A 1 362 ? -6.362 -4.157 7.502 1.00 68.25 362 VAL A C 1
ATOM 2684 O O . VAL A 1 362 ? -6.903 -4.439 8.567 1.00 68.25 362 VAL A O 1
ATOM 2687 N N . ASP A 1 363 ? -5.901 -2.925 7.267 1.00 60.09 363 ASP A N 1
ATOM 2688 C CA . ASP A 1 363 ? -6.067 -1.799 8.196 1.00 60.09 363 ASP A CA 1
ATOM 2689 C C . ASP A 1 363 ? -7.486 -1.177 8.181 1.00 60.09 363 ASP A C 1
ATOM 2691 O O . ASP A 1 363 ? -7.748 -0.167 8.840 1.00 60.09 363 ASP A O 1
ATOM 2695 N N . LEU A 1 364 ? -8.444 -1.756 7.450 1.00 49.44 364 LEU A N 1
ATOM 2696 C CA . LEU A 1 364 ? -9.854 -1.349 7.537 1.00 49.44 364 LEU A CA 1
ATOM 2697 C C . LEU A 1 364 ? -10.520 -1.786 8.856 1.00 49.44 364 LEU A C 1
ATOM 2699 O O . LEU A 1 364 ? -11.506 -1.173 9.262 1.00 49.44 364 LEU A O 1
ATOM 2703 N N . ASP A 1 365 ? -9.917 -2.731 9.587 1.00 42.97 365 ASP A N 1
ATOM 2704 C CA . ASP A 1 365 ? -10.344 -3.134 10.938 1.00 42.97 365 ASP A CA 1
ATOM 2705 C C . ASP A 1 365 ? -9.914 -2.145 12.041 1.00 42.97 365 ASP A C 1
ATOM 2707 O O . ASP A 1 365 ? -10.405 -2.209 13.169 1.00 42.97 365 ASP A O 1
ATOM 2711 N N . GLY A 1 366 ? -9.025 -1.193 11.734 1.00 40.84 366 GLY A N 1
ATOM 2712 C CA . GLY A 1 366 ? -8.384 -0.287 12.699 1.00 40.84 366 GLY A CA 1
ATOM 2713 C C . GLY A 1 366 ? -9.277 0.767 13.370 1.00 40.84 366 GLY A C 1
ATOM 2714 O O . GLY A 1 366 ? -8.747 1.653 14.031 1.00 40.84 366 GLY A O 1
ATOM 2715 N N . VAL A 1 367 ? -10.604 0.708 13.221 1.00 36.78 367 VAL A N 1
ATOM 2716 C CA . VAL A 1 367 ? -11.548 1.609 13.924 1.00 36.78 367 VAL A CA 1
ATOM 2717 C C . VAL A 1 367 ? -12.347 0.885 15.014 1.00 36.78 367 VAL A C 1
ATOM 2719 O O . VAL A 1 367 ? -13.063 1.520 15.783 1.00 36.78 367 VAL A O 1
ATOM 2722 N N . ARG A 1 368 ? -12.195 -0.434 15.170 1.00 39.81 368 ARG A N 1
ATOM 2723 C CA . ARG A 1 368 ? -12.723 -1.137 16.344 1.00 39.81 368 ARG A CA 1
ATOM 2724 C C . ARG A 1 368 ? -11.562 -1.740 17.106 1.00 39.81 368 ARG A C 1
ATOM 2726 O O . ARG A 1 368 ? -11.001 -2.751 16.693 1.00 39.81 368 ARG A O 1
ATOM 2733 N N . ALA A 1 369 ? -11.202 -1.105 18.224 1.00 40.41 369 ALA A N 1
ATOM 2734 C CA . ALA A 1 369 ? -10.426 -1.784 19.249 1.00 40.41 369 ALA A CA 1
ATOM 2735 C C . ALA A 1 369 ? -11.075 -3.165 19.473 1.00 40.41 369 ALA A C 1
ATOM 2737 O O . ALA A 1 369 ? -12.305 -3.231 19.589 1.00 40.41 369 ALA A O 1
ATOM 2738 N N . PRO A 1 370 ? -10.311 -4.274 19.428 1.00 44.69 370 PRO A N 1
ATOM 2739 C CA . PRO A 1 370 ? -10.884 -5.586 19.690 1.00 44.69 370 PRO A CA 1
ATOM 2740 C C . PRO A 1 370 ? -11.587 -5.520 21.043 1.00 44.69 370 PRO A C 1
ATOM 2742 O O . PRO A 1 370 ? -11.013 -4.960 21.974 1.00 44.69 370 PRO A O 1
ATOM 2745 N N . ALA A 1 371 ? -12.805 -6.056 21.139 1.00 54.75 371 ALA A N 1
ATOM 2746 C CA . ALA A 1 371 ? -13.559 -6.052 22.386 1.00 54.75 371 ALA A CA 1
ATOM 2747 C C . ALA A 1 371 ? -12.704 -6.696 23.486 1.00 54.75 371 ALA A C 1
ATOM 2749 O O . ALA A 1 371 ? -12.465 -7.907 23.468 1.00 54.75 371 ALA A O 1
ATOM 2750 N N . ARG A 1 372 ? -12.158 -5.879 24.390 1.00 59.84 372 ARG A N 1
ATOM 2751 C CA . ARG A 1 372 ? -11.371 -6.358 25.522 1.00 59.84 372 ARG A CA 1
ATOM 2752 C C . ARG A 1 372 ? -12.311 -6.442 26.715 1.00 59.84 372 ARG A C 1
ATOM 2754 O O . ARG A 1 372 ? -12.973 -5.449 27.019 1.00 59.84 372 ARG A O 1
ATOM 2761 N N . PRO A 1 373 ? -12.397 -7.605 27.379 1.00 67.12 373 PRO A N 1
ATOM 2762 C CA . PRO A 1 373 ? -13.183 -7.713 28.595 1.00 67.12 373 PRO A CA 1
ATOM 2763 C C . PRO A 1 373 ? -12.596 -6.797 29.684 1.00 67.12 373 PRO A C 1
ATOM 2765 O O . PRO A 1 373 ? -11.413 -6.442 29.616 1.00 67.12 373 PRO A O 1
ATOM 2768 N N . PRO A 1 374 ? -13.396 -6.436 30.700 1.00 71.12 374 PRO A N 1
ATOM 2769 C CA . PRO A 1 374 ? -12.888 -5.731 31.869 1.00 71.12 374 PRO A CA 1
ATOM 2770 C C . PRO A 1 374 ? -11.768 -6.529 32.546 1.00 71.12 374 PRO A C 1
ATOM 2772 O O . PRO A 1 374 ? -11.749 -7.761 32.521 1.00 71.12 374 PRO A O 1
ATOM 2775 N N . THR A 1 375 ? -10.828 -5.820 33.174 1.00 74.62 375 THR A N 1
ATOM 2776 C CA . THR A 1 375 ? -9.672 -6.417 33.873 1.00 74.62 375 THR A CA 1
ATOM 2777 C C . THR A 1 375 ? -10.075 -7.294 35.062 1.00 74.62 375 THR A C 1
ATOM 2779 O O . THR A 1 375 ? -9.300 -8.144 35.501 1.00 74.62 375 THR A O 1
ATOM 2782 N N . ARG A 1 376 ? -11.297 -7.111 35.570 1.00 79.19 376 ARG A N 1
ATOM 2783 C CA . ARG A 1 376 ? -11.920 -7.899 36.636 1.00 79.19 376 ARG A CA 1
ATOM 2784 C C . ARG A 1 376 ? -13.307 -8.381 36.199 1.00 79.19 376 ARG A C 1
ATOM 2786 O O . ARG A 1 376 ? -13.910 -7.767 35.319 1.00 79.19 376 ARG A O 1
ATOM 2793 N N . PRO A 1 377 ? -13.848 -9.448 36.816 1.00 84.38 377 PRO A N 1
ATOM 2794 C CA . PRO A 1 377 ? -15.218 -9.883 36.560 1.00 84.38 377 PRO A CA 1
ATOM 2795 C C . PRO A 1 377 ? -16.213 -8.727 36.732 1.00 84.38 377 PRO A C 1
ATOM 2797 O O . PRO A 1 377 ? -16.181 -8.036 37.749 1.00 84.38 377 PRO A O 1
ATOM 2800 N N . ILE A 1 378 ? -17.110 -8.540 35.756 1.00 82.94 378 ILE A N 1
ATOM 2801 C CA . ILE A 1 378 ? -18.037 -7.394 35.708 1.00 82.94 378 ILE A CA 1
ATOM 2802 C C . ILE A 1 378 ? -18.894 -7.269 36.980 1.00 82.94 378 ILE A C 1
ATOM 2804 O O . ILE A 1 378 ? -19.146 -6.161 37.441 1.00 82.94 378 ILE A O 1
ATOM 2808 N N . ALA A 1 379 ? -19.262 -8.400 37.592 1.00 84.06 379 ALA A N 1
ATOM 2809 C CA . ALA A 1 379 ? -19.993 -8.446 38.856 1.00 84.06 379 ALA A CA 1
ATOM 2810 C C . ALA A 1 379 ? -19.235 -7.737 39.993 1.00 84.06 379 ALA A C 1
ATOM 2812 O O . ALA A 1 379 ? -19.795 -6.859 40.639 1.00 84.06 379 ALA A O 1
ATOM 2813 N N . ALA A 1 380 ? -17.942 -8.038 40.161 1.00 85.44 380 ALA A N 1
ATOM 2814 C CA . ALA A 1 380 ? -17.111 -7.449 41.211 1.00 85.44 380 ALA A CA 1
ATOM 2815 C C . ALA A 1 380 ? -16.900 -5.939 41.010 1.00 85.44 380 ALA A C 1
ATOM 2817 O O . ALA A 1 380 ? -16.829 -5.179 41.977 1.00 85.44 380 ALA A O 1
ATOM 2818 N N . VAL A 1 381 ? -16.821 -5.493 39.751 1.00 87.25 381 VAL A N 1
ATOM 2819 C CA . VAL A 1 381 ? -16.764 -4.062 39.416 1.00 87.25 381 VAL A CA 1
ATOM 2820 C C . VAL A 1 381 ? -18.068 -3.370 39.832 1.00 87.25 381 VAL A C 1
ATOM 2822 O O . VAL A 1 381 ? -18.022 -2.349 40.512 1.00 87.25 381 VAL A O 1
ATOM 2825 N N . PHE A 1 382 ? -19.228 -3.945 39.498 1.00 89.50 382 PHE A N 1
ATOM 2826 C CA . PHE A 1 382 ? -20.537 -3.393 39.871 1.00 89.50 382 PHE A CA 1
ATOM 2827 C C . PHE A 1 382 ? -20.770 -3.384 41.391 1.00 89.50 382 PHE A C 1
ATOM 2829 O O . PHE A 1 382 ? -21.252 -2.377 41.907 1.00 89.50 382 PHE A O 1
ATOM 2836 N N . ASP A 1 383 ? -20.365 -4.436 42.110 1.00 87.50 383 ASP A N 1
ATOM 2837 C CA . ASP A 1 383 ? -20.416 -4.493 43.580 1.00 87.50 383 ASP A CA 1
ATOM 2838 C C . ASP A 1 383 ? -19.605 -3.355 44.214 1.00 87.50 383 ASP A C 1
ATOM 2840 O O . ASP A 1 383 ? -20.068 -2.664 45.123 1.00 87.50 383 ASP A O 1
ATOM 2844 N N . THR A 1 384 ? -18.399 -3.116 43.693 1.00 88.50 384 THR A N 1
ATOM 2845 C CA . THR A 1 384 ? -17.492 -2.091 44.224 1.00 88.50 384 THR A CA 1
ATOM 2846 C C . THR A 1 384 ? -17.995 -0.682 43.911 1.00 88.50 384 THR A C 1
ATOM 2848 O O . THR A 1 384 ? -17.943 0.196 44.775 1.00 88.50 384 THR A O 1
ATOM 2851 N N . ILE A 1 385 ? -18.540 -0.456 42.708 1.00 90.19 385 ILE A N 1
ATOM 2852 C CA . ILE A 1 385 ? -19.178 0.816 42.331 1.00 90.19 385 ILE A CA 1
ATOM 2853 C C . ILE A 1 385 ? -20.378 1.098 43.241 1.00 90.19 385 ILE A C 1
ATOM 2855 O O . ILE A 1 385 ? -20.493 2.205 43.769 1.00 90.19 385 ILE A O 1
ATOM 2859 N N . ALA A 1 386 ? -21.248 0.106 43.451 1.00 89.56 386 ALA A N 1
ATOM 2860 C CA . ALA A 1 386 ? -22.418 0.232 44.313 1.00 89.56 386 ALA A CA 1
ATOM 2861 C C . ALA A 1 386 ? -22.023 0.562 45.759 1.00 89.56 386 ALA A C 1
ATOM 2863 O O . ALA A 1 386 ? -22.521 1.538 46.315 1.00 89.56 386 ALA A O 1
ATOM 2864 N N . ALA A 1 387 ? -21.049 -0.155 46.328 1.00 89.69 387 ALA A N 1
ATOM 2865 C CA . ALA A 1 387 ? -20.535 0.124 47.669 1.00 89.69 387 ALA A CA 1
ATOM 2866 C C . ALA A 1 387 ? -19.911 1.529 47.781 1.00 89.69 387 ALA A C 1
ATOM 2868 O O . ALA A 1 387 ? -20.199 2.271 48.718 1.00 89.69 387 ALA A O 1
ATOM 2869 N N . THR A 1 388 ? -19.100 1.933 46.799 1.00 90.69 388 THR A N 1
ATOM 2870 C CA . THR A 1 388 ? -18.383 3.224 46.801 1.00 90.69 388 THR A CA 1
ATOM 2871 C C . THR A 1 388 ? -19.313 4.427 46.623 1.00 90.69 388 THR A C 1
ATOM 2873 O O . THR A 1 388 ? -19.006 5.534 47.079 1.00 90.69 388 THR A O 1
ATOM 2876 N N . LEU A 1 389 ? -20.435 4.239 45.927 1.00 88.50 389 LEU A N 1
ATOM 2877 C CA . LEU A 1 389 ? -21.452 5.268 45.712 1.00 88.50 389 LEU A CA 1
ATOM 2878 C C . LEU A 1 389 ? -22.628 5.172 46.697 1.00 88.50 389 LEU A C 1
ATOM 2880 O O . LEU A 1 389 ? -23.512 6.020 46.626 1.00 88.50 389 LEU A O 1
ATOM 2884 N N . ALA A 1 390 ? -22.624 4.187 47.605 1.00 88.06 390 ALA A N 1
ATOM 2885 C CA . ALA A 1 390 ? -23.735 3.862 48.502 1.00 88.06 390 ALA A CA 1
ATOM 2886 C C . ALA A 1 390 ? -25.070 3.647 47.754 1.00 88.06 390 ALA A C 1
ATOM 2888 O O . ALA A 1 390 ? -26.110 4.183 48.132 1.00 88.06 390 ALA A O 1
ATOM 2889 N N . LEU A 1 391 ? -25.022 2.877 46.662 1.00 89.25 391 LEU A N 1
ATOM 2890 C CA . LEU A 1 391 ? -26.155 2.555 45.791 1.00 89.25 391 LEU A CA 1
ATOM 2891 C C . LEU A 1 391 ? -26.503 1.068 45.859 1.00 89.25 391 LEU A C 1
ATOM 2893 O O . LEU A 1 391 ? -25.707 0.244 46.306 1.00 89.25 391 LEU A O 1
ATOM 2897 N N . GLU A 1 392 ? -27.687 0.717 45.367 1.00 84.69 392 GLU A N 1
ATOM 2898 C CA . GLU A 1 392 ? -28.155 -0.664 45.352 1.00 84.69 392 GLU A CA 1
ATOM 2899 C C . GLU A 1 392 ? -27.694 -1.374 44.070 1.00 84.69 392 GLU A C 1
ATOM 2901 O O . GLU A 1 392 ? -27.932 -0.888 42.959 1.00 84.69 392 GLU A O 1
ATOM 2906 N N . HIS A 1 393 ? -27.035 -2.528 44.216 1.00 85.62 393 HIS A N 1
ATOM 2907 C CA . HIS A 1 393 ? -26.707 -3.423 43.106 1.00 85.62 393 HIS A CA 1
ATOM 2908 C C . HIS A 1 393 ? -27.750 -4.536 43.019 1.00 85.62 393 HIS A C 1
ATOM 2910 O O . HIS A 1 393 ? -27.971 -5.288 43.963 1.00 85.62 393 HIS A O 1
ATOM 2916 N N . THR A 1 394 ? -28.364 -4.662 41.850 1.00 83.06 394 THR A N 1
ATOM 2917 C CA . THR A 1 394 ? -29.322 -5.714 41.520 1.00 83.06 394 THR A CA 1
ATOM 2918 C C . THR A 1 394 ? -28.770 -6.578 40.398 1.00 83.06 394 THR A C 1
ATOM 2920 O O . THR A 1 394 ? -28.232 -6.078 39.408 1.00 83.06 394 THR A O 1
ATOM 2923 N N . THR A 1 395 ? -28.910 -7.893 40.548 1.00 77.38 395 THR A N 1
ATOM 2924 C CA . THR A 1 395 ? -28.573 -8.863 39.507 1.00 77.38 395 THR A CA 1
ATOM 2925 C C . THR A 1 395 ? -29.835 -9.602 39.096 1.00 77.38 395 THR A C 1
ATOM 2927 O O . THR A 1 395 ? -30.573 -10.112 39.935 1.00 77.38 395 THR A O 1
ATOM 2930 N N . VAL A 1 396 ? -30.116 -9.624 37.795 1.00 74.31 396 VAL A N 1
ATOM 2931 C CA . VAL A 1 396 ? -31.249 -10.359 37.230 1.00 74.31 396 VAL A CA 1
ATOM 2932 C C . VAL A 1 396 ? -30.689 -11.373 36.245 1.00 74.31 396 VAL A C 1
ATOM 2934 O O . VAL A 1 396 ? -30.152 -11.015 35.194 1.00 74.31 396 VAL A O 1
ATOM 2937 N N . ALA A 1 397 ? -30.787 -12.651 36.602 1.00 67.25 397 ALA A N 1
ATOM 2938 C CA . ALA A 1 397 ? -30.543 -13.735 35.665 1.00 67.25 397 ALA A CA 1
ATOM 2939 C C . ALA A 1 397 ? -31.754 -13.837 34.736 1.00 67.25 397 ALA A C 1
ATOM 2941 O O . ALA A 1 397 ? -32.879 -14.012 35.196 1.00 67.25 397 ALA A O 1
ATOM 2942 N N . GLY A 1 398 ? -31.541 -13.689 33.431 1.00 59.12 398 GLY A N 1
ATOM 2943 C CA . GLY A 1 398 ? -32.594 -13.986 32.474 1.00 59.12 398 GLY A CA 1
ATOM 2944 C C . GLY A 1 398 ? -32.904 -15.488 32.464 1.00 59.12 398 GLY A C 1
ATOM 2945 O O . GLY A 1 398 ? -31.991 -16.312 32.542 1.00 59.12 398 GLY A O 1
ATOM 2946 N N . ASP A 1 399 ? -34.178 -15.856 32.331 1.00 46.12 399 ASP A N 1
ATOM 2947 C CA . ASP A 1 399 ? -34.578 -17.262 32.252 1.00 46.12 399 ASP A CA 1
ATOM 2948 C C . ASP A 1 399 ? -34.117 -17.907 30.929 1.00 46.12 399 ASP A C 1
ATOM 2950 O O . ASP A 1 399 ? -34.583 -17.573 29.837 1.00 46.12 399 ASP A O 1
ATOM 2954 N N . GLY A 1 400 ? -33.187 -18.865 31.030 1.00 51.06 400 GLY A N 1
ATOM 2955 C CA . GLY A 1 400 ? -32.752 -19.754 29.945 1.00 51.06 400 GLY A CA 1
ATOM 2956 C C . GLY A 1 400 ? -31.311 -19.552 29.445 1.00 51.06 400 GLY A C 1
ATOM 2957 O O . GLY A 1 400 ? -30.714 -18.490 29.571 1.00 51.06 400 GLY A O 1
ATOM 2958 N N . ARG A 1 401 ? -30.746 -20.578 28.778 1.00 47.09 401 ARG A N 1
ATOM 2959 C CA . ARG A 1 401 ? -29.355 -20.628 28.241 1.00 47.09 401 ARG A CA 1
ATOM 2960 C C . ARG A 1 401 ? -28.972 -19.516 27.237 1.00 47.09 401 ARG A C 1
ATOM 2962 O O . ARG A 1 401 ? -27.835 -19.482 26.775 1.00 47.09 401 ARG A O 1
ATOM 2969 N N . ARG A 1 402 ? -29.908 -18.647 26.845 1.00 48.72 402 ARG A N 1
ATOM 2970 C CA . ARG A 1 402 ? -29.712 -17.530 25.898 1.00 48.72 402 ARG A CA 1
ATOM 2971 C C . ARG A 1 402 ? -30.154 -16.174 26.453 1.00 48.72 402 ARG A C 1
ATOM 2973 O O . ARG A 1 402 ? -30.081 -15.187 25.719 1.00 48.72 402 ARG A O 1
ATOM 2980 N N . ALA A 1 403 ? -30.633 -16.123 27.690 1.00 55.84 403 ALA A N 1
ATOM 2981 C CA . ALA A 1 403 ? -31.127 -14.893 28.275 1.00 55.84 403 ALA A CA 1
ATOM 2982 C C . ALA A 1 403 ? -29.957 -14.093 28.883 1.00 55.84 403 ALA A C 1
ATOM 2984 O O . ALA A 1 403 ? -29.045 -14.687 29.463 1.00 55.84 403 ALA A O 1
ATOM 2985 N N . PRO A 1 404 ? -29.912 -12.766 28.676 1.00 63.00 404 PRO A N 1
ATOM 2986 C CA . PRO A 1 404 ? -28.783 -11.955 29.109 1.00 63.00 404 PRO A CA 1
ATOM 2987 C C . PRO A 1 404 ? -28.722 -11.885 30.639 1.00 63.00 404 PRO A C 1
ATOM 2989 O O . PRO A 1 404 ? -29.744 -11.659 31.286 1.00 63.00 404 PRO A O 1
ATOM 2992 N N . LEU A 1 405 ? -27.527 -12.047 31.213 1.00 65.19 405 LEU A N 1
ATOM 2993 C CA . LEU A 1 405 ? -27.299 -11.706 32.618 1.00 65.19 405 LEU A CA 1
ATOM 2994 C C . LEU A 1 405 ? -27.244 -10.180 32.721 1.00 65.19 405 LEU A C 1
ATOM 2996 O O . LEU A 1 405 ? -26.470 -9.539 32.000 1.00 65.19 405 LEU A O 1
ATOM 3000 N N . LEU A 1 406 ? -28.083 -9.616 33.585 1.00 73.38 406 LEU A N 1
ATOM 3001 C CA . LEU A 1 406 ? -28.214 -8.179 33.773 1.00 73.38 406 LEU A CA 1
ATOM 3002 C C . LEU A 1 406 ? -27.663 -7.780 35.144 1.00 73.38 406 LEU A C 1
ATOM 3004 O O . LEU A 1 406 ? -28.202 -8.191 36.169 1.00 73.38 406 LEU A O 1
ATOM 3008 N N . HIS A 1 407 ? -26.612 -6.962 35.154 1.00 83.00 407 HIS A N 1
ATOM 3009 C CA . HIS A 1 407 ? -26.140 -6.265 36.352 1.00 83.00 407 HIS A CA 1
ATOM 3010 C C . HIS A 1 407 ? -26.645 -4.828 36.304 1.00 83.00 407 HIS A C 1
ATOM 3012 O O . HIS A 1 407 ? -26.484 -4.166 35.278 1.00 83.00 407 HIS A O 1
ATOM 3018 N N . ALA A 1 408 ? -27.254 -4.336 37.379 1.00 87.06 408 ALA A N 1
ATOM 3019 C CA . ALA A 1 408 ? -27.760 -2.973 37.437 1.00 87.06 408 ALA A CA 1
ATOM 3020 C C . ALA A 1 408 ? -27.469 -2.312 38.786 1.00 87.06 408 ALA A C 1
ATOM 3022 O O . ALA A 1 408 ? -27.877 -2.822 39.825 1.00 87.06 408 ALA A O 1
ATOM 3023 N N . VAL A 1 409 ? -26.813 -1.152 38.766 1.00 87.44 409 VAL A N 1
ATOM 3024 C CA . VAL A 1 409 ? -26.678 -0.269 39.933 1.00 87.44 409 VAL A CA 1
ATOM 3025 C C . VAL A 1 409 ? -27.659 0.885 39.780 1.00 87.44 409 VAL A C 1
ATOM 3027 O O . VAL A 1 409 ? -27.646 1.576 38.757 1.00 87.44 409 VAL A O 1
ATOM 3030 N N . ARG A 1 410 ? -28.520 1.085 40.780 1.00 88.88 410 ARG A N 1
ATOM 3031 C CA . ARG A 1 410 ? -29.567 2.115 40.771 1.00 88.88 410 ARG A CA 1
ATOM 3032 C C . ARG A 1 410 ? -29.562 2.924 42.063 1.00 88.88 410 ARG A C 1
ATOM 3034 O O . ARG A 1 410 ? -29.280 2.399 43.135 1.00 88.88 410 ARG A O 1
ATOM 3041 N N . GLY A 1 411 ? -29.918 4.201 41.956 1.00 88.25 411 GLY A N 1
ATOM 3042 C CA . GLY A 1 411 ? -30.204 5.061 43.105 1.00 88.25 411 GLY A CA 1
ATOM 3043 C C . GLY A 1 411 ? -30.020 6.536 42.773 1.00 88.25 411 GLY A C 1
ATOM 3044 O O . GLY A 1 411 ? -30.225 6.939 41.628 1.00 88.25 411 GLY A O 1
ATOM 3045 N N . GLN A 1 412 ? -29.656 7.349 43.764 1.00 88.62 412 GLN A N 1
ATOM 3046 C CA . GLN A 1 412 ? -29.441 8.785 43.586 1.00 88.62 412 GLN A CA 1
ATOM 3047 C C . GLN A 1 412 ? -27.979 9.155 43.828 1.00 88.62 412 GLN A C 1
ATOM 3049 O O . GLN A 1 412 ? -27.435 8.902 44.899 1.00 88.62 412 GLN A O 1
ATOM 3054 N N . LEU A 1 413 ? -27.353 9.805 42.849 1.00 87.31 413 LEU A N 1
ATOM 3055 C CA . LEU A 1 413 ? -26.013 10.367 42.968 1.00 87.31 413 LEU A CA 1
ATOM 3056 C C . LEU A 1 413 ? -26.125 11.893 42.984 1.00 87.31 413 LEU A C 1
ATOM 3058 O O . LEU A 1 413 ? -26.466 12.496 41.971 1.00 87.31 413 LEU A O 1
ATOM 3062 N N . ARG A 1 414 ? -25.857 12.521 44.138 1.00 84.88 414 ARG A N 1
ATOM 3063 C CA . ARG A 1 414 ? -26.044 13.974 44.352 1.00 84.88 414 ARG A CA 1
ATOM 3064 C C . ARG A 1 414 ? -27.457 14.466 43.988 1.00 84.88 414 ARG A C 1
ATOM 3066 O O . ARG A 1 414 ? -27.616 15.483 43.330 1.00 84.88 414 ARG A O 1
ATOM 3073 N N . GLY A 1 415 ? -28.483 13.709 44.378 1.00 82.31 415 GLY A N 1
ATOM 3074 C CA . GLY A 1 415 ? -29.886 14.038 44.090 1.00 82.31 415 GLY A CA 1
ATOM 3075 C C . GLY A 1 415 ? -30.343 13.736 42.657 1.00 82.31 415 GLY A C 1
ATOM 3076 O O . GLY A 1 415 ? -31.536 13.816 42.378 1.00 82.31 415 GLY A O 1
ATOM 3077 N N . LEU A 1 416 ? -29.441 13.323 41.759 1.00 86.62 416 LEU A N 1
ATOM 3078 C CA . LEU A 1 416 ? -29.783 12.919 40.395 1.00 86.62 416 LEU A CA 1
ATOM 3079 C C . LEU A 1 416 ? -30.008 11.403 40.322 1.00 86.62 416 LEU A C 1
ATOM 3081 O O . LEU A 1 416 ? -29.175 10.645 40.827 1.00 86.62 416 LEU A O 1
ATOM 3085 N N . PRO A 1 417 ? -31.086 10.926 39.676 1.00 89.00 417 PRO A N 1
ATOM 3086 C CA . PRO A 1 417 ? -31.291 9.497 39.476 1.00 89.00 417 PRO A CA 1
ATOM 3087 C C . PRO A 1 417 ? -30.180 8.925 38.587 1.00 89.00 417 PRO A C 1
ATOM 3089 O O . PRO A 1 417 ? -29.898 9.460 37.517 1.00 89.00 417 PRO A O 1
ATOM 3092 N N . LEU A 1 418 ? -29.560 7.835 39.030 1.00 90.38 418 LEU A N 1
ATOM 3093 C CA . LEU A 1 418 ? -28.519 7.105 38.316 1.00 90.38 418 LEU A CA 1
ATOM 3094 C C . LEU A 1 418 ? -28.984 5.673 38.055 1.00 90.38 418 LEU A C 1
ATOM 3096 O O . LEU A 1 418 ? -29.457 4.980 38.956 1.00 90.38 418 LEU A O 1
ATOM 3100 N N . GLU A 1 419 ? -28.785 5.217 36.825 1.00 91.06 419 GLU A N 1
ATOM 3101 C CA . GLU A 1 419 ? -28.954 3.828 36.428 1.00 91.06 419 GLU A CA 1
ATOM 3102 C C . GLU A 1 419 ? -27.759 3.392 35.575 1.00 91.06 419 GLU A C 1
ATOM 3104 O O . GLU A 1 419 ? -27.613 3.832 34.438 1.00 91.06 419 GLU A O 1
ATOM 3109 N N . LEU A 1 420 ? -26.910 2.518 36.113 1.00 90.38 420 LEU A N 1
ATOM 3110 C CA . LEU A 1 420 ? -25.820 1.851 35.397 1.00 90.38 420 LEU A CA 1
ATOM 3111 C C . LEU A 1 420 ? -26.237 0.403 35.135 1.00 90.38 420 LEU A C 1
ATOM 3113 O O . LEU A 1 420 ? -26.619 -0.296 36.066 1.00 90.38 420 LEU A O 1
ATOM 3117 N N . LYS A 1 421 ? -26.158 -0.058 33.887 1.00 90.12 421 LYS A N 1
ATOM 3118 C CA . LYS A 1 421 ? -26.565 -1.400 33.455 1.00 90.12 421 LYS A CA 1
ATOM 3119 C C . LYS A 1 421 ? -25.464 -2.071 32.650 1.00 90.12 421 LYS A C 1
ATOM 3121 O O . LYS A 1 421 ? -24.876 -1.444 31.773 1.00 90.12 421 LYS A O 1
ATOM 3126 N N . ALA A 1 422 ? -25.259 -3.362 32.883 1.00 86.56 422 ALA A N 1
ATOM 3127 C CA . ALA A 1 422 ? -24.494 -4.235 32.007 1.00 86.56 422 ALA A CA 1
ATOM 3128 C C . ALA A 1 422 ? -25.351 -5.416 31.541 1.00 86.56 422 ALA A C 1
ATOM 3130 O O . ALA A 1 422 ? -25.993 -6.082 32.352 1.00 86.56 422 ALA A O 1
ATOM 3131 N N . HIS A 1 423 ? -25.334 -5.687 30.237 1.00 84.00 423 HIS A N 1
ATOM 3132 C CA . HIS A 1 423 ? -25.957 -6.853 29.618 1.00 84.00 423 HIS A CA 1
ATOM 3133 C C . HIS A 1 423 ? -24.874 -7.798 29.106 1.00 84.00 423 HIS A C 1
ATOM 3135 O O . HIS A 1 423 ? -24.099 -7.433 28.219 1.00 84.00 423 HIS A O 1
ATOM 3141 N N . VAL A 1 424 ? -24.843 -9.024 29.625 1.00 75.31 424 VAL A N 1
ATOM 3142 C CA . VAL A 1 424 ? -23.897 -10.059 29.192 1.00 75.31 424 VAL A CA 1
ATOM 3143 C C . VAL A 1 424 ? -24.609 -11.041 28.261 1.00 75.31 424 VAL A C 1
ATOM 3145 O O . VAL A 1 424 ? -25.559 -11.707 28.670 1.00 75.31 424 VAL A O 1
ATOM 3148 N N . ARG A 1 425 ? -24.160 -11.146 27.003 1.00 67.75 425 ARG A N 1
ATOM 3149 C CA . ARG A 1 425 ? -24.702 -12.077 25.996 1.00 67.75 425 ARG A CA 1
ATOM 3150 C C . ARG A 1 425 ? -23.568 -12.865 25.337 1.00 67.75 425 ARG A C 1
ATOM 3152 O O . ARG A 1 425 ? -22.914 -12.383 24.412 1.00 67.75 425 ARG A O 1
ATOM 3159 N N . GLY A 1 426 ? -23.361 -14.104 25.783 1.00 69.06 426 GLY A N 1
ATOM 3160 C CA . GLY A 1 426 ? -22.203 -14.901 25.366 1.00 69.06 426 GLY A CA 1
ATOM 3161 C C . GLY A 1 426 ? -20.910 -14.285 25.906 1.00 69.06 426 GLY A C 1
ATOM 3162 O O . GLY A 1 426 ? -20.821 -14.026 27.099 1.00 69.06 426 GLY A O 1
ATOM 3163 N N . GLU A 1 427 ? -19.940 -14.010 25.033 1.00 64.81 427 GLU A N 1
ATOM 3164 C CA . GLU A 1 427 ? -18.677 -13.338 25.395 1.00 64.81 427 GLU A CA 1
ATOM 3165 C C . GLU A 1 427 ? -18.749 -11.800 25.311 1.00 64.81 427 GLU A C 1
ATOM 3167 O O . GLU A 1 427 ? -17.773 -11.120 25.614 1.00 64.81 427 GLU A O 1
ATOM 3172 N N . ARG A 1 428 ? -19.885 -11.229 24.883 1.00 69.44 428 ARG A N 1
ATOM 3173 C CA . ARG A 1 428 ? -20.047 -9.774 24.736 1.00 69.44 428 ARG A CA 1
ATOM 3174 C C . ARG A 1 428 ? -20.734 -9.167 25.948 1.00 69.44 428 ARG A C 1
ATOM 3176 O O . ARG A 1 428 ? -21.761 -9.672 26.403 1.00 69.44 428 ARG A O 1
ATOM 3183 N N . ILE A 1 429 ? -20.182 -8.055 26.417 1.00 78.69 429 ILE A N 1
ATOM 3184 C CA . ILE A 1 429 ? -20.700 -7.269 27.532 1.00 78.69 429 ILE A CA 1
ATOM 3185 C C . ILE A 1 429 ? -21.009 -5.878 26.990 1.00 78.69 429 ILE A C 1
ATOM 3187 O O . ILE A 1 429 ? -20.120 -5.210 26.476 1.00 78.69 429 ILE A O 1
ATOM 3191 N N . HIS A 1 430 ? -22.261 -5.448 27.106 1.00 82.81 430 HIS A N 1
ATOM 3192 C CA . HIS A 1 430 ? -22.662 -4.082 26.785 1.00 82.81 430 HIS A CA 1
ATOM 3193 C C . HIS A 1 430 ? -22.935 -3.334 28.078 1.00 82.81 430 HIS A C 1
ATOM 3195 O O . HIS A 1 430 ? -23.781 -3.773 28.856 1.00 82.81 430 HIS A O 1
ATOM 3201 N N . VAL A 1 431 ? -22.238 -2.220 28.298 1.00 87.31 431 VAL A N 1
ATOM 3202 C CA . VAL A 1 431 ? -22.405 -1.393 29.495 1.00 87.31 431 VAL A CA 1
ATOM 3203 C C . VAL A 1 431 ? -22.887 -0.004 29.109 1.00 87.31 431 VAL A C 1
ATOM 3205 O O . VAL A 1 431 ? -22.312 0.642 28.231 1.00 87.31 431 VAL A O 1
ATOM 3208 N N . GLY A 1 432 ? -23.931 0.463 29.785 1.00 89.44 432 GLY A N 1
ATOM 3209 C CA . GLY A 1 432 ? -24.456 1.810 29.624 1.00 89.44 432 GLY A CA 1
ATOM 3210 C C . GLY A 1 432 ? -24.894 2.401 30.954 1.00 89.44 432 GLY A C 1
ATOM 3211 O O . GLY A 1 432 ? -25.290 1.677 31.866 1.00 89.44 432 GLY A O 1
ATOM 3212 N N . ALA A 1 433 ? -24.823 3.720 31.069 1.00 90.00 433 ALA A N 1
ATOM 3213 C CA . ALA A 1 433 ? -25.297 4.452 32.233 1.00 90.00 433 ALA A CA 1
ATOM 3214 C C . ALA A 1 433 ? -26.188 5.622 31.831 1.00 90.00 433 ALA A C 1
ATOM 3216 O O . ALA A 1 433 ? -26.037 6.217 30.765 1.00 90.00 433 ALA A O 1
ATOM 3217 N N . ARG A 1 434 ? -27.112 5.972 32.716 1.00 89.81 434 ARG A N 1
ATOM 3218 C CA . ARG A 1 434 ? -27.975 7.140 32.599 1.00 89.81 434 ARG A CA 1
ATOM 3219 C C . ARG A 1 434 ? -27.960 7.905 33.908 1.00 89.81 434 ARG A C 1
ATOM 3221 O O . ARG A 1 434 ? -28.174 7.304 34.956 1.00 89.81 434 ARG A O 1
ATOM 3228 N N . LEU A 1 435 ? -27.748 9.213 33.832 1.00 88.94 435 LEU A N 1
ATOM 3229 C CA . LEU A 1 435 ? -27.804 10.123 34.970 1.00 88.94 435 LEU A CA 1
ATOM 3230 C C . LEU A 1 435 ? -28.819 11.238 34.680 1.00 88.94 435 LEU A C 1
ATOM 3232 O O . LEU A 1 435 ? -28.748 11.855 33.621 1.00 88.94 435 LEU A O 1
ATOM 3236 N N . GLY A 1 436 ? -29.734 11.519 35.606 1.00 85.88 436 GLY A N 1
ATOM 3237 C CA . GLY A 1 436 ? -30.732 12.585 35.471 1.00 85.88 436 GLY A CA 1
ATOM 3238 C C . GLY A 1 436 ? -32.052 12.158 34.814 1.00 85.88 436 GLY A C 1
ATOM 3239 O O . GLY A 1 436 ? -32.365 10.972 34.681 1.00 85.88 436 GLY A O 1
ATOM 3240 N N . GLY A 1 437 ? -32.865 13.153 34.453 1.00 72.19 437 GLY A N 1
ATOM 3241 C CA . GLY A 1 437 ? -34.216 12.977 33.920 1.00 72.19 437 GLY A CA 1
ATOM 3242 C C . GLY A 1 437 ? -34.259 12.305 32.546 1.00 72.19 437 GLY A C 1
ATOM 3243 O O . GLY A 1 437 ? -33.245 12.110 31.871 1.00 72.19 437 GLY A O 1
ATOM 3244 N N . ALA A 1 438 ? -35.464 11.927 32.108 1.00 56.22 438 ALA A N 1
ATOM 3245 C CA . ALA A 1 438 ? -35.630 11.272 30.821 1.00 56.22 438 ALA A CA 1
ATOM 3246 C C . ALA A 1 438 ? -35.156 12.183 29.670 1.00 56.22 438 ALA A C 1
ATOM 3248 O O . ALA A 1 438 ? -35.792 13.180 29.344 1.00 56.22 438 ALA A O 1
ATOM 3249 N N . THR A 1 439 ? -34.046 11.814 29.030 1.00 54.97 439 THR A N 1
ATOM 3250 C CA . THR A 1 439 ? -33.582 12.324 27.734 1.00 54.97 439 THR A CA 1
ATOM 3251 C C . THR A 1 439 ? -34.617 12.023 26.639 1.00 54.97 439 THR A C 1
ATOM 3253 O O . THR A 1 439 ? -34.507 11.061 25.886 1.00 54.97 439 THR A O 1
ATOM 3256 N N . HIS A 1 440 ? -35.698 12.798 26.590 1.00 48.31 440 HIS A N 1
ATOM 3257 C CA . HIS A 1 440 ? -36.662 12.814 25.480 1.00 48.31 440 HIS A CA 1
ATOM 3258 C C . HIS A 1 440 ? -36.442 14.014 24.541 1.00 48.31 440 HIS A C 1
ATOM 3260 O O . HIS A 1 440 ? -37.239 14.256 23.642 1.00 48.31 440 HIS A O 1
ATOM 3266 N N . GLY A 1 441 ? -35.328 14.735 24.717 1.00 54.91 441 GLY A N 1
ATOM 3267 C CA . GLY A 1 441 ? -34.857 15.796 23.828 1.00 54.91 441 GLY A CA 1
ATOM 3268 C C . GLY A 1 441 ? -33.606 15.397 23.040 1.00 54.91 441 GLY A C 1
ATOM 3269 O O . GLY A 1 441 ? -32.891 14.461 23.400 1.00 54.91 441 GLY A O 1
ATOM 3270 N N . ARG A 1 442 ? -33.338 16.131 21.954 1.00 63.97 442 ARG A N 1
ATOM 3271 C CA . ARG A 1 442 ? -32.089 16.045 21.185 1.00 63.97 442 ARG A CA 1
ATOM 3272 C C . ARG A 1 442 ? -30.932 16.489 22.090 1.00 63.97 442 ARG A C 1
ATOM 3274 O O . ARG A 1 442 ? -31.021 17.562 22.670 1.00 63.97 442 ARG A O 1
ATOM 3281 N N . ALA A 1 443 ? -29.889 15.670 22.222 1.00 76.75 443 ALA A N 1
ATOM 3282 C CA . ALA A 1 443 ? -28.698 16.030 22.993 1.00 76.75 443 ALA A CA 1
ATOM 3283 C C . ALA A 1 443 ? -28.049 17.302 22.423 1.00 76.75 443 ALA A C 1
ATOM 3285 O O . ALA A 1 443 ? -27.903 17.421 21.201 1.00 76.75 443 ALA A O 1
ATOM 3286 N N . ASP A 1 444 ? -27.649 18.222 23.301 1.00 82.62 444 ASP A N 1
ATOM 3287 C CA . ASP A 1 444 ? -26.971 19.466 22.914 1.00 82.62 444 ASP A CA 1
ATOM 3288 C C . ASP A 1 444 ? -25.551 19.180 22.427 1.00 82.62 444 ASP A C 1
ATOM 3290 O O . ASP A 1 444 ? -25.037 19.832 21.507 1.00 82.62 444 ASP A O 1
ATOM 3294 N N . VAL A 1 445 ? -24.929 18.168 23.041 1.00 87.00 445 VAL A N 1
ATOM 3295 C CA . VAL A 1 445 ? -23.597 17.682 22.707 1.00 87.00 445 VAL A CA 1
ATOM 3296 C C . VAL A 1 445 ? -23.542 16.170 22.818 1.00 87.00 445 VAL A C 1
ATOM 3298 O O . VAL A 1 445 ? -24.010 15.579 23.787 1.00 87.00 445 VAL A O 1
ATOM 3301 N N . VAL A 1 446 ? -22.895 15.541 21.844 1.00 87.31 446 VAL A N 1
ATOM 3302 C CA . VAL A 1 446 ? -22.497 14.141 21.911 1.00 87.31 446 VAL A CA 1
ATOM 3303 C C . VAL A 1 446 ? -20.993 14.041 21.704 1.00 87.31 446 VAL A C 1
ATOM 3305 O O . VAL A 1 446 ? -20.463 14.426 20.660 1.00 87.31 446 VAL A O 1
ATOM 3308 N N . LEU A 1 447 ? -20.301 13.515 22.705 1.00 86.56 447 LEU A N 1
ATOM 3309 C CA . LEU A 1 447 ? -18.940 13.023 22.588 1.00 86.56 447 LEU A CA 1
ATOM 3310 C C . LEU A 1 447 ? -19.007 11.606 22.030 1.00 86.56 447 LEU A C 1
ATOM 3312 O O . LEU A 1 447 ? -19.497 10.698 22.692 1.00 86.56 447 LEU A O 1
ATOM 3316 N N . CYS A 1 448 ? -18.540 11.427 20.799 1.00 83.88 448 CYS A N 1
ATOM 3317 C CA . CYS A 1 448 ? -18.506 10.126 20.138 1.00 83.88 448 CYS A CA 1
ATOM 3318 C C . CYS A 1 448 ? -17.059 9.665 19.965 1.00 83.88 448 CYS A C 1
ATOM 3320 O O . CYS A 1 448 ? -16.195 10.507 19.695 1.00 83.88 448 CYS A O 1
ATOM 3322 N N . PRO A 1 449 ? -16.795 8.351 19.968 1.00 78.12 449 PRO A N 1
ATOM 3323 C CA . PRO A 1 449 ? -15.512 7.845 19.513 1.00 78.12 449 PRO A CA 1
ATOM 3324 C C . PRO A 1 449 ? -15.310 8.162 18.016 1.00 78.12 449 PRO A C 1
ATOM 3326 O O . PRO A 1 449 ? -16.256 8.172 17.213 1.00 78.12 449 PRO A O 1
ATOM 3329 N N . GLY A 1 450 ? -14.063 8.437 17.630 1.00 65.88 450 GLY A N 1
ATOM 3330 C CA . GLY A 1 450 ? -13.638 8.522 16.226 1.00 65.88 450 GLY A CA 1
ATOM 3331 C C . GLY A 1 450 ? -13.418 9.927 15.649 1.00 65.88 450 GLY A C 1
ATOM 3332 O O . GLY A 1 450 ? -13.493 10.947 16.329 1.00 65.88 450 GLY A O 1
ATOM 3333 N N . GLU A 1 451 ? -13.113 9.985 14.347 1.00 49.00 451 GLU A N 1
ATOM 3334 C CA . GLU A 1 451 ? -12.650 11.205 13.670 1.00 49.00 451 GLU A CA 1
ATOM 3335 C C . GLU A 1 451 ? -13.794 12.138 13.237 1.00 49.00 451 GLU A C 1
ATOM 3337 O O . GLU A 1 451 ? -14.734 11.735 12.550 1.00 49.00 451 GLU A O 1
ATOM 3342 N N . GLY A 1 452 ? -13.738 13.413 13.638 1.00 49.69 452 GLY A N 1
ATOM 3343 C CA . GLY A 1 452 ? -14.762 14.427 13.352 1.00 49.69 452 GLY A CA 1
ATOM 3344 C C . GLY A 1 452 ? -14.180 15.809 13.056 1.00 49.69 452 GLY A C 1
ATOM 3345 O O . GLY A 1 452 ? -12.964 16.002 13.091 1.00 49.69 452 GLY A O 1
ATOM 3346 N N . ASN A 1 453 ? -15.059 16.764 12.729 1.00 46.56 453 ASN A N 1
ATOM 3347 C CA . ASN A 1 453 ? -14.674 18.123 12.325 1.00 46.56 453 ASN A CA 1
ATOM 3348 C C . ASN A 1 453 ? -14.284 19.025 13.503 1.00 46.56 453 ASN A C 1
ATOM 3350 O O . ASN A 1 453 ? -13.595 20.015 13.282 1.00 46.56 453 ASN A O 1
ATOM 3354 N N . VAL A 1 454 ? -14.701 18.688 14.728 1.00 56.03 454 VAL A N 1
ATOM 3355 C CA . VAL A 1 454 ? -14.440 19.505 15.913 1.00 56.03 454 VAL A CA 1
ATOM 3356 C C . VAL A 1 454 ? -13.897 18.620 17.029 1.00 56.03 454 VAL A C 1
ATOM 3358 O O . VAL A 1 454 ? -14.582 17.730 17.538 1.00 56.03 454 VAL A O 1
ATOM 3361 N N . ARG A 1 455 ? -12.616 18.824 17.335 1.00 62.00 455 ARG A N 1
ATOM 3362 C CA . ARG A 1 455 ? -11.902 18.159 18.425 1.00 62.00 455 ARG A CA 1
ATOM 3363 C C . ARG A 1 455 ? -11.918 19.089 19.645 1.00 62.00 455 ARG A C 1
ATOM 3365 O O . ARG A 1 455 ? -11.731 20.291 19.450 1.00 62.00 455 ARG A O 1
ATOM 3372 N N . PRO A 1 456 ? -12.137 18.575 20.868 1.00 63.03 456 PRO A N 1
ATOM 3373 C CA . PRO A 1 456 ? -11.969 19.389 22.068 1.00 63.03 456 PRO A CA 1
ATOM 3374 C C . PRO A 1 456 ? -10.506 19.845 22.165 1.00 63.03 456 PRO A C 1
ATOM 3376 O O . PRO A 1 456 ? -9.610 19.145 21.698 1.00 63.03 456 PRO A O 1
ATOM 3379 N N . ASN A 1 457 ? -10.224 20.999 22.764 1.00 69.44 457 ASN A N 1
ATOM 3380 C CA . ASN A 1 457 ? -8.843 21.453 22.956 1.00 69.44 457 ASN A CA 1
ATOM 3381 C C . ASN A 1 457 ? -8.220 20.770 24.195 1.00 69.44 457 ASN A C 1
ATOM 3383 O O . ASN A 1 457 ? -7.770 21.423 25.123 1.00 69.44 457 ASN A O 1
ATOM 3387 N N . HIS A 1 458 ? -8.285 19.435 24.232 1.00 72.69 458 HIS A N 1
ATOM 3388 C CA . HIS A 1 458 ? -8.028 18.587 25.399 1.00 72.69 458 HIS A CA 1
ATOM 3389 C C . HIS A 1 458 ? -7.372 17.264 24.959 1.00 72.69 458 HIS A C 1
ATOM 3391 O O . HIS A 1 458 ? -7.656 16.813 23.843 1.00 72.69 458 HIS A O 1
ATOM 3397 N N . PRO A 1 459 ? -6.561 16.569 25.788 1.00 77.19 459 PRO A N 1
ATOM 3398 C CA . PRO A 1 459 ? -5.991 15.256 25.445 1.00 77.19 459 PRO A CA 1
ATOM 3399 C C . PRO A 1 459 ? -7.008 14.214 24.939 1.00 77.19 459 PRO A C 1
ATOM 3401 O O . PRO A 1 459 ? -6.664 13.364 24.115 1.00 77.19 459 PRO A O 1
ATOM 3404 N N . LEU A 1 460 ? -8.277 14.336 25.350 1.00 77.94 460 LEU A N 1
ATOM 3405 C CA . LEU A 1 460 ? -9.399 13.493 24.910 1.00 77.94 460 LEU A CA 1
ATOM 3406 C C . LEU A 1 460 ? -9.662 13.570 23.391 1.00 77.94 460 LEU A C 1
ATOM 3408 O O . LEU A 1 460 ? -10.225 12.649 22.806 1.00 77.94 460 LEU A O 1
ATOM 3412 N N . ALA A 1 461 ? -9.186 14.620 22.717 1.00 73.50 461 ALA A N 1
ATOM 3413 C CA . ALA A 1 461 ? -9.258 14.786 21.264 1.00 73.50 461 ALA A CA 1
ATOM 3414 C C . ALA A 1 461 ? -8.555 13.697 20.450 1.00 73.50 461 ALA A C 1
ATOM 3416 O O . ALA A 1 461 ? -8.772 13.599 19.239 1.00 73.50 461 ALA A O 1
ATOM 3417 N N . ARG A 1 462 ? -7.671 12.925 21.090 1.00 69.94 462 ARG A N 1
ATOM 3418 C CA . ARG A 1 462 ? -7.008 11.777 20.465 1.00 69.94 462 ARG A CA 1
ATOM 3419 C C . ARG A 1 462 ? -7.967 10.605 20.261 1.00 69.94 462 ARG A C 1
ATOM 3421 O O . ARG A 1 462 ? -7.741 9.810 19.361 1.00 69.94 462 ARG A O 1
ATOM 3428 N N . THR A 1 463 ? -9.022 10.506 21.071 1.00 71.25 463 THR A N 1
ATOM 3429 C CA . THR A 1 463 ? -9.948 9.362 21.070 1.00 71.25 463 THR A CA 1
ATOM 3430 C C . THR A 1 463 ? -11.395 9.746 20.747 1.00 71.25 463 THR A C 1
ATOM 3432 O O . THR A 1 463 ? -12.111 8.951 20.139 1.00 71.25 463 THR A O 1
ATOM 3435 N N . HIS A 1 464 ? -11.812 10.980 21.052 1.00 79.88 464 HIS A N 1
ATOM 3436 C CA . HIS A 1 464 ? -13.197 11.430 20.901 1.00 79.88 464 HIS A CA 1
ATOM 3437 C C . HIS A 1 464 ? -13.342 12.678 20.025 1.00 79.88 464 HIS A C 1
ATOM 3439 O O . HIS A 1 464 ? -12.454 13.530 19.918 1.00 79.88 464 HIS A O 1
ATOM 3445 N N . ARG A 1 465 ? -14.531 12.813 19.439 1.00 83.94 465 ARG A N 1
ATOM 3446 C CA . ARG A 1 465 ? -15.003 13.987 18.696 1.00 83.94 465 ARG A CA 1
ATOM 3447 C C . ARG A 1 465 ? -16.279 14.536 19.313 1.00 83.94 465 ARG A C 1
ATOM 3449 O O . ARG A 1 465 ? -17.076 13.783 19.864 1.00 83.94 465 ARG A O 1
ATOM 3456 N N . VAL A 1 466 ? -16.503 15.833 19.126 1.00 84.25 466 VAL A N 1
ATOM 3457 C CA . VAL A 1 466 ? -17.721 16.519 19.567 1.00 84.25 466 VAL A CA 1
ATOM 3458 C C . VAL A 1 466 ? -18.701 16.624 18.397 1.00 84.25 466 VAL A C 1
ATOM 3460 O O . VAL A 1 466 ? -18.331 17.049 17.300 1.00 84.25 466 VAL A O 1
ATOM 3463 N N . GLN A 1 467 ? -19.957 16.252 18.620 1.00 84.62 467 GLN A N 1
ATOM 3464 C CA . GLN A 1 467 ? -21.089 16.544 17.744 1.00 84.62 467 GLN A CA 1
ATOM 3465 C C . GLN A 1 467 ? -22.052 17.468 18.491 1.00 84.62 467 GLN A C 1
ATOM 3467 O O . GLN A 1 467 ? -22.496 17.118 19.576 1.00 84.62 467 GLN A O 1
ATOM 3472 N N . GLY A 1 468 ? -22.379 18.633 17.929 1.00 81.62 468 GLY A N 1
ATOM 3473 C CA . GLY A 1 468 ? -23.230 19.630 18.593 1.00 81.62 468 GLY A CA 1
ATOM 3474 C C . GLY A 1 468 ? -22.460 20.881 19.022 1.00 81.62 468 GLY A C 1
ATOM 3475 O O . GLY A 1 468 ? -21.489 21.268 18.368 1.00 81.62 468 GLY A O 1
ATOM 3476 N N . SER A 1 469 ? -22.919 21.543 20.084 1.00 81.31 469 SER A N 1
ATOM 3477 C CA . SER A 1 469 ? -22.394 22.843 20.525 1.00 81.31 469 SER A CA 1
ATOM 3478 C C . SER A 1 469 ? -21.135 22.709 21.393 1.00 81.31 469 SER A C 1
ATOM 3480 O O . SER A 1 469 ? -21.213 22.321 22.551 1.00 81.31 469 SER A O 1
ATOM 3482 N N . VAL A 1 470 ? -19.960 23.106 20.888 1.00 77.06 470 VAL A N 1
ATOM 3483 C CA . VAL A 1 470 ? -18.714 23.108 21.694 1.00 77.06 470 VAL A CA 1
ATOM 3484 C C . VAL A 1 470 ? -18.842 23.977 22.944 1.00 77.06 470 VAL A C 1
ATOM 3486 O O . VAL A 1 470 ? -18.373 23.586 24.004 1.00 77.06 470 VAL A O 1
ATOM 3489 N N . ARG A 1 471 ? -19.544 25.111 22.844 1.00 77.56 471 ARG A N 1
ATOM 3490 C CA . ARG A 1 471 ? -19.793 25.992 23.993 1.00 77.56 471 ARG A CA 1
ATOM 3491 C C . ARG A 1 471 ? -20.587 25.299 25.098 1.00 77.56 471 ARG A C 1
ATOM 3493 O O . ARG A 1 471 ? -20.349 25.568 26.265 1.00 77.56 471 ARG A O 1
ATOM 3500 N N . ALA A 1 472 ? -21.511 24.407 24.741 1.00 79.06 472 ALA A N 1
ATOM 3501 C CA . ALA A 1 472 ? -22.240 23.619 25.733 1.00 79.06 472 ALA A CA 1
ATOM 3502 C C . ALA A 1 472 ? -21.330 22.566 26.388 1.00 79.06 472 ALA A C 1
ATOM 3504 O O . ALA A 1 472 ? -21.466 22.294 27.571 1.00 79.06 472 ALA A O 1
ATOM 3505 N N . LEU A 1 473 ? -20.339 22.028 25.665 1.00 83.44 473 LEU A N 1
ATOM 3506 C CA . LEU A 1 473 ? -19.337 21.143 26.265 1.00 83.44 473 LEU A CA 1
ATOM 3507 C C . LEU A 1 473 ? -18.440 21.883 27.269 1.00 83.44 473 LEU A C 1
ATOM 3509 O O . LEU A 1 473 ? -18.139 21.342 28.328 1.00 83.44 473 LEU A O 1
ATOM 3513 N N . GLU A 1 474 ? -18.039 23.117 26.949 1.00 81.19 474 GLU A N 1
ATOM 3514 C CA . GLU A 1 474 ? -17.220 23.969 27.826 1.00 81.19 474 GLU A CA 1
ATOM 3515 C C . GLU A 1 474 ? -17.913 24.259 29.169 1.00 81.19 474 GLU A C 1
ATOM 3517 O O . GLU A 1 474 ? -17.241 24.364 30.193 1.00 81.19 474 GLU A O 1
ATOM 3522 N N . GLN A 1 475 ? -19.251 24.306 29.194 1.00 83.25 475 GLN A N 1
ATOM 3523 C CA . GLN A 1 475 ? -20.039 24.523 30.415 1.00 83.25 475 GLN A CA 1
ATOM 3524 C C . GLN A 1 475 ? -19.945 23.368 31.422 1.00 83.25 475 GLN A C 1
ATOM 3526 O O . GLN A 1 475 ? -20.145 23.590 32.612 1.00 83.25 475 GLN A O 1
ATOM 3531 N N . HIS A 1 476 ? -19.607 22.152 30.982 1.00 82.25 476 HIS A N 1
ATOM 3532 C CA . HIS A 1 476 ? -19.482 20.989 31.870 1.00 82.25 476 HIS A CA 1
ATOM 3533 C C . HIS A 1 476 ? -18.077 20.823 32.489 1.00 82.25 476 HIS A C 1
ATOM 3535 O O . HIS A 1 476 ? -17.881 19.948 33.335 1.00 82.25 476 HIS A O 1
ATOM 3541 N N . GLY A 1 477 ? -17.116 21.676 32.108 1.00 81.81 477 GLY A N 1
ATOM 3542 C CA . GLY A 1 477 ? -15.774 21.751 32.693 1.00 81.81 477 GLY A CA 1
ATOM 3543 C C . GLY A 1 477 ? -14.790 20.654 32.252 1.00 81.81 477 GLY A C 1
ATOM 3544 O O . GLY A 1 477 ? -15.163 19.577 31.787 1.00 81.81 477 GLY A O 1
ATOM 3545 N N . GLU A 1 478 ? -13.490 20.920 32.430 1.00 84.12 478 GLU A N 1
ATOM 3546 C CA . GLU A 1 478 ? -12.408 20.006 32.013 1.00 84.12 478 GLU A CA 1
ATOM 3547 C C . GLU A 1 478 ? -12.377 18.699 32.815 1.00 84.12 478 GLU A C 1
ATOM 3549 O O . GLU A 1 478 ? -12.086 17.642 32.262 1.00 84.12 478 GLU A O 1
ATOM 3554 N N . GLY A 1 479 ? -12.785 18.729 34.088 1.00 85.69 479 GLY A N 1
ATOM 3555 C CA . GLY A 1 479 ? -12.790 17.536 34.940 1.00 85.69 479 GLY A CA 1
ATOM 3556 C C . GLY A 1 479 ? -13.698 16.403 34.434 1.00 85.69 479 GLY A C 1
ATOM 3557 O O . GLY A 1 479 ? -13.441 15.237 34.735 1.00 85.69 479 GLY A O 1
ATOM 3558 N N . LEU A 1 480 ? -14.740 16.714 33.648 1.00 89.19 480 LEU A N 1
ATOM 3559 C CA . LEU A 1 480 ? -15.548 15.700 32.961 1.00 89.19 480 LEU A CA 1
ATOM 3560 C C . LEU A 1 480 ? -14.784 15.074 31.784 1.00 89.19 480 LEU A C 1
ATOM 3562 O O . LEU A 1 480 ? -14.856 13.863 31.574 1.00 89.19 480 LEU A O 1
ATOM 3566 N N . LEU A 1 481 ? -14.034 15.885 31.035 1.00 88.19 481 LEU A N 1
ATOM 3567 C CA . LEU A 1 481 ? -13.237 15.426 29.897 1.00 88.19 481 LEU A CA 1
ATOM 3568 C C . LEU A 1 481 ? -12.068 14.545 30.345 1.00 88.19 481 LEU A C 1
ATOM 3570 O O . LEU A 1 481 ? -11.799 13.528 29.705 1.00 88.19 481 LEU A O 1
ATOM 3574 N N . ASP A 1 482 ? -11.414 14.892 31.455 1.00 88.56 482 ASP A N 1
ATOM 3575 C CA . ASP A 1 482 ? -10.366 14.074 32.076 1.00 88.56 482 ASP A CA 1
ATOM 3576 C C . ASP A 1 482 ? -10.887 12.698 32.485 1.00 88.56 482 ASP A C 1
ATOM 3578 O O . ASP A 1 482 ? -10.263 11.674 32.202 1.00 88.56 482 ASP A O 1
ATOM 3582 N N . ALA A 1 483 ? -12.079 12.651 33.082 1.00 89.81 483 ALA A N 1
ATOM 3583 C CA . ALA A 1 483 ? -12.684 11.397 33.511 1.00 89.81 483 ALA A CA 1
ATOM 3584 C C . ALA A 1 483 ? -13.103 10.485 32.339 1.00 89.81 483 ALA A C 1
ATOM 3586 O O . ALA A 1 483 ? -13.319 9.292 32.542 1.00 89.81 483 ALA A O 1
ATOM 3587 N N . CYS A 1 484 ? -13.193 11.015 31.114 1.00 89.00 484 CYS A N 1
ATOM 3588 C CA . CYS A 1 484 ? -13.467 10.230 29.907 1.00 89.00 484 CYS A CA 1
ATOM 3589 C C . CYS A 1 484 ? -12.203 9.592 29.295 1.00 89.00 484 CYS A C 1
ATOM 3591 O O . CYS A 1 484 ? -12.323 8.677 28.480 1.00 89.00 484 CYS A O 1
ATOM 3593 N N . LEU A 1 485 ? -10.993 10.041 29.662 1.00 86.06 485 LEU A N 1
ATOM 3594 C CA . LEU A 1 485 ? -9.731 9.552 29.081 1.00 86.06 485 LEU A CA 1
ATOM 3595 C C . LEU A 1 485 ? -9.528 8.027 29.172 1.00 86.06 485 LEU A C 1
ATOM 3597 O O . LEU A 1 485 ? -9.025 7.462 28.197 1.00 86.06 485 LEU A O 1
ATOM 3601 N N . PRO A 1 486 ? -9.918 7.340 30.266 1.00 86.50 486 PRO A N 1
ATOM 3602 C CA . PRO A 1 486 ? -9.767 5.888 30.373 1.00 86.50 486 PRO A CA 1
ATOM 3603 C C . PRO A 1 486 ? -10.639 5.086 29.396 1.00 86.50 486 PRO A C 1
ATOM 3605 O O . PRO A 1 486 ? -10.400 3.893 29.214 1.00 86.50 486 PRO A O 1
ATOM 3608 N N . PHE A 1 487 ? -11.638 5.712 28.762 1.00 87.56 487 PHE A N 1
ATOM 3609 C CA . PHE A 1 487 ? -12.681 5.026 27.998 1.00 87.56 487 PHE A CA 1
ATOM 3610 C C . PHE A 1 487 ? -12.652 5.420 26.514 1.00 87.56 487 PHE A C 1
ATOM 3612 O O . PHE A 1 487 ? -13.445 6.251 26.083 1.00 87.56 487 PHE A O 1
ATOM 3619 N N . PRO A 1 488 ? -11.768 4.839 25.686 1.00 78.00 488 PRO A N 1
ATOM 3620 C CA . PRO A 1 488 ? -11.577 5.271 24.298 1.00 78.00 488 PRO A CA 1
ATOM 3621 C C . PRO A 1 488 ? -12.792 5.036 23.386 1.00 78.00 488 PRO A C 1
ATOM 3623 O O . PRO A 1 488 ? -12.893 5.678 22.342 1.00 78.00 488 PRO A O 1
ATOM 3626 N N . THR A 1 489 ? -13.693 4.118 23.748 1.00 81.88 489 THR A N 1
ATOM 3627 C CA . THR A 1 489 ? -14.910 3.789 22.985 1.00 81.88 489 THR A CA 1
ATOM 3628 C C . THR A 1 489 ? -16.184 4.395 23.571 1.00 81.88 489 THR A C 1
ATOM 3630 O O . THR A 1 489 ? -17.273 4.068 23.099 1.00 81.88 489 THR A O 1
ATOM 3633 N N . LEU A 1 490 ? -16.067 5.263 24.580 1.00 87.56 490 LEU A N 1
ATOM 3634 C CA . LEU A 1 490 ? -17.208 5.873 25.249 1.00 87.56 490 LEU A CA 1
ATOM 3635 C C . LEU A 1 490 ? -17.956 6.824 24.314 1.00 87.56 490 LEU A C 1
ATOM 3637 O O . LEU A 1 490 ? -17.391 7.748 23.732 1.00 87.56 490 LEU A O 1
ATOM 3641 N N . GLN A 1 491 ? -19.266 6.644 24.232 1.00 90.00 491 GLN A N 1
ATOM 3642 C CA . GLN A 1 491 ? -20.175 7.647 23.711 1.00 90.00 491 GLN A CA 1
ATOM 3643 C C . GLN A 1 491 ? -20.909 8.306 24.879 1.00 90.00 491 GLN A C 1
ATOM 3645 O O . GLN A 1 491 ? -21.637 7.647 25.619 1.00 90.00 491 GLN A O 1
ATOM 3650 N N . LEU A 1 492 ? -20.727 9.614 25.042 1.00 90.44 492 LEU A N 1
ATOM 3651 C CA . LEU A 1 492 ? -21.370 10.418 26.078 1.00 90.44 492 LEU A CA 1
ATOM 3652 C C . LEU A 1 492 ? -22.289 11.439 25.408 1.00 90.44 492 LEU A C 1
ATOM 3654 O O . LEU A 1 492 ? -21.828 12.313 24.681 1.00 90.44 492 LEU A O 1
ATOM 3658 N N . SER A 1 493 ? -23.591 11.332 25.652 1.00 90.38 493 SER A N 1
ATOM 3659 C CA . SER A 1 493 ? -24.580 12.314 25.193 1.00 90.38 493 SER A CA 1
ATOM 3660 C C . SER A 1 493 ? -25.028 13.170 26.370 1.00 90.38 493 SER A C 1
ATOM 3662 O O . SER A 1 493 ? -25.497 12.634 27.373 1.00 90.38 493 SER A O 1
ATOM 3664 N N . LEU A 1 494 ? -24.885 14.485 26.233 1.00 89.44 494 LEU A N 1
ATOM 3665 C CA . LEU A 1 494 ? -25.216 15.491 27.236 1.00 89.44 494 LEU A CA 1
ATOM 3666 C C . LEU A 1 494 ? -26.462 16.259 26.785 1.00 89.44 494 LEU A C 1
ATOM 3668 O O . LEU A 1 494 ? -26.529 16.766 25.661 1.00 89.44 494 LEU A O 1
ATOM 3672 N N . ALA A 1 495 ? -27.458 16.321 27.660 1.00 88.06 495 ALA A N 1
ATOM 3673 C CA . ALA A 1 495 ? -28.678 17.100 27.492 1.00 88.06 495 ALA A CA 1
ATOM 3674 C C . ALA A 1 495 ? -28.903 17.983 28.735 1.00 88.06 495 ALA A C 1
ATOM 3676 O O . ALA A 1 495 ? -28.295 17.716 29.774 1.00 88.06 495 ALA A O 1
ATOM 3677 N N . PRO A 1 496 ? -29.801 18.983 28.693 1.00 82.56 496 PRO A N 1
ATOM 3678 C CA . PRO A 1 496 ? -30.002 19.904 29.817 1.00 82.56 496 PRO A CA 1
ATOM 3679 C C . PRO A 1 496 ? -30.449 19.214 31.110 1.00 82.56 496 PRO A C 1
ATOM 3681 O O . PRO A 1 496 ? -30.113 19.648 32.204 1.00 82.56 496 PRO A O 1
ATOM 3684 N N . THR A 1 497 ? -31.217 18.130 30.989 1.00 82.19 497 THR A N 1
ATOM 3685 C CA . THR A 1 497 ? -31.844 17.435 32.124 1.00 82.19 497 THR A CA 1
ATOM 3686 C C . THR A 1 497 ? -31.118 16.158 32.542 1.00 82.19 497 THR A C 1
ATOM 3688 O O . THR A 1 497 ? -31.563 15.484 33.474 1.00 82.19 497 THR A O 1
ATOM 3691 N N . GLY A 1 498 ? -30.026 15.796 31.865 1.00 87.25 498 GLY A N 1
ATOM 3692 C CA . GLY A 1 498 ? -29.275 14.583 32.162 1.00 87.25 498 GLY A CA 1
ATOM 3693 C C . GLY A 1 498 ? -28.370 14.122 31.026 1.00 87.25 498 GLY A C 1
ATOM 3694 O O . GLY A 1 498 ? -28.256 14.759 29.981 1.00 87.25 498 GLY A O 1
ATOM 3695 N N . ALA A 1 499 ? -27.746 12.968 31.232 1.00 89.31 499 ALA A N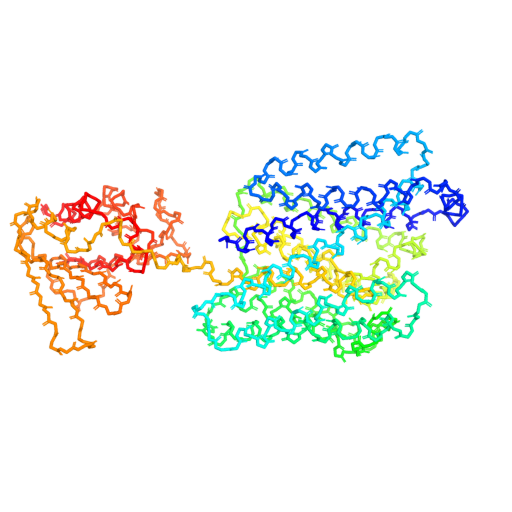 1
ATOM 3696 C CA . ALA A 1 499 ? -26.737 12.416 30.348 1.00 89.31 499 ALA A CA 1
ATOM 3697 C C . ALA A 1 499 ? -26.873 10.899 30.183 1.00 89.31 499 ALA A C 1
ATOM 3699 O O . ALA A 1 499 ? -27.323 10.182 31.083 1.00 89.31 499 ALA A O 1
ATOM 3700 N N . THR A 1 500 ? -26.451 10.404 29.021 1.00 89.62 500 THR A N 1
ATOM 3701 C CA . THR A 1 500 ? -26.389 8.971 28.708 1.00 89.62 500 THR A CA 1
ATOM 3702 C C . THR A 1 500 ? -24.983 8.584 28.275 1.00 89.62 500 THR A C 1
ATOM 3704 O O . THR A 1 500 ? -24.401 9.238 27.409 1.00 89.62 500 THR A O 1
ATOM 3707 N N . LEU A 1 501 ? -24.466 7.506 28.855 1.00 90.88 501 LEU A N 1
ATOM 3708 C CA . LEU A 1 501 ? -23.154 6.935 28.578 1.00 90.88 501 LEU A CA 1
ATOM 3709 C C . LEU A 1 501 ? -23.318 5.550 27.959 1.00 90.88 501 LEU A C 1
ATOM 3711 O O . LEU A 1 501 ? -24.044 4.715 28.497 1.00 90.88 501 LEU A O 1
ATOM 3715 N N . GLU A 1 502 ? -22.586 5.283 26.888 1.00 89.81 502 GLU A N 1
ATOM 3716 C CA . GLU A 1 502 ? -22.431 3.954 26.301 1.00 89.81 502 GLU A CA 1
ATOM 3717 C C . GLU A 1 502 ? -20.938 3.653 26.193 1.00 89.81 502 GLU A C 1
ATOM 3719 O O . GLU A 1 502 ? -20.227 4.302 25.433 1.00 89.81 502 GLU A O 1
ATOM 3724 N N . PHE A 1 503 ? -20.435 2.687 26.964 1.00 85.88 503 PHE A N 1
ATOM 3725 C CA . PHE A 1 503 ? -18.989 2.429 27.054 1.00 85.88 503 PHE A CA 1
ATOM 3726 C C . PHE A 1 503 ? -18.414 1.727 25.809 1.00 85.88 503 PHE A C 1
ATOM 3728 O O . PHE A 1 503 ? -17.198 1.682 25.629 1.00 85.88 503 PHE A O 1
ATOM 3735 N N . GLY A 1 504 ? -19.277 1.223 24.924 1.00 80.56 504 GLY A N 1
ATOM 3736 C CA . GLY A 1 504 ? -18.882 0.504 23.716 1.00 80.56 504 GLY A CA 1
ATOM 3737 C C . GLY A 1 504 ? -18.383 -0.913 24.005 1.00 80.56 504 GLY A C 1
ATOM 3738 O O . GLY A 1 504 ? -18.780 -1.533 24.992 1.00 80.56 504 GLY A O 1
ATOM 3739 N N . ASP A 1 505 ? -17.542 -1.428 23.107 1.00 72.25 505 ASP A N 1
ATOM 3740 C CA . ASP A 1 505 ? -17.073 -2.820 23.133 1.00 72.25 505 ASP A CA 1
ATOM 3741 C C . ASP A 1 505 ? -15.695 -2.994 23.819 1.00 72.25 505 ASP A C 1
ATOM 3743 O O . ASP A 1 505 ? -15.348 -4.113 24.198 1.00 72.25 505 ASP A O 1
ATOM 3747 N N . ASP A 1 506 ? -14.896 -1.927 23.987 1.00 74.06 506 ASP A N 1
ATOM 3748 C CA . ASP A 1 506 ? -13.599 -1.974 24.688 1.00 74.06 506 ASP A CA 1
ATOM 3749 C C . ASP A 1 506 ? -13.767 -1.588 26.163 1.00 74.06 506 ASP A C 1
ATOM 3751 O O . ASP A 1 506 ? -13.830 -0.414 26.527 1.00 74.06 506 ASP A O 1
ATOM 3755 N N . LEU A 1 507 ? -13.830 -2.602 27.027 1.00 79.50 507 LEU A N 1
ATOM 3756 C CA . LEU A 1 507 ? -14.023 -2.440 28.466 1.00 79.50 507 LEU A CA 1
ATOM 3757 C C . LEU A 1 507 ? -12.712 -2.548 29.254 1.00 79.50 507 LEU A C 1
ATOM 3759 O O . LEU A 1 507 ? -12.749 -2.682 30.473 1.00 79.50 507 LEU A O 1
ATOM 3763 N N . HIS A 1 508 ? -11.541 -2.466 28.612 1.00 78.06 508 HIS A N 1
ATOM 3764 C CA . HIS A 1 508 ? -10.255 -2.579 29.314 1.00 78.06 508 HIS A CA 1
ATOM 3765 C C . HIS A 1 508 ? -10.070 -1.504 30.402 1.00 78.06 508 HIS A C 1
ATOM 3767 O O . HIS A 1 508 ? -9.481 -1.778 31.446 1.00 78.06 508 HIS A O 1
ATOM 3773 N N . GLY A 1 509 ? -10.566 -0.286 30.159 1.00 74.94 509 GLY A N 1
ATOM 3774 C CA . GLY A 1 509 ? -10.585 0.816 31.131 1.00 74.94 509 GLY A CA 1
ATOM 3775 C C . GLY A 1 509 ? -11.813 0.829 32.047 1.00 74.94 509 GLY A C 1
ATOM 3776 O O . GLY A 1 509 ? -11.978 1.756 32.830 1.00 74.94 509 GLY A O 1
ATOM 3777 N N . PHE A 1 510 ? -12.699 -0.169 31.942 1.00 84.69 510 PHE A N 1
ATOM 3778 C CA . PHE A 1 510 ? -13.880 -0.302 32.794 1.00 84.69 510 PHE A CA 1
ATOM 3779 C C . PHE A 1 510 ? -13.503 -0.878 34.163 1.00 84.69 510 PHE A C 1
ATOM 3781 O O . PHE A 1 510 ? -13.766 -2.041 34.469 1.00 84.69 510 PHE A O 1
ATOM 3788 N N . ASP A 1 511 ? -12.853 -0.046 34.974 1.00 87.31 511 ASP A N 1
ATOM 3789 C CA . ASP A 1 511 ? -12.555 -0.301 36.381 1.00 87.31 511 ASP A CA 1
ATOM 3790 C C . ASP A 1 511 ? -13.418 0.565 37.311 1.00 87.31 511 ASP A C 1
ATOM 3792 O O . ASP A 1 511 ? -13.936 1.619 36.934 1.00 87.31 511 ASP A O 1
ATOM 3796 N N . ASP A 1 512 ? -13.584 0.101 38.546 1.00 86.31 512 ASP A N 1
ATOM 3797 C CA . ASP A 1 512 ? -14.413 0.732 39.568 1.00 86.31 512 ASP A CA 1
ATOM 3798 C C . ASP A 1 512 ? -13.984 2.178 39.865 1.00 86.31 512 ASP A C 1
ATOM 3800 O O . ASP A 1 512 ? -14.840 3.060 39.963 1.00 86.31 512 ASP A O 1
ATOM 3804 N N . GLY A 1 513 ? -12.678 2.451 39.923 1.00 87.94 513 GLY A N 1
ATOM 3805 C CA . GLY A 1 513 ? -12.142 3.785 40.186 1.00 87.94 513 GLY A CA 1
ATOM 3806 C C . GLY A 1 513 ? -12.457 4.774 39.064 1.00 87.94 513 GLY A C 1
ATOM 3807 O O . GLY A 1 513 ? -13.014 5.847 39.320 1.00 87.94 513 GLY A O 1
ATOM 3808 N N . SER A 1 514 ? -12.153 4.400 37.821 1.00 89.69 514 SER A N 1
ATOM 3809 C CA . SER A 1 514 ? -12.395 5.231 36.636 1.00 89.69 514 SER A CA 1
ATOM 3810 C C . SER A 1 514 ? -13.887 5.485 36.412 1.00 89.69 514 SER A C 1
ATOM 3812 O O . SER A 1 514 ? -14.289 6.618 36.139 1.00 89.69 514 SER A O 1
ATOM 3814 N N . VAL A 1 515 ? -14.737 4.462 36.581 1.00 90.38 515 VAL A N 1
ATOM 3815 C CA . VAL A 1 515 ? -16.192 4.603 36.406 1.00 90.38 515 VAL A CA 1
ATOM 3816 C C . VAL A 1 515 ? -16.788 5.492 37.500 1.00 90.38 515 VAL A C 1
ATOM 3818 O O . VAL A 1 515 ? -17.572 6.391 37.197 1.00 90.38 515 VAL A O 1
ATOM 3821 N N . VAL A 1 516 ? -16.386 5.318 38.763 1.00 91.06 516 VAL A N 1
ATOM 3822 C CA . VAL A 1 516 ? -16.823 6.189 39.868 1.00 91.06 516 VAL A CA 1
ATOM 3823 C C . VAL A 1 516 ? -16.374 7.635 39.649 1.00 91.06 516 VAL A C 1
ATOM 3825 O O . VAL A 1 516 ? -17.156 8.559 39.891 1.00 91.06 516 VAL A O 1
ATOM 3828 N N . ALA A 1 517 ? -15.140 7.853 39.186 1.00 91.25 517 ALA A N 1
ATOM 3829 C CA . ALA A 1 517 ? -14.628 9.187 38.885 1.00 91.25 517 ALA A CA 1
ATOM 3830 C C . ALA A 1 517 ? -15.458 9.875 37.792 1.00 91.25 517 ALA A C 1
ATOM 3832 O O . ALA A 1 517 ? -15.866 11.025 37.980 1.00 91.25 517 ALA A O 1
ATOM 3833 N N . LEU A 1 518 ? -15.782 9.154 36.713 1.00 92.88 518 LEU A N 1
ATOM 3834 C CA . LEU A 1 518 ? -16.628 9.640 35.622 1.00 92.88 518 LEU A CA 1
ATOM 3835 C C . LEU A 1 518 ? -18.046 9.969 36.090 1.00 92.88 518 LEU A C 1
ATOM 3837 O O . LEU A 1 518 ? -18.527 11.073 35.847 1.00 92.88 518 LEU A O 1
ATOM 3841 N N . LEU A 1 519 ? -18.699 9.063 36.822 1.00 92.38 519 LEU A N 1
ATOM 3842 C CA . LEU A 1 519 ? -20.054 9.288 37.333 1.00 92.38 519 LEU A CA 1
ATOM 3843 C C . LEU A 1 519 ? -20.114 10.481 38.300 1.00 92.38 519 LEU A C 1
ATOM 3845 O O . LEU A 1 519 ? -21.046 11.280 38.236 1.00 92.38 519 LEU A O 1
ATOM 3849 N N . ARG A 1 520 ? -19.104 10.654 39.166 1.00 91.75 520 ARG A N 1
ATOM 3850 C CA . ARG A 1 520 ? -19.007 11.816 40.069 1.00 91.75 520 ARG A CA 1
ATOM 3851 C C . ARG A 1 520 ? -18.720 13.117 39.322 1.00 91.75 520 ARG A C 1
ATOM 3853 O O . ARG A 1 520 ? -19.263 14.150 39.706 1.00 91.75 520 ARG A O 1
ATOM 3860 N N . ALA A 1 521 ? -17.864 13.090 38.299 1.00 90.62 521 ALA A N 1
ATOM 3861 C CA . ALA A 1 521 ? -17.585 14.256 37.463 1.00 90.62 521 ALA A CA 1
ATOM 3862 C C . ALA A 1 521 ? -18.838 14.704 36.703 1.00 90.62 521 ALA A C 1
ATOM 3864 O O . ALA A 1 521 ? -19.163 15.887 36.712 1.00 90.62 521 ALA A O 1
ATOM 3865 N N . LEU A 1 522 ? -19.590 13.749 36.160 1.00 90.19 522 LEU A N 1
ATOM 3866 C CA . LEU A 1 522 ? -20.855 14.007 35.489 1.00 90.19 522 LEU A CA 1
ATOM 3867 C C . LEU A 1 522 ? -21.920 14.538 36.458 1.00 90.19 522 LEU A C 1
ATOM 3869 O O . LEU A 1 522 ? -22.582 15.522 36.164 1.00 90.19 522 LEU A O 1
ATOM 3873 N N . ALA A 1 523 ? -22.054 13.962 37.655 1.00 88.38 523 ALA A N 1
ATOM 3874 C CA . ALA A 1 523 ? -22.984 14.486 38.658 1.00 88.38 523 ALA A CA 1
ATOM 3875 C C . ALA A 1 523 ? -22.614 15.898 39.137 1.00 88.38 523 ALA A C 1
ATOM 3877 O O . ALA A 1 523 ? -23.500 16.691 39.433 1.00 88.38 523 ALA A O 1
ATOM 3878 N N . ARG A 1 524 ? -21.317 16.234 39.192 1.00 89.12 524 ARG A N 1
ATOM 3879 C CA . ARG A 1 524 ? -20.850 17.603 39.466 1.00 89.12 524 ARG A CA 1
ATOM 3880 C C . ARG A 1 524 ? -21.264 18.579 38.376 1.00 89.12 524 ARG A C 1
ATOM 3882 O O . ARG A 1 524 ? -21.718 19.660 38.709 1.00 89.12 524 ARG A O 1
ATOM 3889 N N . SER A 1 525 ? -21.165 18.193 37.106 1.00 87.56 525 SER A N 1
ATOM 3890 C CA . SER A 1 525 ? -21.493 19.091 35.994 1.00 87.56 525 SER A CA 1
ATOM 3891 C C . SER A 1 525 ? -22.985 19.431 35.870 1.00 87.56 525 SER A C 1
ATOM 3893 O O . SER A 1 525 ? -23.339 20.237 35.019 1.00 87.56 525 SER A O 1
ATOM 3895 N N . TYR A 1 526 ? -23.850 18.783 36.657 1.00 83.50 526 TYR A N 1
ATOM 3896 C CA . TYR A 1 526 ? -25.299 19.022 36.716 1.00 83.50 526 TYR A CA 1
ATOM 3897 C C . TYR A 1 526 ? -25.780 19.477 38.105 1.00 83.50 526 TYR A C 1
ATOM 3899 O O . TYR A 1 526 ? -26.978 19.656 38.295 1.00 83.50 526 TYR A O 1
ATOM 3907 N N . GLY A 1 527 ? -24.879 19.570 39.087 1.00 65.69 527 GLY A N 1
ATOM 3908 C CA . GLY A 1 527 ? -25.213 19.641 40.510 1.00 65.69 527 GLY A CA 1
ATOM 3909 C C . GLY A 1 527 ? -24.893 20.969 41.191 1.00 65.69 527 GLY A C 1
ATOM 3910 O O . GLY A 1 527 ? -24.604 20.925 42.387 1.00 65.69 527 GLY A O 1
ATOM 3911 N N . ASP A 1 528 ? -24.925 22.080 40.450 1.00 51.44 528 ASP A N 1
ATOM 3912 C CA . ASP A 1 528 ? -24.920 23.442 41.006 1.00 51.44 528 ASP A CA 1
ATOM 3913 C C . ASP A 1 528 ? -26.338 24.029 41.027 1.00 51.44 528 ASP A C 1
ATOM 3915 O O . ASP A 1 528 ? -26.998 24.031 39.958 1.00 51.44 528 ASP A O 1
#